Protein 8XDO (pdb70)

Solvent-accessible surface area: 19885 Å² total; per-residue (Å²): 119,150,72,181,46,36,55,23,139,67,34,61,6,48,165,50,59,7,10,105,18,59,75,1,52,120,23,0,28,106,18,2,2,89,82,58,20,72,89,31,10,102,17,0,25,66,56,0,90,167,41,129,56,28,45,54,33,12,36,8,3,2,2,28,0,2,18,4,2,2,58,14,10,125,2,45,66,1,1,4,0,9,5,26,0,0,8,5,0,0,6,6,0,53,14,8,55,155,109,3,115,2,8,0,1,16,96,42,88,68,52,11,87,59,0,30,53,41,0,84,147,20,50,12,72,129,13,25,89,36,49,108,34,115,7,41,74,20,0,56,88,25,58,148,104,44,119,150,139,59,28,2,22,3,0,3,0,21,30,67,29,57,41,1,39,68,6,0,73,46,0,6,117,1,0,77,82,8,0,0,0,0,0,5,22,0,0,13,17,4,0,0,16,62,91,132,54,121,65,28,26,104,72,0,54,90,8,7,62,25,1,44,89,5,4,117,70,0,11,80,9,90,63,0,30,6,0,4,0,1,0,25,23,0,0,3,0,0,51,33,69,143,113,149,65,191,56,64,37,27,118,82,29,51,0,44,161,95,43,6,8,85,35,105,77,2,36,115,20,0,26,93,19,3,3,85,84,60,21,73,90,35,12,97,18,0,23,65,62,0,89,178,39,105,55,28,61,50,33,12,34,7,3,2,1,32,0,2,17,3,3,2,61,14,10,124,2,44,69,1,1,4,1,10,5,27,1,0,8,6,0,0,5,6,0,52,14,9,56,129,99,0,100,3,16,0,1,17,95,47,80,62,52,9,96,59,0,38,56,35,0,85,146,20,48,11,75,92,8,24,89,31,50,102,33,119,7,42,74,20,0,54,91,20,62,150,110,48,115,84,103,29,47,4,21,2,0,3,0,22,28,69,29,57,43,2,29,68,5,0,76,48,0,7,122,2,0,77,78,9,0,0,0,0,0,5,21,0,0,16,26,9,0,0,18,68,104,98,45,113,73,25,49,104,91,2,58,91,10,14,78,24,2,69,86,3,4,144,61,1,11,80,8,94,63,0,30,6,0,4,0,1,0,26,24,0,0,3,0,0,50,36,73,140

Radius of gyration: 22.21 Å; Cα contacts (8 Å, |Δi|>4): 917; chains: 2; bounding box: 52×50×73 Å

Organism: NCBI:txid272140

B-factor: mean 18.72, std 10.21, range [8.15, 66.79]

InterPro domains:
  IPR002935 Class I-like SAM-dependent O-methyltransferase [PF01596] (27-238)
  IPR002935 Class I-like SAM-dependent O-methyltransferase [PS51682] (14-238)
  IPR029063 S-adenosyl-L-methionine-dependent methyltransferase superfamily [G3DSA:3.40.50.150] (6-239)
  IPR029063 S-adenosyl-L-methionine-dependent methyltransferase superfamily [SSF53335] (18-237)
  IPR050362 Cation-dependent O-methyltransferase [PTHR10509] (12-238)

Structure (mmCIF, N/CA/C/O backbone):
data_8XDO
#
_entry.id   8XDO
#
_cell.length_a   49.637
_cell.length_b   81.183
_cell.length_c   118.027
_cell.angle_alpha   90.000
_cell.angle_beta   90.000
_cell.angle_gamma   90.000
#
_symmetry.space_group_name_H-M   'P 2 21 21'
#
loop_
_entity.id
_entity.type
_entity.pdbx_description
1 polymer 'norbelladine O-methyltransferase'
2 non-polymer GLYCEROL
3 non-polymer 'MAGNESIUM ION'
4 non-polymer S-ADENOSYL-L-HOMOCYSTEINE
5 water water
#
loop_
_atom_site.group_PDB
_atom_site.id
_atom_site.type_symbol
_atom_site.label_atom_id
_atom_site.label_alt_id
_atom_site.label_comp_id
_atom_site.label_asym_id
_atom_site.label_entity_id
_atom_site.label_seq_id
_atom_site.pdbx_PDB_ins_code
_atom_site.Cartn_x
_atom_site.Cartn_y
_atom_site.Cartn_z
_atom_site.occupancy
_atom_site.B_iso_or_equiv
_atom_site.auth_seq_id
_atom_site.auth_comp_id
_atom_site.auth_asym_id
_atom_site.auth_atom_id
_atom_site.pdbx_PDB_model_num
ATOM 1 N N . GLY A 1 1 ? -1.72816 -0.83097 -5.36859 1.000 26.91521 -2 GLY A N 1
ATOM 2 C CA . GLY A 1 1 ? -1.41322 -1.98957 -6.19945 1.000 21.99846 -2 GLY A CA 1
ATOM 3 C C . GLY A 1 1 ? -2.27087 -3.21050 -5.81721 1.000 17.72725 -2 GLY A C 1
ATOM 4 O O . GLY A 1 1 ? -2.81694 -3.26209 -4.71412 1.000 21.57037 -2 GLY A O 1
ATOM 5 N N . PRO A 1 2 ? -2.39093 -4.19532 -6.69947 1.000 16.90207 -1 PRO A N 1
ATOM 6 C CA . PRO A 1 2 ? -3.14804 -5.40491 -6.33713 1.000 16.67361 -1 PRO A CA 1
ATOM 7 C C . PRO A 1 2 ? -2.47519 -6.17537 -5.20959 1.000 16.94114 -1 PRO A C 1
ATOM 8 O O . PRO A 1 2 ? -1.24512 -6.20246 -5.08916 1.000 17.29239 -1 PRO A O 1
ATOM 12 N N . GLY A 1 3 ? -3.29901 -6.82361 -4.39013 1.000 15.35645 0 GLY A N 1
ATOM 13 C CA . GLY A 1 3 ? -2.74228 -7.62646 -3.30551 1.000 18.48553 0 GLY A CA 1
ATOM 14 C C . GLY A 1 3 ? -3.78234 -7.82139 -2.21452 1.000 19.32118 0 GLY A C 1
ATOM 15 O O . GLY A 1 3 ? -4.97523 -7.95599 -2.49212 1.000 21.40776 0 GLY A O 1
ATOM 16 N N . MET A 1 4 ? -3.31230 -7.85105 -0.98038 1.000 18.11862 1 MET A N 1
ATOM 17 C CA . MET A 1 4 ? -4.21269 -8.06435 0.14752 1.000 18.36973 1 MET A CA 1
ATOM 18 C C . MET A 1 4 ? -4.55058 -6.74752 0.83246 1.000 17.57028 1 MET A C 1
ATOM 19 O O . MET A 1 4 ? -3.80466 -5.76908 0.74452 1.000 19.73800 1 MET A O 1
ATOM 24 N N . GLY A 1 5 ? -5.70737 -6.72056 1.50034 1.000 20.24315 2 GLY A N 1
ATOM 25 C CA . GLY A 1 5 ? -6.11233 -5.51423 2.20375 1.000 22.20136 2 GLY A CA 1
ATOM 26 C C . GLY A 1 5 ? -5.12183 -5.12758 3.28606 1.000 18.64953 2 GLY A C 1
ATOM 27 O O . GLY A 1 5 ? -4.49560 -5.98789 3.92089 1.000 20.30061 2 GLY A O 1
ATOM 28 N N . ALA A 1 6 ? -4.98205 -3.81377 3.49322 1.000 20.63253 3 ALA A N 1
ATOM 29 C CA . ALA A 1 6 ? -4.10832 -3.27364 4.51250 1.000 18.07424 3 ALA A CA 1
ATOM 30 C C . ALA A 1 6 ? -4.82302 -2.14465 5.23242 1.000 17.64837 3 ALA A C 1
ATOM 31 O O . ALA A 1 6 ? -4.24790 -1.07295 5.47607 1.000 22.95302 3 ALA A O 1
ATOM 33 N N . SER A 1 7 ? -6.09318 -2.37099 5.54211 1.000 17.40744 4 SER A N 1
ATOM 34 C CA . SER A 1 7 ? -6.79751 -1.44264 6.40911 1.000 16.09861 4 SER A CA 1
ATOM 35 C C . SER A 1 7 ? -6.49066 -1.79861 7.86221 1.000 15.89947 4 SER A C 1
ATOM 36 O O . SER A 1 7 ? -5.86222 -2.82195 8.18119 1.000 14.89490 4 SER A O 1
ATOM 39 N N . GLN A 1 8 ? -6.94124 -0.91791 8.75523 1.000 13.86574 5 GLN A N 1
ATOM 40 C CA . GLN A 1 8 ? -6.65043 -1.08468 10.16559 1.000 13.07226 5 GLN A CA 1
ATOM 41 C C . GLN A 1 8 ? -7.18529 -2.41719 10.67236 1.000 14.80030 5 GLN A C 1
ATOM 42 O O . GLN A 1 8 ? -6.53914 -3.08943 11.48176 1.000 14.19568 5 GLN A O 1
ATOM 48 N N . ASP A 1 9 ? -8.36394 -2.80251 10.20101 1.000 14.36611 6 ASP A N 1
ATOM 49 C CA . ASP A 1 9 ? -8.93988 -4.07879 10.60395 1.000 15.51801 6 ASP A CA 1
ATOM 50 C C . ASP A 1 9 ? -8.12736 -5.27826 10.14153 1.000 16.59117 6 ASP A C 1
ATOM 51 O O . ASP A 1 9 ? -8.30463 -6.35898 10.71222 1.000 17.40181 6 ASP A O 1
ATOM 56 N N . ASP A 1 10 ? -7.24632 -5.13494 9.15060 1.000 14.14525 7 ASP A N 1
ATOM 57 C CA . ASP A 1 10 ? -6.36917 -6.21571 8.71348 1.000 15.74279 7 ASP A CA 1
ATOM 58 C C . ASP A 1 10 ? -5.12964 -6.35397 9.57916 1.000 16.32765 7 ASP A C 1
ATOM 59 O O . ASP A 1 10 ? -4.39004 -7.33864 9.43446 1.000 16.98173 7 ASP A O 1
ATOM 64 N N . TYR A 1 11 ? -4.86956 -5.40646 10.46995 1.000 14.93824 8 TYR A N 1
ATOM 65 C CA . TYR A 1 11 ? -3.64897 -5.44297 11.27344 1.000 15.38537 8 TYR A CA 1
ATOM 66 C C . TYR A 1 11 ? -3.88465 -6.24543 12.54904 1.000 15.11861 8 TYR A C 1
ATOM 67 O O . TYR A 1 11 ? -5.01308 -6.33972 13.05623 1.000 18.99800 8 TYR A O 1
ATOM 76 N N . ALA A 1 12 ? -2.81820 -6.85541 13.05582 1.000 13.75006 9 ALA A N 1
ATOM 77 C CA . ALA A 1 12 ? -2.90385 -7.68020 14.25197 1.000 12.97352 9 ALA A CA 1
ATOM 78 C C . ALA A 1 12 ? -2.67003 -6.91275 15.54501 1.000 13.88624 9 ALA A C 1
ATOM 79 O O . ALA A 1 12 ? -3.12429 -7.32417 16.61645 1.000 13.21001 9 ALA A O 1
ATOM 81 N N . LEU A 1 13 ? -1.91838 -5.80875 15.50792 1.000 12.80060 10 LEU A N 1
ATOM 82 C CA . LEU A 1 13 ? -1.34269 -5.24552 16.73630 1.000 13.01757 10 LEU A CA 1
ATOM 83 C C . LEU A 1 13 ? -2.16088 -4.12530 17.37338 1.000 12.55122 10 LEU A C 1
ATOM 84 O O . LEU A 1 13 ? -1.77284 -3.63956 18.43769 1.000 14.11827 10 LEU A O 1
ATOM 89 N N . ILE A 1 14 ? -3.30012 -3.75221 16.79170 1.000 12.48955 11 ILE A N 1
ATOM 90 C CA . ILE A 1 14 ? -4.10279 -2.60249 17.24103 1.000 14.33977 11 ILE A CA 1
ATOM 91 C C . ILE A 1 14 ? -4.19884 -2.47668 18.75603 1.000 13.39206 11 ILE A C 1
ATOM 92 O O . ILE A 1 14 ? -3.98103 -1.38903 19.31098 1.000 16.14720 11 ILE A O 1
ATOM 97 N N . HIS A 1 15 ? -4.52149 -3.56987 19.44211 1.000 13.52377 12 HIS A N 1
ATOM 98 C CA . HIS A 1 15 ? -4.79776 -3.47534 20.86879 1.000 13.68681 12 HIS A CA 1
ATOM 99 C C . HIS A 1 15 ? -3.60884 -3.77109 21.74591 1.000 17.08313 12 HIS A C 1
ATOM 100 O O . HIS A 1 15 ? -3.74973 -3.72423 22.97317 1.000 24.41427 12 HIS A O 1
ATOM 107 N N . LYS A 1 16 ? -2.43225 -4.01280 21.17686 1.000 12.89191 13 LYS A N 1
ATOM 108 C CA . LYS A 1 16 ? -1.29116 -4.33820 22.00323 1.000 13.22051 13 LYS A CA 1
ATOM 109 C C . LYS A 1 16 ? -0.63442 -3.06439 22.53294 1.000 16.17460 13 LYS A C 1
ATOM 110 O O . LYS A 1 16 ? -0.55698 -2.03800 21.83680 1.000 17.46723 13 LYS A O 1
ATOM 116 N N . ASN A 1 17 ? -0.20314 -3.12486 23.78382 1.000 14.72279 14 ASN A N 1
ATOM 117 C CA . ASN A 1 17 ? 0.35148 -1.98381 24.49439 1.000 13.99323 14 ASN A CA 1
ATOM 118 C C . ASN A 1 17 ? 1.80675 -2.23385 24.85424 1.000 13.66119 14 ASN A C 1
ATOM 119 O O . ASN A 1 17 ? 2.24048 -3.38734 24.99850 1.000 17.15628 14 ASN A O 1
ATOM 124 N N . ILE A 1 18 ? 2.56777 -1.15617 25.01930 1.000 12.53503 15 ILE A N 1
ATOM 125 C CA . ILE A 1 18 ? 3.92512 -1.27269 25.55089 1.000 13.52459 15 ILE A CA 1
ATOM 126 C C . ILE A 1 18 ? 3.96350 -1.31622 27.06706 1.000 14.87852 15 ILE A C 1
ATOM 127 O O . ILE A 1 18 ? 5.00864 -1.71881 27.61744 1.000 16.54885 15 ILE A O 1
ATOM 132 N N . LEU A 1 19 ? 2.92770 -0.84072 27.75985 1.000 13.20328 16 LEU A N 1
ATOM 133 C CA . LEU A 1 19 ? 2.83984 -0.98192 29.21447 1.000 13.65283 16 LEU A CA 1
ATOM 134 C C . LEU A 1 19 ? 2.07517 -2.27346 29.47715 1.000 17.47274 16 LEU A C 1
ATOM 135 O O . LEU A 1 19 ? 1.21133 -2.63176 28.69771 1.000 18.82194 16 LEU A O 1
ATOM 140 N N . HIS A 1 20 ? 2.42357 -3.02501 30.52612 1.000 22.36009 17 HIS A N 1
ATOM 141 C CA . HIS A 1 20 ? 1.61143 -4.24505 30.65389 1.000 21.90062 17 HIS A CA 1
ATOM 142 C C . HIS A 1 20 ? 0.24632 -4.00987 31.26951 1.000 18.60404 17 HIS A C 1
ATOM 143 O O . HIS A 1 20 ? -0.62940 -4.86091 31.14398 1.000 19.44772 17 HIS A O 1
ATOM 150 N N . SER A 1 21 ? 0.01719 -2.88285 31.87326 1.000 16.25073 18 SER A N 1
ATOM 151 C CA . SER A 1 21 ? -1.17555 -2.66747 32.66665 1.000 17.04428 18 SER A CA 1
ATOM 152 C C . SER A 1 21 ? -2.11783 -1.68965 31.93964 1.000 19.19269 18 SER A C 1
ATOM 153 O O . SER A 1 21 ? -1.80701 -0.49808 31.81462 1.000 15.68476 18 SER A O 1
ATOM 156 N N . GLU A 1 22 ? -3.25188 -2.19136 31.45008 1.000 19.10574 19 GLU A N 1
ATOM 157 C CA . GLU A 1 22 ? -4.29778 -1.30876 30.92077 1.000 18.73375 19 GLU A CA 1
ATOM 158 C C . GLU A 1 22 ? -4.79318 -0.34209 31.99391 1.000 15.06038 19 GLU A C 1
ATOM 159 O O . GLU A 1 22 ? -5.07673 0.84249 31.69427 1.000 16.23156 19 GLU A O 1
ATOM 161 N N A ASP A 1 23 ? -4.83870 -0.79272 33.25345 0.534 16.56622 20 ASP A N 1
ATOM 162 N N B ASP A 1 23 ? -4.89369 -0.82467 33.24197 0.466 17.47825 20 ASP A N 1
ATOM 163 C CA A ASP A 1 23 ? -5.26169 0.08968 34.33325 0.534 16.05269 20 ASP A CA 1
ATOM 164 C CA B ASP A 1 23 ? -5.21380 0.02375 34.38572 0.466 16.02316 20 ASP A CA 1
ATOM 165 C C A ASP A 1 23 ? -4.25800 1.21580 34.53528 0.534 13.69958 20 ASP A C 1
ATOM 166 C C B ASP A 1 23 ? -4.26642 1.21525 34.43382 0.466 13.69223 20 ASP A C 1
ATOM 167 O O A ASP A 1 23 ? -4.65708 2.32432 34.89243 0.534 13.75667 20 ASP A O 1
ATOM 168 O O B ASP A 1 23 ? -4.70031 2.35908 34.56345 0.466 13.40748 20 ASP A O 1
ATOM 177 N N . LEU A 1 24 ? -2.96434 0.95915 34.29374 1.000 13.29451 21 LEU A N 1
ATOM 178 C CA . LEU A 1 24 ? -1.97175 2.01580 34.44936 1.000 13.29003 21 LEU A CA 1
ATOM 179 C C . LEU A 1 24 ? -2.08535 3.05205 33.34230 1.000 12.07399 21 LEU A C 1
ATOM 180 O O . LEU A 1 24 ? -1.99913 4.24757 33.61670 1.000 11.64046 21 LEU A O 1
ATOM 185 N N . LEU A 1 25 ? -2.28359 2.62679 32.08900 1.000 12.26146 22 LEU A N 1
ATOM 186 C CA . LEU A 1 25 ? -2.46410 3.61840 31.02972 1.000 13.80216 22 LEU A CA 1
ATOM 187 C C . LEU A 1 25 ? -3.68648 4.49628 31.29468 1.000 11.34130 22 LEU A C 1
ATOM 188 O O . LEU A 1 25 ? -3.61917 5.72480 31.16367 1.000 11.68585 22 LEU A O 1
ATOM 193 N N . LYS A 1 26 ? -4.80041 3.89787 31.70597 1.000 11.46113 23 LYS A N 1
ATOM 194 C CA . LYS A 1 26 ? -6.00023 4.67677 32.01520 1.000 11.44485 23 LYS A CA 1
ATOM 195 C C . LYS A 1 26 ? -5.74761 5.61423 33.17380 1.000 11.67163 23 LYS A C 1
ATOM 196 O O . LYS A 1 26 ? -6.23615 6.75752 33.16987 1.000 11.89642 23 LYS A O 1
ATOM 202 N N . TYR A 1 27 ? -5.02705 5.15206 34.19220 1.000 11.10441 24 TYR A N 1
ATOM 203 C CA . TYR A 1 27 ? -4.68581 6.02777 35.31526 1.000 10.85431 24 TYR A CA 1
ATOM 204 C C . TYR A 1 27 ? -3.91770 7.24708 34.83664 1.000 10.68767 24 TYR A C 1
ATOM 205 O O . TYR A 1 27 ? -4.23299 8.37900 35.23051 1.000 11.31248 24 TYR A O 1
ATOM 214 N N . ILE A 1 28 ? -2.92716 7.06270 33.97013 1.000 9.50966 25 ILE A N 1
ATOM 215 C CA . ILE A 1 28 ? -2.14848 8.22023 33.48965 1.000 10.66976 25 ILE A CA 1
ATOM 216 C C . ILE A 1 28 ? -3.06590 9.18576 32.74780 1.000 10.09696 25 ILE A C 1
ATOM 217 O O . ILE A 1 28 ? -3.01822 10.40412 32.95687 1.000 10.21931 25 ILE A O 1
ATOM 222 N N . LEU A 1 29 ? -3.91461 8.65681 31.87051 1.000 10.14644 26 LEU A N 1
ATOM 223 C CA . LEU A 1 29 ? -4.79614 9.52755 31.09160 1.000 9.67653 26 LEU A CA 1
ATOM 224 C C . LEU A 1 29 ? -5.76780 10.26814 31.99284 1.000 10.35447 26 LEU A C 1
ATOM 225 O O . LEU A 1 29 ? -5.93006 11.48805 31.88442 1.000 10.04398 26 LEU A O 1
ATOM 230 N N . GLU A 1 30 ? -6.43943 9.54939 32.89145 1.000 10.32681 27 GLU A N 1
ATOM 231 C CA . GLU A 1 30 ? -7.47709 10.19154 33.70455 1.000 10.96913 27 GLU A CA 1
ATOM 232 C C . GLU A 1 30 ? -6.89403 11.13563 34.73869 1.000 11.34682 27 GLU A C 1
ATOM 233 O O . GLU A 1 30 ? -7.53286 12.14421 35.08363 1.000 11.43907 27 GLU A O 1
ATOM 239 N N . THR A 1 31 ? -5.70363 10.85790 35.25356 1.000 10.15675 28 THR A N 1
ATOM 240 C CA . THR A 1 31 ? -5.12993 11.67081 36.32471 1.000 10.60951 28 THR A CA 1
ATOM 241 C C . THR A 1 31 ? -4.34957 12.83993 35.78621 1.000 9.83494 28 THR A C 1
ATOM 242 O O . THR A 1 31 ? -4.43315 13.94791 36.32444 1.000 11.22016 28 THR A O 1
ATOM 246 N N . SER A 1 32 ? -3.53603 12.60093 34.75511 1.000 9.75347 29 SER A N 1
ATOM 247 C CA . SER A 1 32 ? -2.48900 13.54614 34.36883 1.000 9.48154 29 SER A CA 1
ATOM 248 C C . SER A 1 32 ? -2.63267 14.07523 32.96658 1.000 10.54851 29 SER A C 1
ATOM 249 O O . SER A 1 32 ? -1.85460 14.97113 32.58780 1.000 11.91594 29 SER A O 1
ATOM 252 N N . VAL A 1 33 ? -3.61029 13.59035 32.18052 1.000 10.21603 30 VAL A N 1
ATOM 253 C CA . VAL A 1 33 ? -3.74035 14.00828 30.78250 1.000 9.28835 30 VAL A CA 1
ATOM 254 C C . VAL A 1 33 ? -5.04800 14.73235 30.54025 1.000 10.04686 30 VAL A C 1
ATOM 255 O O . VAL A 1 33 ? -5.03741 15.92049 30.17280 1.000 10.09434 30 VAL A O 1
ATOM 259 N N . TYR A 1 34 ? -6.18028 14.04192 30.71674 1.000 10.07884 31 TYR A N 1
ATOM 260 C CA . TYR A 1 34 ? -7.45137 14.69613 30.41845 1.000 9.19883 31 TYR A CA 1
ATOM 261 C C . TYR A 1 34 ? -7.67222 15.99383 31.18047 1.000 10.62878 31 TYR A C 1
ATOM 262 O O . TYR A 1 34 ? -8.18788 16.92832 30.55652 1.000 10.99451 31 TYR A O 1
ATOM 271 N N . PRO A 1 35 ? -7.26087 16.15985 32.45053 1.000 9.35803 32 PRO A N 1
ATOM 272 C CA . PRO A 1 35 ? -7.41453 17.46853 33.11919 1.000 10.62710 32 PRO A CA 1
ATOM 273 C C . PRO A 1 35 ? -6.58141 18.57352 32.53127 1.000 11.37325 32 PRO A C 1
ATOM 274 O O . PRO A 1 35 ? -6.84960 19.75828 32.81361 1.000 14.29872 32 PRO A O 1
ATOM 278 N N . ARG A 1 36 ? -5.58656 18.22633 31.73064 1.000 10.65338 33 ARG A N 1
ATOM 279 C CA . ARG A 1 36 ? -4.62786 19.14983 31.14911 1.000 10.00667 33 ARG A CA 1
ATOM 280 C C . ARG A 1 36 ? -4.75337 19.24553 29.64878 1.000 11.00757 33 ARG A C 1
ATOM 281 O O . ARG A 1 36 ? -3.90443 19.88016 28.99922 1.000 12.68306 33 ARG A O 1
ATOM 289 N N . GLU A 1 37 ? -5.79320 18.65983 29.05377 1.000 10.46262 34 GLU A N 1
ATOM 290 C CA . GLU A 1 37 ? -5.91587 18.59430 27.59764 1.000 9.85088 34 GLU A CA 1
ATOM 291 C C . GLU A 1 37 ? -6.84735 19.70989 27.12513 1.000 10.78916 34 GLU A C 1
ATOM 292 O O . GLU A 1 37 ? -7.96546 19.81865 27.61771 1.000 11.74580 34 GLU A O 1
ATOM 298 N N . HIS A 1 38 ? -6.38782 20.52904 26.17903 1.000 10.42018 35 HIS A N 1
ATOM 299 C CA . HIS A 1 38 ? -7.20132 21.62579 25.66476 1.000 10.84565 35 HIS A CA 1
ATOM 300 C C . HIS A 1 38 ? -8.52766 21.06184 25.14459 1.000 10.52502 35 HIS A C 1
ATOM 301 O O . HIS A 1 38 ? -8.56595 19.98643 24.54299 1.000 10.86831 35 HIS A O 1
ATOM 308 N N B GLU A 1 39 ? -9.59957 21.83998 25.32983 0.577 10.15794 36 GLU A N 1
ATOM 309 N N C GLU A 1 39 ? -9.60784 21.82784 25.30443 0.423 10.33942 36 GLU A N 1
ATOM 310 C CA B GLU A 1 39 ? -10.92344 21.44162 24.85289 0.577 11.43788 36 GLU A CA 1
ATOM 311 C CA C GLU A 1 39 ? -10.91509 21.33572 24.86821 0.423 11.40383 36 GLU A CA 1
ATOM 312 C C B GLU A 1 39 ? -10.91436 21.02085 23.38958 0.577 11.89056 36 GLU A C 1
ATOM 313 C C C GLU A 1 39 ? -10.96478 21.03285 23.37199 0.423 12.14203 36 GLU A C 1
ATOM 314 O O B GLU A 1 39 ? -11.59280 20.05495 23.01010 0.577 13.05032 36 GLU A O 1
ATOM 315 O O C GLU A 1 39 ? -11.73770 20.15696 22.95294 0.423 12.92199 36 GLU A O 1
ATOM 320 N N . GLN A 1 40 ? -10.18187 21.73871 22.54394 1.000 11.69638 37 GLN A N 1
ATOM 321 C CA . GLN A 1 40 ? -10.19531 21.41151 21.12360 1.000 11.58250 37 GLN A CA 1
ATOM 322 C C . GLN A 1 40 ? -9.38076 20.15914 20.81598 1.000 10.89221 37 GLN A C 1
ATOM 323 O O . GLN A 1 40 ? -9.67716 19.47086 19.83908 1.000 12.00569 37 GLN A O 1
ATOM 329 N N . LEU A 1 41 ? -8.34213 19.87632 21.61157 1.000 10.24649 38 LEU A N 1
ATOM 330 C CA . LEU A 1 41 ? -7.65484 18.57856 21.50163 1.000 9.42525 38 LEU A CA 1
ATOM 331 C C . LEU A 1 41 ? -8.59949 17.46312 21.89465 1.000 10.10380 38 LEU A C 1
ATOM 332 O O . LEU A 1 41 ? -8.60606 16.40140 21.25440 1.000 11.37124 38 LEU A O 1
ATOM 337 N N . LYS A 1 42 ? -9.35819 17.64535 22.97894 1.000 10.64401 39 LYS A N 1
ATOM 338 C CA . LYS A 1 42 ? -10.33255 16.62986 23.35717 1.000 11.00813 39 LYS A CA 1
ATOM 339 C C . LYS A 1 42 ? -11.30779 16.35251 22.21816 1.000 11.92858 39 LYS A C 1
ATOM 340 O O . LYS A 1 42 ? -11.57160 15.19453 21.87565 1.000 12.31782 39 LYS A O 1
ATOM 346 N N . GLY A 1 43 ? -11.85699 17.41011 21.61990 1.000 12.24618 40 GLY A N 1
ATOM 347 C CA . GLY A 1 43 ? -12.80211 17.21314 20.52518 1.000 12.18716 40 GLY A CA 1
ATOM 348 C C . GLY A 1 43 ? -12.17963 16.52304 19.32939 1.000 14.04261 40 GLY A C 1
ATOM 349 O O . GLY A 1 43 ? -12.77733 15.61791 18.73690 1.000 13.58730 40 GLY A O 1
ATOM 350 N N A LEU A 1 44 ? -10.95589 16.91324 18.98429 0.312 12.54736 41 LEU A N 1
ATOM 351 N N B LEU A 1 44 ? -10.95092 16.90480 18.98055 0.688 12.24234 41 LEU A N 1
ATOM 352 C CA A LEU A 1 44 ? -10.26661 16.31466 17.85258 0.312 12.22899 41 LEU A CA 1
ATOM 353 C CA B LEU A 1 44 ? -10.27976 16.29870 17.83961 0.688 12.29410 41 LEU A CA 1
ATOM 354 C C A LEU A 1 44 ? -9.94888 14.84863 18.12355 0.312 12.11908 41 LEU A C 1
ATOM 355 C C B LEU A 1 44 ? -9.98248 14.83321 18.12884 0.688 12.42251 41 LEU A C 1
ATOM 356 O O A LEU A 1 44 ? -10.11070 13.99048 17.24026 0.312 12.27014 41 LEU A O 1
ATOM 357 O O B LEU A 1 44 ? -10.22923 13.95337 17.28236 0.688 11.88895 41 LEU A O 1
ATOM 366 N N . ARG A 1 45 ? -9.51315 14.53833 19.34481 1.000 12.05097 42 ARG A N 1
ATOM 367 C CA . ARG A 1 45 ? -9.27039 13.14204 19.71203 1.000 10.93020 42 ARG A CA 1
ATOM 368 C C . ARG A 1 45 ? -10.54310 12.32139 19.63175 1.000 12.60501 42 ARG A C 1
ATOM 369 O O . ARG A 1 45 ? -10.53984 11.19831 19.10282 1.000 12.08178 42 ARG A O 1
ATOM 377 N N . GLU A 1 46 ? -11.65628 12.85498 20.15705 1.000 11.57768 43 GLU A N 1
ATOM 378 C CA . GLU A 1 46 ? -12.89551 12.06300 20.19388 1.000 13.21392 43 GLU A CA 1
ATOM 379 C C . GLU A 1 46 ? -13.38885 11.71158 18.79043 1.000 14.29221 43 GLU A C 1
ATOM 380 O O . GLU A 1 46 ? -13.85372 10.58861 18.56369 1.000 14.68136 43 GLU A O 1
ATOM 386 N N A VAL A 1 47 ? -13.27980 12.63721 17.83370 0.443 13.33018 44 VAL A N 1
ATOM 387 N N B VAL A 1 47 ? -13.31780 12.64536 17.84425 0.557 13.16021 44 VAL A N 1
ATOM 388 C CA A VAL A 1 47 ? -13.70402 12.30509 16.47127 0.443 14.16349 44 VAL A CA 1
ATOM 389 C CA B VAL A 1 47 ? -13.69719 12.29363 16.47619 0.557 14.00219 44 VAL A CA 1
ATOM 390 C C A VAL A 1 47 ? -12.71289 11.36837 15.79341 0.443 14.07970 44 VAL A C 1
ATOM 391 C C B VAL A 1 47 ? -12.72796 11.26602 15.90872 0.557 14.27437 44 VAL A C 1
ATOM 392 O O A VAL A 1 47 ? -13.09532 10.53510 14.95914 0.443 15.40728 44 VAL A O 1
ATOM 393 O O B VAL A 1 47 ? -13.13159 10.28062 15.27273 0.557 13.83339 44 VAL A O 1
ATOM 400 N N . THR A 1 48 ? -11.43656 11.46666 16.14862 1.000 11.59063 45 THR A N 1
ATOM 401 C CA . THR A 1 48 ? -10.44105 10.58419 15.54524 1.000 12.72698 45 THR A CA 1
ATOM 402 C C . THR A 1 48 ? -10.54530 9.15817 16.07693 1.000 12.01119 45 THR A C 1
ATOM 403 O O . THR A 1 48 ? -10.25125 8.19438 15.34685 1.000 13.05919 45 THR A O 1
ATOM 407 N N . GLU A 1 49 ? -10.92580 9.00329 17.33898 1.000 11.84385 46 GLU A N 1
ATOM 408 C CA . GLU A 1 49 ? -11.09548 7.66701 17.91627 1.000 12.77970 46 GLU A CA 1
ATOM 409 C C . GLU A 1 49 ? -12.12074 6.86589 17.14188 1.000 16.02797 46 GLU A C 1
ATOM 410 O O . GLU A 1 49 ? -12.05090 5.62398 17.16880 1.000 16.01562 46 GLU A O 1
ATOM 416 N N . LYS A 1 50 ? -13.04083 7.54052 16.44481 1.000 14.19459 47 LYS A N 1
ATOM 417 C CA . LYS A 1 50 ? -14.09820 6.88083 15.67068 1.000 14.99596 47 LYS A CA 1
ATOM 418 C C . LYS A 1 50 ? -13.68629 6.62966 14.23196 1.000 16.23013 47 LYS A C 1
ATOM 419 O O . LYS A 1 50 ? -14.40100 5.91814 13.50784 1.000 17.51531 47 LYS A O 1
ATOM 425 N N . HIS A 1 51 ? -12.55347 7.17676 13.79647 1.000 13.23437 48 HIS A N 1
ATOM 426 C CA . HIS A 1 51 ? -12.18183 7.13609 12.40068 1.000 13.57712 48 HIS A CA 1
ATOM 427 C C . HIS A 1 51 ? -11.52797 5.79213 12.07658 1.000 15.36782 48 HIS A C 1
ATOM 428 O O . HIS A 1 51 ? -10.97939 5.11710 12.94892 1.000 14.04840 48 HIS A O 1
ATOM 435 N N . GLU A 1 52 ? -11.55483 5.42271 10.79743 1.000 13.64035 49 GLU A N 1
ATOM 436 C CA . GLU A 1 52 ? -11.07399 4.09452 10.43970 1.000 14.68286 49 GLU A CA 1
ATOM 437 C C . GLU A 1 52 ? -9.57319 3.89718 10.62233 1.000 15.59989 49 GLU A C 1
ATOM 438 O O . GLU A 1 52 ? -9.14115 2.72867 10.59547 1.000 15.89746 49 GLU A O 1
ATOM 444 N N . TRP A 1 53 ? -8.77259 4.96268 10.75794 1.000 12.45337 50 TRP A N 1
ATOM 445 C CA . TRP A 1 53 ? -7.34316 4.83472 11.04307 1.000 13.53406 50 TRP A CA 1
ATOM 446 C C . TRP A 1 53 ? -6.97236 5.29397 12.44990 1.000 11.61645 50 TRP A C 1
ATOM 447 O O . TRP A 1 53 ? -5.84134 5.67324 12.70803 1.000 12.86272 50 TRP A O 1
ATOM 458 N N . SER A 1 54 ? -7.91031 5.14421 13.39043 1.000 13.07038 51 SER A N 1
ATOM 459 C CA . SER A 1 54 ? -7.70186 5.60511 14.77318 1.000 13.46630 51 SER A CA 1
ATOM 460 C C . SER A 1 54 ? -6.41424 5.09081 15.42625 1.000 12.40075 51 SER A C 1
ATOM 461 O O . SER A 1 54 ? -5.87395 5.75658 16.31988 1.000 12.45059 51 SER A O 1
ATOM 464 N N A MET A 1 55 ? -5.93222 3.91171 15.03277 0.547 11.67085 52 MET A N 1
ATOM 465 N N B MET A 1 55 ? -5.92578 3.90879 15.03018 0.453 11.74601 52 MET A N 1
ATOM 466 C CA A MET A 1 55 ? -4.71274 3.38366 15.64008 0.547 11.25736 52 MET A CA 1
ATOM 467 C CA B MET A 1 55 ? -4.69661 3.38825 15.63471 0.453 11.54493 52 MET A CA 1
ATOM 468 C C A MET A 1 55 ? -3.50641 4.27611 15.38682 0.547 13.59422 52 MET A C 1
ATOM 469 C C B MET A 1 55 ? -3.53187 4.34495 15.44439 0.453 12.91969 52 MET A C 1
ATOM 470 O O A MET A 1 55 ? -2.51371 4.15536 16.10433 0.547 13.36977 52 MET A O 1
ATOM 471 O O B MET A 1 55 ? -2.59067 4.33529 16.24535 0.453 13.75532 52 MET A O 1
ATOM 480 N N . ALA A 1 56 ? -3.56565 5.14909 14.38122 1.000 12.22523 53 ALA A N 1
ATOM 481 C CA . ALA A 1 56 ? -2.40960 5.98299 14.06414 1.000 11.26283 53 ALA A CA 1
ATOM 482 C C . ALA A 1 56 ? -2.35063 7.25526 14.91957 1.000 10.92169 53 ALA A C 1
ATOM 483 O O . ALA A 1 56 ? -1.31166 7.92256 14.93282 1.000 12.05900 53 ALA A O 1
ATOM 485 N N . LEU A 1 57 ? -3.43670 7.61819 15.61605 1.000 9.98894 54 LEU A N 1
ATOM 486 C CA . LEU A 1 57 ? -3.52014 8.84775 16.40852 1.000 9.55641 54 LEU A CA 1
ATOM 487 C C . LEU A 1 57 ? -2.47550 8.83319 17.51414 1.000 10.50486 54 LEU A C 1
ATOM 488 O O . LEU A 1 57 ? -2.37723 7.85540 18.26904 1.000 11.34450 54 LEU A O 1
ATOM 493 N N . VAL A 1 58 ? -1.73867 9.92230 17.63868 1.000 9.89446 55 VAL A N 1
ATOM 494 C CA . VAL A 1 58 ? -0.72270 9.97958 18.69451 1.000 9.75944 55 VAL A CA 1
ATOM 495 C C . VAL A 1 58 ? -1.37833 9.83912 20.06746 1.000 10.36442 55 VAL A C 1
ATOM 496 O O . VAL A 1 58 ? -2.48103 10.35349 20.29823 1.000 11.45279 55 VAL A O 1
ATOM 500 N N . ALA A 1 59 ? -0.72462 9.15874 20.98433 1.000 11.03200 56 ALA A N 1
ATOM 501 C CA . ALA A 1 59 ? -1.28112 8.99955 22.33022 1.000 11.36712 56 ALA A CA 1
ATOM 502 C C . ALA A 1 59 ? -1.39019 10.35712 23.05166 1.000 11.48811 56 ALA A C 1
ATOM 503 O O . ALA A 1 59 ? -0.55571 11.25851 22.86814 1.000 10.47149 56 ALA A O 1
ATOM 505 N N . ALA A 1 60 ? -2.43024 10.52285 23.88504 1.000 11.75265 57 ALA A N 1
ATOM 506 C CA . ALA A 1 60 ? -2.62563 11.83937 24.51098 1.000 10.63974 57 ALA A CA 1
ATOM 507 C C . ALA A 1 60 ? -1.57073 12.13874 25.57082 1.000 9.77260 57 ALA A C 1
ATOM 508 O O . ALA A 1 60 ? -1.21956 13.32315 25.77920 1.000 10.54679 57 ALA A O 1
ATOM 510 N N . ASP A 1 61 ? -1.07095 11.11242 26.28465 1.000 9.52657 58 ASP A N 1
ATOM 511 C CA . ASP A 1 61 ? 0.04418 11.38224 27.19839 1.000 11.61661 58 ASP A CA 1
ATOM 512 C C . ASP A 1 61 ? 1.29534 11.79878 26.42800 1.000 9.94436 58 ASP A C 1
ATOM 513 O O . ASP A 1 61 ? 2.02477 12.70903 26.84038 1.000 10.15250 58 ASP A O 1
ATOM 518 N N . GLU A 1 62 ? 1.53593 11.16514 25.28834 1.000 10.44577 59 GLU A N 1
ATOM 519 C CA . GLU A 1 62 ? 2.62358 11.58313 24.43322 1.000 9.89716 59 GLU A CA 1
ATOM 520 C C . GLU A 1 62 ? 2.43076 13.02056 23.94821 1.000 9.39905 59 GLU A C 1
ATOM 521 O O . GLU A 1 62 ? 3.39757 13.79717 23.90517 1.000 10.05616 59 GLU A O 1
ATOM 527 N N . GLY A 1 63 ? 1.19067 13.42087 23.61981 1.000 10.26912 60 GLY A N 1
ATOM 528 C CA . GLY A 1 63 ? 0.98493 14.80255 23.19901 1.000 10.46230 60 GLY A CA 1
ATOM 529 C C . GLY A 1 63 ? 1.47332 15.79002 24.23705 1.000 10.61235 60 GLY A C 1
ATOM 530 O O . GLY A 1 63 ? 2.15905 16.76686 23.88817 1.000 10.22126 60 GLY A O 1
ATOM 531 N N . LEU A 1 64 ? 1.09520 15.58817 25.51232 1.000 9.98121 61 LEU A N 1
ATOM 532 C CA . LEU A 1 64 ? 1.55933 16.52689 26.55422 1.000 10.25267 61 LEU A CA 1
ATOM 533 C C . LEU A 1 64 ? 3.08031 16.53204 26.69289 1.000 9.61708 61 LEU A C 1
ATOM 534 O O . LEU A 1 64 ? 3.67335 17.56707 27.03418 1.000 10.03633 61 LEU A O 1
ATOM 539 N N . PHE A 1 65 ? 3.72366 15.38955 26.45577 1.000 9.47570 62 PHE A N 1
ATOM 540 C CA . PHE A 1 65 ? 5.17099 15.33654 26.51772 1.000 8.66097 62 PHE A CA 1
ATOM 541 C C . PHE A 1 65 ? 5.79372 16.11167 25.36437 1.000 10.32354 62 PHE A C 1
ATOM 542 O O . PHE A 1 65 ? 6.75862 16.86422 25.57642 1.000 9.78822 62 PHE A O 1
ATOM 550 N N . LEU A 1 66 ? 5.23995 15.98389 24.14281 1.000 10.09486 63 LEU A N 1
ATOM 551 C CA . LEU A 1 66 ? 5.77561 16.76770 23.02310 1.000 9.68631 63 LEU A CA 1
ATOM 552 C C . LEU A 1 66 ? 5.61448 18.25497 23.29551 1.000 10.45260 63 LEU A C 1
ATOM 553 O O . LEU A 1 66 ? 6.53371 19.04343 23.03004 1.000 10.36964 63 LEU A O 1
ATOM 558 N N A SER A 1 67 ? 4.45356 18.65453 23.84258 0.887 9.31532 64 SER A N 1
ATOM 559 N N B SER A 1 67 ? 4.47974 18.66429 23.86128 0.113 9.52888 64 SER A N 1
ATOM 560 C CA A SER A 1 67 ? 4.23740 20.05574 24.20769 0.887 9.22903 64 SER A CA 1
ATOM 561 C CA B SER A 1 67 ? 4.29617 20.08181 24.16052 0.113 9.50482 64 SER A CA 1
ATOM 562 C C A SER A 1 67 ? 5.31500 20.52636 25.18786 0.887 8.93373 64 SER A C 1
ATOM 563 C C B SER A 1 67 ? 5.28478 20.56201 25.22232 0.113 9.64913 64 SER A C 1
ATOM 564 O O A SER A 1 67 ? 5.89622 21.61164 25.02670 0.887 9.99729 64 SER A O 1
ATOM 565 O O B SER A 1 67 ? 5.77926 21.69315 25.14890 0.113 10.09548 64 SER A O 1
ATOM 570 N N . MET A 1 68 ? 5.57202 19.72503 26.22583 1.000 10.45755 65 MET A N 1
ATOM 571 C CA . MET A 1 68 ? 6.59051 20.07222 27.22166 1.000 10.06913 65 MET A CA 1
ATOM 572 C C . MET A 1 68 ? 7.96470 20.25870 26.57258 1.000 10.11213 65 MET A C 1
ATOM 573 O O . MET A 1 68 ? 8.68424 21.22920 26.88375 1.000 10.74413 65 MET A O 1
ATOM 578 N N A LEU A 1 69 ? 8.37079 19.33845 25.69054 0.701 10.43626 66 LEU A N 1
ATOM 579 N N B LEU A 1 69 ? 8.33351 19.36019 25.65993 0.299 10.62139 66 LEU A N 1
ATOM 580 C CA A LEU A 1 69 ? 9.66401 19.48308 25.01741 0.701 10.71738 66 LEU A CA 1
ATOM 581 C CA B LEU A 1 69 ? 9.62847 19.45069 24.99544 0.299 10.97035 66 LEU A CA 1
ATOM 582 C C A LEU A 1 69 ? 9.72396 20.78643 24.24600 0.701 11.79294 66 LEU A C 1
ATOM 583 C C B LEU A 1 69 ? 9.74025 20.73155 24.18481 0.299 11.06446 66 LEU A C 1
ATOM 584 O O A LEU A 1 69 ? 10.70822 21.54056 24.36255 0.701 10.03625 66 LEU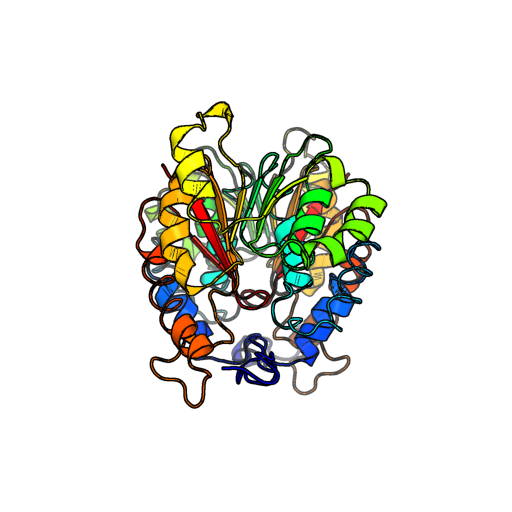 A O 1
ATOM 585 O O B LEU A 1 69 ? 10.78217 21.40231 24.19511 0.299 10.03906 66 LEU A O 1
ATOM 594 N N . LEU A 1 70 ? 8.67882 21.07513 23.45876 1.000 9.95093 67 LEU A N 1
ATOM 595 C CA . LEU A 1 70 ? 8.67786 22.28521 22.64616 1.000 9.27536 67 LEU A CA 1
ATOM 596 C C . LEU A 1 70 ? 8.82916 23.53512 23.49561 1.000 11.30404 67 LEU A C 1
ATOM 597 O O . LEU A 1 70 ? 9.56802 24.46480 23.12656 1.000 12.51396 67 LEU A O 1
ATOM 602 N N . LYS A 1 71 ? 8.13003 23.59057 24.62343 1.000 10.56795 68 LYS A N 1
ATOM 603 C CA . LYS A 1 71 ? 8.21607 24.78212 25.47096 1.000 10.87689 68 LYS A CA 1
ATOM 604 C C . LYS A 1 71 ? 9.56495 24.86863 26.15387 1.000 12.04162 68 LYS A C 1
ATOM 605 O O . LYS A 1 71 ? 10.17146 25.94620 26.18585 1.000 12.53420 68 LYS A O 1
ATOM 611 N N . LEU A 1 72 ? 10.08585 23.76362 26.68144 1.000 11.11120 69 LEU A N 1
ATOM 612 C CA . LEU A 1 72 ? 11.35850 23.82247 27.38627 1.000 11.99808 69 LEU A CA 1
ATOM 613 C C . LEU A 1 72 ? 12.50382 24.18191 26.45600 1.000 11.97173 69 LEU A C 1
ATOM 614 O O . LEU A 1 72 ? 13.47052 24.81763 26.91062 1.000 14.15767 69 LEU A O 1
ATOM 619 N N . MET A 1 73 ? 12.44627 23.77883 25.18479 1.000 12.21067 70 MET A N 1
ATOM 620 C CA . MET A 1 73 ? 13.52988 24.11019 24.27758 1.000 13.76554 70 MET A CA 1
ATOM 621 C C . MET A 1 73 ? 13.28757 25.45046 23.57754 1.000 14.28767 70 MET A C 1
ATOM 622 O O . MET A 1 73 ? 14.09936 25.84605 22.73773 1.000 15.82738 70 MET A O 1
ATOM 627 N N A ASN A 1 74 ? 12.18424 26.13626 23.89063 0.514 13.96049 71 ASN A N 1
ATOM 628 N N B ASN A 1 74 ? 12.17289 26.11491 23.86770 0.486 13.72697 71 ASN A N 1
ATOM 629 C CA A ASN A 1 74 ? 11.83159 27.42852 23.28344 0.514 14.21628 71 ASN A CA 1
ATOM 630 C CA B ASN A 1 74 ? 11.86121 27.41853 23.28256 0.486 14.30079 71 ASN A CA 1
ATOM 631 C C A ASN A 1 74 ? 11.76351 27.34213 21.75763 0.514 15.71125 71 ASN A C 1
ATOM 632 C C B ASN A 1 74 ? 11.75394 27.35076 21.75941 0.486 15.60270 71 ASN A C 1
ATOM 633 O O A ASN A 1 74 ? 12.23919 28.22658 21.03498 0.514 15.25716 71 ASN A O 1
ATOM 634 O O B ASN A 1 74 ? 12.18203 28.26258 21.04246 0.486 15.33886 71 ASN A O 1
ATOM 643 N N . ALA A 1 75 ? 11.18705 26.25957 21.25102 1.000 12.53117 72 ALA A N 1
ATOM 644 C CA . ALA A 1 75 ? 11.03863 26.11437 19.80852 1.000 11.95782 72 ALA A CA 1
ATOM 645 C C . ALA A 1 75 ? 10.15355 27.21689 19.23471 1.000 13.14197 72 ALA A C 1
ATOM 646 O O . ALA A 1 75 ? 9.17065 27.64807 19.85699 1.000 15.10462 72 ALA A O 1
ATOM 648 N N A LYS A 1 76 ? 10.49026 27.62833 18.04561 0.565 13.20113 73 LYS A N 1
ATOM 649 N N B LYS A 1 76 ? 10.48454 27.62406 18.00971 0.435 13.42213 73 LYS A N 1
ATOM 650 C CA A LYS A 1 76 ? 9.71043 28.61971 17.31689 0.565 12.63180 73 L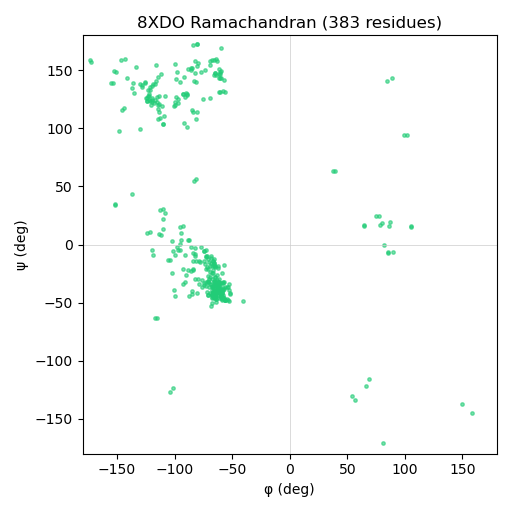YS A CA 1
ATOM 651 C CA B LYS A 1 76 ? 9.79076 28.71246 17.32570 0.435 12.70095 73 LYS A CA 1
ATOM 652 C C A LYS A 1 76 ? 9.30098 28.16934 15.92534 0.565 12.89744 73 LYS A C 1
ATOM 653 C C B LYS A 1 76 ? 9.40047 28.35873 15.89164 0.435 12.37384 73 LYS A C 1
ATOM 654 O O A LYS A 1 76 ? 8.16898 28.46154 15.50089 0.565 14.57996 73 LYS A O 1
ATOM 655 O O B LYS A 1 76 ? 8.46741 28.94873 15.32277 0.435 14.00555 73 LYS A O 1
ATOM 660 N N A ARG A 1 77 ? 10.18650 27.48322 15.19091 0.565 11.88539 74 ARG A N 1
ATOM 661 N N B ARG A 1 77 ? 10.10247 27.40520 15.27788 0.435 11.71487 74 ARG A N 1
ATOM 662 C CA A ARG A 1 77 ? 9.88164 26.98894 13.85399 0.565 12.54064 74 ARG A CA 1
ATOM 663 C CA B ARG A 1 77 ? 9.80455 27.00733 13.90466 0.435 12.77401 74 ARG A CA 1
ATOM 664 C C A ARG A 1 77 ? 9.96787 25.47901 13.87786 0.565 12.68234 74 ARG A C 1
ATOM 665 C C B ARG A 1 77 ? 9.98103 25.50894 13.80281 0.435 12.26773 74 ARG A C 1
ATOM 666 O O A ARG A 1 77 ? 10.96111 24.91549 14.35894 0.565 13.27974 74 ARG A O 1
ATOM 667 O O B ARG A 1 77 ? 11.05156 24.98455 14.12658 0.435 13.14999 74 ARG A O 1
ATOM 682 N N . THR A 1 78 ? 8.92655 24.81959 13.38974 1.000 11.50389 75 THR A N 1
ATOM 683 C CA . THR A 1 78 ? 8.92413 23.36505 13.43665 1.000 10.65066 75 THR A CA 1
ATOM 684 C C . THR A 1 78 ? 8.37784 22.76050 12.16209 1.000 11.24058 75 THR A C 1
ATOM 685 O O . THR A 1 78 ? 7.75015 23.43146 11.33214 1.000 11.84313 75 THR A O 1
ATOM 689 N N . ILE A 1 79 ? 8.68297 21.47239 11.97795 1.000 10.46837 76 ILE A N 1
ATOM 690 C CA . ILE A 1 79 ? 8.18646 20.70282 10.84110 1.000 10.66695 76 ILE A CA 1
ATOM 691 C C . ILE A 1 79 ? 7.54432 19.42366 11.34674 1.000 10.42054 76 ILE A C 1
ATOM 692 O O . ILE A 1 79 ? 8.02742 18.81800 12.31117 1.000 10.90190 76 ILE A O 1
ATOM 697 N N . GLU A 1 80 ? 6.40457 19.08837 10.77426 1.000 10.26470 77 GLU A N 1
ATOM 698 C CA . GLU A 1 80 ? 5.69774 17.85242 11.11423 1.000 10.62237 77 GLU A CA 1
ATOM 699 C C . GLU A 1 80 ? 5.52332 17.03624 9.84881 1.000 10.67780 77 GLU A C 1
ATOM 700 O O . GLU A 1 80 ? 5.01686 17.55532 8.84873 1.000 13.00460 77 GLU A O 1
ATOM 706 N N . ILE A 1 81 ? 5.93768 15.75920 9.88719 1.000 11.41880 78 ILE A N 1
ATOM 707 C CA . ILE A 1 81 ? 5.79274 14.83039 8.77379 1.000 12.10354 78 ILE A CA 1
ATOM 708 C C . ILE A 1 81 ? 4.82199 13.75139 9.22266 1.000 12.01646 78 ILE A C 1
ATOM 709 O O . ILE A 1 81 ? 5.14462 12.92260 10.08144 1.000 11.11730 78 ILE A O 1
ATOM 714 N N . GLY A 1 82 ? 3.61800 13.77818 8.66704 1.000 10.46748 79 GLY A N 1
ATOM 715 C CA . GLY A 1 82 ? 2.54173 12.88926 9.07817 1.000 11.06066 79 GLY A CA 1
ATOM 716 C C . GLY A 1 82 ? 1.59383 13.60016 10.02784 1.000 12.87954 79 GLY A C 1
ATOM 717 O O . GLY A 1 82 ? 1.84295 13.66873 11.24654 1.000 12.46580 79 GLY A O 1
ATOM 718 N N . VAL A 1 83 ? 0.52432 14.16780 9.46897 1.000 11.26136 80 VAL A N 1
ATOM 719 C CA . VAL A 1 83 ? -0.40383 15.02795 10.21381 1.000 11.40903 80 VAL A CA 1
ATOM 720 C C . VAL A 1 83 ? -1.66555 14.28025 10.62145 1.000 10.49262 80 VAL A C 1
ATOM 721 O O . VAL A 1 83 ? -2.16851 14.46867 11.73505 1.000 10.39799 80 VAL A O 1
ATOM 725 N N . TYR A 1 84 ? -2.18796 13.41438 9.74132 1.000 11.24754 81 TYR A N 1
ATOM 726 C CA . TYR A 1 84 ? -3.44766 12.69221 9.99288 1.000 11.29124 81 TYR A CA 1
ATOM 727 C C . TYR A 1 84 ? -4.52528 13.73183 10.32001 1.000 10.49729 81 TYR A C 1
ATOM 728 O O . TYR A 1 84 ? -4.65086 14.73524 9.58764 1.000 11.36300 81 TYR A O 1
ATOM 737 N N . THR A 1 85 ? -5.29005 13.55874 11.40251 1.000 10.66845 82 THR A N 1
ATOM 738 C CA . THR A 1 85 ? -6.35437 14.49456 11.70286 1.000 10.27680 82 THR A CA 1
ATOM 739 C C . THR A 1 85 ? -5.85325 15.69667 12.49228 1.000 11.84423 82 THR A C 1
ATOM 740 O O . THR A 1 85 ? -6.64473 16.60538 12.74764 1.000 12.58632 82 THR A O 1
ATOM 744 N N . GLY A 1 86 ? -4.57010 15.74758 12.85636 1.000 10.63224 83 GLY A N 1
ATOM 745 C CA . GLY A 1 86 ? -4.01367 16.95714 13.41301 1.000 10.24619 83 GLY A CA 1
ATOM 746 C C . GLY A 1 86 ? -3.74741 16.99902 14.91667 1.000 9.57186 83 GLY A C 1
ATOM 747 O O . GLY A 1 86 ? -3.52265 18.09195 15.42912 1.000 10.74667 83 GLY A O 1
ATOM 748 N N . TYR A 1 87 ? -3.73130 15.87566 15.63754 1.000 10.51645 84 TYR A N 1
ATOM 749 C CA . TYR A 1 87 ? -3.59402 15.98676 17.09292 1.000 11.55354 84 TYR A CA 1
ATOM 750 C C . TYR A 1 87 ? -2.20326 16.49563 17.50424 1.000 9.45058 84 TYR A C 1
ATOM 751 O O . TYR A 1 87 ? -2.08548 17.42881 18.32117 1.000 9.82619 84 TYR A O 1
ATOM 760 N N . SER A 1 88 ? -1.12859 15.85637 17.01935 1.000 10.25851 85 SER A N 1
ATOM 761 C CA . SER A 1 88 ? 0.19403 16.40372 17.32465 1.000 9.34888 85 SER A CA 1
ATOM 762 C C . SER A 1 88 ? 0.36274 17.79594 16.76874 1.000 10.39896 85 SER A C 1
ATOM 763 O O . SER A 1 88 ? 1.09506 18.59343 17.34407 1.000 10.85490 85 SER A O 1
ATOM 766 N N . LEU A 1 89 ? -0.22472 18.04856 15.60192 1.000 10.29865 86 LEU A N 1
ATOM 767 C CA . LEU A 1 89 ? -0.08706 19.36328 14.97660 1.000 11.17959 86 LEU A CA 1
ATOM 768 C C . LEU A 1 89 ? -0.73580 20.46157 15.83518 1.000 10.25972 86 LEU A C 1
ATOM 769 O O . LEU A 1 89 ? -0.13885 21.53765 16.07860 1.000 10.31914 86 LEU A O 1
ATOM 774 N N . LEU A 1 90 ? -1.96543 20.21992 16.30141 1.000 10.03712 87 LEU A N 1
ATOM 775 C CA . LEU A 1 90 ? -2.62241 21.17521 17.18747 1.000 9.26268 87 LEU A CA 1
ATOM 776 C C . LEU A 1 90 ? -1.87603 21.30196 18.51497 1.000 10.25069 87 LEU A C 1
ATOM 777 O O . LEU A 1 90 ? -1.70519 22.40834 19.04314 1.000 10.25059 87 LEU A O 1
ATOM 782 N N . THR A 1 91 ? -1.38724 20.18378 19.06205 1.000 9.79889 88 THR A N 1
ATOM 783 C CA . THR A 1 91 ? -0.55322 20.22753 20.25863 1.000 10.36268 88 THR A CA 1
ATOM 784 C C . THR A 1 91 ? 0.61343 21.19266 20.03515 1.000 10.14392 88 THR A C 1
ATOM 785 O O . THR A 1 91 ? 0.91612 22.05374 20.89134 1.000 10.67908 88 THR A O 1
ATOM 789 N N . THR A 1 92 ? 1.29684 21.03417 18.88718 1.000 9.79466 89 THR A N 1
ATOM 790 C CA . THR A 1 92 ? 2.47698 21.85710 18.57951 1.000 9.08798 89 THR A CA 1
ATOM 791 C C . THR A 1 92 ? 2.07861 23.32361 18.42894 1.000 10.10000 89 THR A C 1
ATOM 792 O O . THR A 1 92 ? 2.73325 24.20808 18.99592 1.000 9.84464 89 THR A O 1
ATOM 796 N N . ALA A 1 93 ? 0.98043 23.58841 17.70278 1.000 10.27975 90 ALA A N 1
ATOM 797 C CA . ALA A 1 93 ? 0.57070 24.96378 17.45535 1.000 10.83223 90 ALA A CA 1
ATOM 798 C C . ALA A 1 93 ? 0.15412 25.64440 18.74272 1.000 12.24573 90 ALA A C 1
ATOM 799 O O . ALA A 1 93 ? 0.44405 26.83815 18.93997 1.000 12.95639 90 ALA A O 1
ATOM 801 N N . LEU A 1 94 ? -0.45825 24.91815 19.67176 1.000 10.44113 91 LEU A N 1
ATOM 802 C CA . LEU A 1 94 ? -0.78033 25.50327 20.97828 1.000 11.11037 91 LEU A CA 1
ATOM 803 C C . LEU A 1 94 ? 0.46493 25.80084 21.80428 1.000 12.06963 91 LEU A C 1
ATOM 804 O O . LEU A 1 94 ? 0.47913 26.76232 22.60179 1.000 13.85183 91 LEU A O 1
ATOM 809 N N . ALA A 1 95 ? 1.50863 24.97238 21.67124 1.000 11.58920 92 ALA A N 1
ATOM 810 C CA . ALA A 1 95 ? 2.70903 25.13444 22.49185 1.000 11.33495 92 ALA A CA 1
ATOM 811 C C . ALA A 1 95 ? 3.57731 26.29173 22.02351 1.000 12.61163 92 ALA A C 1
ATOM 812 O O . ALA A 1 95 ? 4.23987 26.93159 22.85212 1.000 15.09517 92 ALA A O 1
ATOM 814 N N . LEU A 1 96 ? 3.65903 26.51244 20.70762 1.000 12.29917 93 LEU A N 1
ATOM 815 C CA . LEU A 1 96 ? 4.56965 27.51228 20.14613 1.000 11.82896 93 LEU A CA 1
ATOM 816 C C . LEU A 1 96 ? 4.14856 28.93390 20.51282 1.000 12.67172 93 LEU A C 1
ATOM 817 O O . LEU A 1 96 ? 2.98268 29.20778 20.82474 1.000 14.01934 93 LEU A O 1
ATOM 822 N N . PRO A 1 97 ? 5.08690 29.86568 20.45253 1.000 12.55739 94 PRO A N 1
ATOM 823 C CA . PRO A 1 97 ? 4.71651 31.26902 20.63806 1.000 14.15507 94 PRO A CA 1
ATOM 824 C C . PRO A 1 97 ? 3.70583 31.73488 19.59203 1.000 14.20395 94 PRO A C 1
ATOM 825 O O . PRO A 1 97 ? 3.47890 31.07629 18.56870 1.000 14.87758 94 PRO A O 1
ATOM 829 N N . GLU A 1 98 ? 3.14262 32.93965 19.82531 1.000 14.96359 95 GLU A N 1
ATOM 830 C CA . GLU A 1 98 ? 2.10193 33.44245 18.92002 1.000 15.29678 95 GLU A CA 1
ATOM 831 C C . GLU A 1 98 ? 2.62046 33.60042 17.50401 1.000 15.40610 95 GLU A C 1
ATOM 832 O O . GLU A 1 98 ? 1.83882 33.47015 16.54802 1.000 17.12020 95 GLU A O 1
ATOM 838 N N . ASP A 1 99 ? 3.90859 33.95614 17.33491 1.000 13.39622 96 ASP A N 1
ATOM 839 C CA . ASP A 1 99 ? 4.52191 34.09078 16.01966 1.000 14.23215 96 ASP A CA 1
ATOM 840 C C . ASP A 1 99 ? 5.25598 32.83524 15.56414 1.000 16.38314 96 ASP A C 1
ATOM 841 O O . ASP A 1 99 ? 6.03961 32.88780 14.61625 1.000 17.20595 96 ASP A O 1
ATOM 846 N N . GLY A 1 100 ? 5.00263 31.70250 16.21802 1.000 13.24678 97 GLY A N 1
ATOM 847 C CA . GLY A 1 100 ? 5.57369 30.43935 15.78281 1.000 14.51673 97 GLY A CA 1
ATOM 848 C C . GLY A 1 100 ? 5.05250 29.99105 14.43647 1.000 14.65520 97 GLY A C 1
ATOM 849 O O . GLY A 1 100 ? 3.97506 30.38515 13.99601 1.000 14.64594 97 GLY A O 1
ATOM 850 N N . LYS A 1 101 ? 5.81797 29.11622 13.78317 1.000 13.58317 98 LYS A N 1
ATOM 851 C CA . LYS A 1 101 ? 5.48874 28.63633 12.44420 1.000 15.51811 98 LYS A CA 1
ATOM 852 C C . LYS A 1 101 ? 5.72595 27.13406 12.35371 1.000 14.75932 98 LYS A C 1
ATOM 853 O O . LYS A 1 101 ? 6.77403 26.63183 12.78814 1.000 15.94308 98 LYS A O 1
ATOM 859 N N . ILE A 1 102 ? 4.77138 26.42842 11.76558 1.000 13.12870 99 ILE A N 1
ATOM 860 C CA . ILE A 1 102 ? 4.88452 24.98541 11.53023 1.000 12.03406 99 ILE A CA 1
ATOM 861 C C . ILE A 1 102 ? 4.72334 24.71267 10.04177 1.000 13.80638 99 ILE A C 1
ATOM 862 O O . ILE A 1 102 ? 3.75976 25.17449 9.42558 1.000 13.88635 99 ILE A O 1
ATOM 867 N N . THR A 1 103 ? 5.59991 23.89680 9.47804 1.000 11.75931 100 THR A N 1
ATOM 868 C CA . THR A 1 103 ? 5.38764 23.32898 8.15545 1.000 12.06320 100 THR A CA 1
ATOM 869 C C . THR A 1 103 ? 4.87055 21.92102 8.38132 1.000 13.54123 100 THR A C 1
ATOM 870 O O . THR A 1 103 ? 5.57926 21.09176 8.97216 1.000 13.32840 100 THR A O 1
ATOM 874 N N . ALA A 1 104 ? 3.66572 21.62058 7.89892 1.000 11.93907 101 ALA A N 1
ATOM 875 C CA . ALA A 1 104 ? 3.00273 20.34939 8.19182 1.000 11.75690 101 ALA A CA 1
ATOM 876 C C . ALA A 1 104 ? 2.75880 19.61797 6.88046 1.000 12.96976 101 ALA A C 1
ATOM 877 O O . ALA A 1 104 ? 2.11545 20.16326 5.98075 1.000 14.18709 101 ALA A O 1
ATOM 879 N N . ILE A 1 105 ? 3.24620 18.38287 6.75552 1.000 11.46989 102 ILE A N 1
ATOM 880 C CA . ILE A 1 105 ? 3.23407 17.69596 5.46640 1.000 11.91705 102 ILE A CA 1
ATOM 881 C C . ILE A 1 105 ? 2.48516 16.38040 5.60974 1.000 12.32678 102 ILE A C 1
ATOM 882 O O . ILE A 1 105 ? 2.77394 15.58118 6.51178 1.000 12.64207 102 ILE A O 1
ATOM 887 N N . ASP A 1 106 ? 1.51495 16.15651 4.73171 1.000 11.43183 103 ASP A N 1
ATOM 888 C CA . ASP A 1 106 ? 0.81366 14.86775 4.70327 1.000 11.72675 103 ASP A CA 1
ATOM 889 C C . ASP A 1 106 ? 0.30511 14.63878 3.29452 1.000 12.86521 103 ASP A C 1
ATOM 890 O O . ASP A 1 106 ? -0.06815 15.59474 2.60652 1.000 13.88075 103 ASP A O 1
ATOM 895 N N . VAL A 1 107 ? 0.23319 13.36179 2.88952 1.000 13.50681 104 VAL A N 1
ATOM 896 C CA . VAL A 1 107 ? -0.31734 13.05082 1.57310 1.000 14.39548 104 VAL A CA 1
ATOM 897 C C . VAL A 1 107 ? -1.82339 13.24154 1.51506 1.000 14.85780 104 VAL A C 1
ATOM 898 O O . VAL A 1 107 ? -2.37716 13.37237 0.42076 1.000 17.39802 104 VAL A O 1
ATOM 902 N N . ASN A 1 108 ? -2.51422 13.23084 2.64399 1.000 13.87682 105 ASN A N 1
ATOM 903 C CA . ASN A 1 108 ? -3.97654 13.15536 2.64354 1.000 14.01561 105 ASN A CA 1
ATOM 904 C C . ASN A 1 108 ? -4.56191 14.39267 3.33980 1.000 15.95717 105 ASN A C 1
ATOM 905 O O . ASN A 1 108 ? -4.66292 14.44284 4.57372 1.000 16.11532 105 ASN A O 1
ATOM 910 N N A LYS A 1 109 ? -4.96595 15.38131 2.54390 0.509 15.49152 106 LYS A N 1
ATOM 911 N N B LYS A 1 109 ? -4.96598 15.37792 2.53826 0.491 15.55025 106 LYS A N 1
ATOM 912 C CA A LYS A 1 109 ? -5.54349 16.59653 3.10808 0.509 17.03566 106 LYS A CA 1
ATOM 913 C CA B LYS A 1 109 ? -5.54957 16.59933 3.08306 0.491 17.08415 106 LYS A CA 1
ATOM 914 C C A LYS A 1 109 ? -6.91905 16.34527 3.71263 0.509 18.00693 106 LYS A C 1
ATOM 915 C C B LYS A 1 109 ? -6.91910 16.34934 3.70159 0.491 18.00557 106 LYS A C 1
ATOM 916 O O A LYS A 1 109 ? -7.31583 17.04926 4.64384 0.509 17.59331 106 LYS A O 1
ATOM 917 O O B LYS A 1 109 ? -7.31083 17.05744 4.63214 0.491 17.53063 106 LYS A O 1
ATOM 928 N N . SER A 1 110 ? -7.65042 15.34847 3.21022 1.000 15.64462 107 SER A N 1
ATOM 929 C CA . SER A 1 110 ? -8.96731 15.05832 3.78210 1.000 16.03218 107 SER A CA 1
ATOM 930 C C . SER A 1 110 ? -8.86716 14.68049 5.25856 1.000 14.76251 107 SER A C 1
ATOM 931 O O . SER A 1 110 ? -9.72140 15.07247 6.06443 1.000 17.51825 107 SER A O 1
ATOM 934 N N . TYR A 1 111 ? -7.79606 13.98646 5.67006 1.000 14.80486 108 TYR A N 1
ATOM 935 C CA . TYR A 1 111 ? -7.65642 13.70075 7.09807 1.000 13.49240 108 TYR A CA 1
ATOM 936 C C . TYR A 1 111 ? -7.44681 14.99254 7.87574 1.000 14.80465 108 TYR A C 1
ATOM 937 O O . TYR A 1 111 ? -8.02489 15.18560 8.95745 1.000 14.27622 108 TYR A O 1
ATOM 946 N N . PHE A 1 112 ? -6.58778 15.87232 7.36063 1.000 13.53987 109 PHE A N 1
ATOM 947 C CA . PHE A 1 112 ? -6.35175 17.15387 8.01405 1.000 14.03657 109 PHE A CA 1
ATOM 948 C C . PHE A 1 112 ? -7.65514 17.94719 8.14448 1.000 16.86097 109 PHE A C 1
ATOM 949 O O . PHE A 1 112 ? -7.89406 18.60645 9.15947 1.000 15.34541 109 PHE A O 1
ATOM 957 N N . GLU A 1 113 ? -8.52325 17.87227 7.13525 1.000 15.00367 110 GLU A N 1
ATOM 958 C CA . GLU A 1 113 ? -9.75180 18.64356 7.18914 1.000 16.34990 110 GLU A CA 1
ATOM 959 C C . GLU A 1 113 ? -10.71530 18.14010 8.24545 1.000 17.49320 110 GLU A C 1
ATOM 960 O O . GLU A 1 113 ? -11.59146 18.91121 8.67061 1.000 17.40810 110 GLU A O 1
ATOM 966 N N . ILE A 1 114 ? -10.55720 16.89716 8.72225 1.000 16.78255 111 ILE A N 1
ATOM 967 C CA . ILE A 1 114 ? -11.35438 16.41978 9.86069 1.000 16.51283 111 ILE A CA 1
ATOM 968 C C . ILE A 1 114 ? -10.99477 17.19437 11.12536 1.000 18.61359 111 ILE A C 1
ATOM 969 O O . ILE A 1 114 ? -11.87474 17.55978 11.92755 1.000 19.49808 111 ILE A O 1
ATOM 974 N N . GLY A 1 115 ? -9.70529 17.45341 11.33386 1.000 15.27743 112 GLY A N 1
ATOM 975 C CA . GLY A 1 115 ? -9.25443 18.15024 12.51320 1.000 16.62736 112 GLY A CA 1
ATOM 976 C C . GLY A 1 115 ? -9.28173 19.66409 12.40244 1.000 15.80294 112 GLY A C 1
ATOM 977 O O . GLY A 1 115 ? -9.29474 20.36819 13.42856 1.000 14.91152 112 GLY A O 1
ATOM 978 N N . LEU A 1 116 ? -9.25245 20.16042 11.17455 1.000 15.89467 113 LEU A N 1
ATOM 979 C CA . LEU A 1 116 ? -9.12994 21.60473 10.96588 1.000 15.75887 113 LEU A CA 1
ATOM 980 C C . LEU A 1 116 ? -10.15079 22.45033 11.72817 1.000 17.77952 113 LEU A C 1
ATOM 981 O O . LEU A 1 116 ? -9.74539 23.50268 12.24734 1.000 16.36984 113 LEU A O 1
ATOM 986 N N . PRO A 1 117 ? -11.45097 22.10331 11.82312 1.000 16.19938 114 PRO A N 1
ATOM 987 C CA . PRO A 1 117 ? -12.34392 22.97117 12.61038 1.000 16.25500 114 PRO A CA 1
ATOM 988 C C . PRO A 1 117 ? -11.90247 23.12987 14.06577 1.000 15.99484 114 PRO A C 1
ATOM 989 O O . PRO A 1 117 ? -12.09930 24.20062 14.65350 1.000 15.43929 114 PRO A O 1
ATOM 993 N N . PHE A 1 118 ? -11.30211 22.09827 14.66376 1.000 13.46668 115 PHE A N 1
ATOM 994 C CA . PHE A 1 118 ? -10.81876 22.20354 16.02676 1.000 12.65391 115 PHE A CA 1
ATOM 995 C C . PHE A 1 118 ? -9.58798 23.09112 16.11050 1.000 13.22075 115 PHE A C 1
ATOM 996 O O . PHE A 1 118 ? -9.47182 23.91719 17.03163 1.000 13.35790 115 PHE A O 1
ATOM 1004 N N . ILE A 1 119 ? -8.68815 22.95369 15.13515 1.000 12.36426 116 ILE A N 1
ATOM 1005 C CA . ILE A 1 119 ? -7.54266 23.84132 15.04410 1.000 12.79136 116 ILE A CA 1
ATOM 1006 C C . ILE A 1 119 ? -7.98742 25.28588 14.88859 1.000 14.88989 116 ILE A C 1
ATOM 1007 O O . ILE A 1 119 ? -7.41852 26.19363 15.51262 1.000 13.82545 116 ILE A O 1
ATOM 1012 N N . GLN A 1 120 ? -9.00695 25.51658 14.05371 1.000 14.16942 117 GLN A N 1
ATOM 1013 C CA . GLN A 1 120 ? -9.48364 26.88411 13.83348 1.000 13.95748 117 GLN A CA 1
ATOM 1014 C C . GLN A 1 120 ? -10.06924 27.45159 15.10460 1.000 14.53108 117 GLN A C 1
ATOM 1015 O O . GLN A 1 120 ? -9.75868 28.59243 15.49342 1.000 15.96177 117 GLN A O 1
ATOM 1021 N N . LYS A 1 121 ? -10.89846 26.65526 15.79569 1.000 14.11220 118 LYS A N 1
ATOM 1022 C CA . LYS A 1 121 ? -11.50673 27.15811 17.03047 1.000 14.52147 118 LYS A CA 1
ATOM 1023 C C . LYS A 1 121 ? -10.47594 27.42220 18.12032 1.000 15.52582 118 LYS A C 1
ATOM 1024 O O . LYS A 1 121 ? -10.69478 28.28097 18.97571 1.000 15.71204 118 LYS A O 1
ATOM 1030 N N . ALA A 1 122 ? -9.33879 26.70157 18.11334 1.000 15.29744 119 ALA A N 1
ATOM 1031 C CA . ALA A 1 122 ? -8.26908 26.97077 19.06348 1.000 14.10808 119 ALA A CA 1
ATOM 1032 C C . ALA A 1 122 ? -7.52529 28.25476 18.75811 1.000 15.44837 119 ALA A C 1
ATOM 1033 O O . ALA A 1 122 ? -6.71357 28.66738 19.57780 1.000 16.98995 119 ALA A O 1
ATOM 1035 N N . GLY A 1 123 ? -7.77114 28.87264 17.60090 1.000 15.04968 120 GLY A N 1
ATOM 1036 C CA . GLY A 1 123 ? -7.14657 30.14103 17.29015 1.000 15.63935 120 GLY A CA 1
ATOM 1037 C C . GLY A 1 123 ? -5.72083 30.04430 16.78318 1.000 15.23169 120 GLY A C 1
ATOM 1038 O O . GLY A 1 123 ? -5.00792 31.04806 16.81106 1.000 17.44866 120 GLY A O 1
ATOM 1039 N N . VAL A 1 124 ? -5.29201 28.88301 16.31208 1.000 15.41375 121 VAL A N 1
ATOM 1040 C CA . VAL A 1 124 ? -3.88674 28.69286 15.96001 1.000 14.63664 121 VAL A CA 1
ATOM 1041 C C . VAL A 1 124 ? -3.66961 28.22279 14.52473 1.000 14.16942 121 VAL A C 1
ATOM 1042 O O . VAL A 1 124 ? -2.53302 27.89226 14.15420 1.000 14.50848 121 VAL A O 1
ATOM 1046 N N . GLU A 1 125 ? -4.70120 28.23061 13.68083 1.000 14.33696 122 GLU A N 1
ATOM 1047 C CA . GLU A 1 125 ? -4.53692 27.83656 12.28306 1.000 15.14046 122 GLU A CA 1
ATOM 1048 C C . GLU A 1 125 ? -3.48571 28.68079 11.58789 1.000 15.26455 122 GLU A C 1
ATOM 1049 O O . GLU A 1 125 ? -2.75318 28.18089 10.71698 1.000 15.14791 122 GLU A O 1
ATOM 1055 N N . HIS A 1 126 ? -3.35849 29.95039 11.98767 1.000 14.11545 123 HIS A N 1
ATOM 1056 C CA . HIS A 1 126 ? -2.46247 30.84519 11.29378 1.000 14.56049 123 HIS A CA 1
ATOM 1057 C C . HIS A 1 126 ? -0.98920 30.44852 11.42797 1.000 13.36352 123 HIS A C 1
ATOM 1058 O O . HIS A 1 126 ? -0.17748 30.88831 10.60681 1.000 14.34297 123 HIS A O 1
ATOM 1065 N N . LYS A 1 127 ? -0.64122 29.56689 12.39530 1.000 12.69381 124 LYS A N 1
ATOM 1066 C CA . LYS A 1 127 ? 0.75370 29.14423 12.49677 1.000 13.00396 124 LYS A CA 1
ATOM 1067 C C . LYS A 1 127 ? 1.10082 28.03863 11.52565 1.000 13.01104 124 LYS A C 1
ATOM 1068 O O . LYS A 1 127 ? 2.28797 27.69204 11.42921 1.000 15.77328 124 LYS A O 1
ATOM 1074 N N . ILE A 1 128 ? 0.13737 27.46226 10.82334 1.000 12.52821 125 ILE A N 1
ATOM 1075 C CA . ILE A 1 128 ? 0.32683 26.19441 10.12388 1.000 12.48141 125 ILE A CA 1
ATOM 1076 C C . ILE A 1 128 ? 0.36666 26.43528 8.62688 1.000 14.39968 125 ILE A C 1
ATOM 1077 O O . ILE A 1 128 ? -0.57765 27.00623 8.04875 1.000 16.38159 125 ILE A O 1
ATOM 1082 N N . ASN A 1 129 ? 1.42139 25.92825 7.98194 1.000 13.40281 126 ASN A N 1
ATOM 1083 C CA . ASN A 1 129 ? 1.46578 25.86730 6.52377 1.000 13.97575 126 ASN A CA 1
ATOM 1084 C C . ASN A 1 129 ? 1.34863 24.39118 6.16305 1.000 13.35534 126 ASN A C 1
ATOM 1085 O O . ASN A 1 129 ? 2.32315 23.63466 6.30563 1.000 12.61594 126 ASN A O 1
ATOM 1090 N N . PHE A 1 130 ? 0.16821 23.97644 5.70293 1.000 14.03277 127 PHE A N 1
ATOM 1091 C CA . PHE A 1 130 ? -0.07453 22.56786 5.38862 1.000 13.19901 127 PHE A CA 1
ATOM 1092 C C . PHE A 1 130 ? 0.28146 22.33192 3.92334 1.000 14.77119 127 PHE A C 1
ATOM 1093 O O . PHE A 1 130 ? -0.21821 23.03176 3.02575 1.000 16.23183 127 PHE A O 1
ATOM 1101 N N . ILE A 1 131 ? 1.13248 21.33985 3.67581 1.000 14.91600 128 ILE A N 1
ATOM 1102 C CA . ILE A 1 131 ? 1.56180 20.95934 2.33551 1.000 15.60416 128 ILE A CA 1
ATOM 1103 C C . ILE A 1 131 ? 1.03114 19.55702 2.06333 1.000 15.04693 128 ILE A C 1
ATOM 1104 O O . ILE A 1 131 ? 1.39912 18.59542 2.76159 1.000 15.66005 128 ILE A O 1
ATOM 1109 N N . GLU A 1 132 ? 0.21184 19.42954 1.02954 1.000 16.09239 129 GLU A N 1
ATOM 1110 C CA . GLU A 1 132 ? -0.38992 18.15604 0.62611 1.000 13.46267 129 GLU A CA 1
ATOM 1111 C C . GLU A 1 132 ? 0.56691 17.48015 -0.35714 1.000 14.41191 129 GLU A C 1
ATOM 1112 O O . GLU A 1 132 ? 0.62139 17.83456 -1.54702 1.000 19.21964 129 GLU A O 1
ATOM 1118 N N . SER A 1 133 ? 1.33686 16.50592 0.12201 1.000 13.67878 130 SER A N 1
ATOM 1119 C CA . SER A 1 133 ? 2.37841 15.88829 -0.69079 1.000 14.96130 130 SER A CA 1
ATOM 1120 C C . SER A 1 133 ? 2.96335 14.72513 0.08152 1.000 13.94603 130 SER A C 1
ATOM 1121 O O . SER A 1 133 ? 2.93151 14.69521 1.31273 1.000 14.28301 130 SER A O 1
ATOM 1124 N N . GLU A 1 134 ? 3.57779 13.80940 -0.66454 1.000 14.94456 131 GLU A N 1
ATOM 1125 C CA . GLU A 1 134 ? 4.54644 12.91484 -0.03970 1.000 14.60978 131 GLU A CA 1
ATOM 1126 C C . GLU A 1 134 ? 5.66276 13.76962 0.55524 1.000 15.43580 131 GLU A C 1
ATOM 1127 O O . GLU A 1 134 ? 6.10577 14.76373 -0.04093 1.000 17.19510 131 GLU A O 1
ATOM 1133 N N . ALA A 1 135 ? 6.17819 13.35378 1.70945 1.000 15.14704 132 ALA A N 1
ATOM 1134 C CA . ALA A 1 135 ? 7.15163 14.20238 2.38685 1.000 14.72672 132 ALA A CA 1
ATOM 1135 C C . ALA A 1 135 ? 8.54002 14.18908 1.73074 1.000 14.57285 132 ALA A C 1
ATOM 1136 O O . ALA A 1 135 ? 9.23552 15.20823 1.75241 1.000 15.46253 132 ALA A O 1
ATOM 1138 N N . LEU A 1 136 ? 8.99077 13.07182 1.18244 1.000 15.06433 133 LEU A N 1
ATOM 1139 C CA . LEU A 1 136 ? 10.37456 13.03321 0.70326 1.000 16.46191 133 LEU A CA 1
ATOM 1140 C C . LEU A 1 136 ? 10.66344 14.08082 -0.36933 1.000 15.58544 133 LEU A C 1
ATOM 1141 O O . LEU A 1 136 ? 11.71148 14.76442 -0.26941 1.000 15.57753 133 LEU A O 1
ATOM 1146 N N . PRO A 1 137 ? 9.81089 14.28445 -1.38542 1.000 16.40963 134 PRO A N 1
ATOM 1147 C CA . PRO A 1 137 ? 10.10731 15.33164 -2.37240 1.000 16.49675 134 PRO A CA 1
ATOM 1148 C C . PRO A 1 137 ? 10.07434 16.70533 -1.76814 1.000 16.59013 134 PRO A C 1
ATOM 1149 O O . PRO A 1 137 ? 10.84398 17.56410 -2.21394 1.000 19.41595 134 PRO A O 1
ATOM 1153 N N . VAL A 1 138 ? 9.23079 16.94515 -0.75134 1.000 15.84943 135 VAL A N 1
ATOM 1154 C CA . VAL A 1 138 ? 9.20696 18.25723 -0.10289 1.000 15.38711 135 VAL A CA 1
ATOM 1155 C C . VAL A 1 138 ? 10.52567 18.49386 0.61171 1.000 16.54675 135 VAL A C 1
ATOM 1156 O O . VAL A 1 138 ? 11.13364 19.56760 0.48863 1.000 16.92461 135 VAL A O 1
ATOM 1160 N N . LEU A 1 139 ? 11.00579 17.48273 1.35154 1.000 15.39278 136 LEU A N 1
ATOM 1161 C CA . LEU A 1 139 ? 12.26845 17.65198 2.07229 1.000 15.55642 136 LEU A CA 1
ATOM 1162 C C . LEU A 1 139 ? 13.42270 17.86838 1.10627 1.000 16.60391 136 LEU A C 1
ATOM 1163 O O . LEU A 1 139 ? 14.31337 18.69266 1.36718 1.000 16.13003 136 LEU A O 1
ATOM 1168 N N . ASP A 1 140 ? 13.42579 17.14056 -0.01923 1.000 16.62552 137 ASP A N 1
ATOM 1169 C CA . ASP A 1 140 ? 14.49730 17.32482 -1.00683 1.000 18.64263 137 ASP A CA 1
ATOM 1170 C C . ASP A 1 140 ? 14.48046 18.72926 -1.60233 1.000 19.04597 137 ASP A C 1
ATOM 1171 O O . ASP A 1 140 ? 15.54871 19.30641 -1.88128 1.000 21.46771 137 ASP A O 1
ATOM 1176 N N . GLN A 1 141 ? 13.28399 19.30235 -1.79315 1.000 18.78330 138 GLN A N 1
ATOM 1177 C CA . GLN A 1 141 ? 13.20951 20.68013 -2.28332 1.000 19.59815 138 GLN A CA 1
ATOM 1178 C C . GLN A 1 141 ? 13.68328 21.64407 -1.21605 1.000 19.01416 138 GLN A C 1
ATOM 1179 O O . GLN A 1 141 ? 14.36947 22.63196 -1.52901 1.000 19.93371 138 GLN A O 1
ATOM 1185 N N . MET A 1 142 ? 13.36804 21.35328 0.05212 1.000 19.30989 139 MET A N 1
ATOM 1186 C CA . MET A 1 142 ? 13.82774 22.20522 1.13945 1.000 19.99906 139 MET A CA 1
ATOM 1187 C C . MET A 1 142 ? 15.34500 22.22107 1.21546 1.000 21.86381 139 MET A C 1
ATOM 1188 O O . MET A 1 142 ? 15.94536 23.26308 1.52360 1.000 21.16661 139 MET A O 1
ATOM 1193 N N . LEU A 1 143 ? 15.99116 21.07906 0.95741 1.000 20.44819 140 LEU A N 1
ATOM 1194 C CA . LEU A 1 143 ? 17.45406 21.07778 0.98165 1.000 21.53451 140 LEU A CA 1
ATOM 1195 C C . LEU A 1 143 ? 18.01044 22.09127 -0.00855 1.000 23.34926 140 LEU A C 1
ATOM 1196 O O . LEU A 1 143 ? 19.07086 22.67847 0.23288 1.000 25.61877 140 LEU A O 1
ATOM 1201 N N . GLN A 1 144 ? 17.31692 22.30531 -1.12705 1.000 20.13041 141 GLN A N 1
ATOM 1202 C CA . GLN A 1 144 ? 17.80500 23.22091 -2.15147 1.000 20.58248 141 GLN A CA 1
ATOM 1203 C C . GLN A 1 144 ? 17.50195 24.67635 -1.85410 1.000 21.00990 141 GLN A C 1
ATOM 1204 O O . GLN A 1 144 ? 18.12902 25.55374 -2.46773 1.000 25.05723 141 GLN A O 1
ATOM 1210 N N . GLU A 1 145 ? 16.61742 24.95965 -0.92004 1.000 21.89353 142 GLU A N 1
ATOM 1211 C CA . GLU A 1 145 ? 16.12279 26.30273 -0.66592 1.000 25.00835 142 GLU A CA 1
ATOM 1212 C C . GLU A 1 145 ? 16.48826 26.85085 0.70138 1.000 26.18687 142 GLU A C 1
ATOM 1213 O O . GLU A 1 145 ? 16.63530 28.06317 0.84209 1.000 27.70374 142 GLU A O 1
ATOM 1219 N N A MET A 1 146 ? 16.66093 25.98304 1.69795 0.578 23.85011 143 MET A N 1
ATOM 1220 N N B MET A 1 146 ? 16.63003 26.01624 1.71982 0.422 24.30667 143 MET A N 1
ATOM 1221 C CA A MET A 1 146 ? 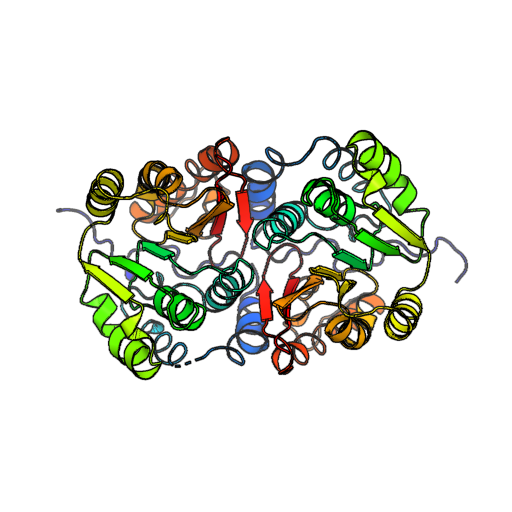16.81277 26.39381 3.08526 0.578 24.97174 143 MET A CA 1
ATOM 1222 C CA B MET A 1 146 ? 16.67313 26.55597 3.06631 0.422 25.07016 143 MET A CA 1
ATOM 1223 C C A MET A 1 146 ? 18.11923 27.14585 3.31113 0.578 26.71390 143 MET A C 1
ATOM 1224 C C B MET A 1 146 ? 18.05002 27.06331 3.45513 0.422 26.99739 143 MET A C 1
ATOM 1225 O O A MET A 1 146 ? 19.16672 26.76933 2.78899 0.578 28.52755 143 MET A O 1
ATOM 1226 O O B MET A 1 146 ? 19.07093 26.42733 3.19335 0.422 27.61769 143 MET A O 1
ATOM 1235 N N . LYS A 1 147 ? 18.05403 28.21950 4.09685 1.000 26.84668 144 LYS A N 1
ATOM 1236 C CA . LYS A 1 147 ? 19.25204 28.88709 4.57488 1.000 33.77208 144 LYS A CA 1
ATOM 1237 C C . LYS A 1 147 ? 19.50289 28.50967 6.03081 1.000 32.41224 144 LYS A C 1
ATOM 1238 O O . LYS A 1 147 ? 18.58922 28.09944 6.75628 1.000 27.39561 144 LYS A O 1
ATOM 1244 N N . GLU A 1 148 ? 20.76803 28.63184 6.45244 1.000 28.53119 145 GLU A N 1
ATOM 1245 C CA . GLU A 1 148 ? 21.12606 28.24357 7.81602 1.000 32.27298 145 GLU A CA 1
ATOM 1246 C C . GLU A 1 148 ? 20.26087 28.96319 8.84071 1.000 28.43837 145 GLU A C 1
ATOM 1247 O O . GLU A 1 148 ? 19.85377 28.37496 9.85320 1.000 25.94250 145 GLU A O 1
ATOM 1253 N N . GLU A 1 149 ? 19.92808 30.22387 8.57025 1.000 26.08625 146 GLU A N 1
ATOM 1254 C CA . GLU A 1 149 ? 19.15564 31.03923 9.49283 1.000 27.76302 146 GLU A CA 1
ATOM 1255 C C . GLU A 1 149 ? 17.70161 30.59047 9.61750 1.000 29.37046 146 GLU A C 1
ATOM 1256 O O . GLU A 1 149 ? 17.02077 31.00073 10.56632 1.000 31.87131 146 GLU A O 1
ATOM 1262 N N . ASP A 1 150 ? 17.20690 29.75875 8.70132 1.000 26.78759 147 ASP A N 1
ATOM 1263 C CA . ASP A 1 150 ? 15.82016 29.31021 8.77050 1.000 24.99908 147 ASP A CA 1
ATOM 1264 C C . ASP A 1 150 ? 15.66682 27.84533 9.13338 1.000 21.48191 147 ASP A C 1
ATOM 1265 O O . ASP A 1 150 ? 14.57180 27.30484 8.98960 1.000 22.91521 147 ASP A O 1
ATOM 1270 N N . LEU A 1 151 ? 16.72315 27.20969 9.60301 1.000 18.37977 148 LEU A N 1
ATOM 1271 C CA . LEU A 1 151 ? 16.61243 25.81080 9.99498 1.000 16.37857 148 LEU A CA 1
ATOM 1272 C C . LEU A 1 151 ? 15.56966 25.63341 11.09232 1.000 17.36374 148 LEU A C 1
ATOM 1273 O O . LEU A 1 151 ? 15.31469 26.52383 11.90435 1.000 19.52137 148 LEU A O 1
ATOM 1278 N N . TYR A 1 152 ? 14.93288 24.47020 11.08431 1.000 13.70776 149 TYR A N 1
ATOM 1279 C CA . TYR A 1 152 ? 13.87778 24.19074 12.05067 1.000 12.09562 149 TYR A CA 1
ATOM 1280 C C . TYR A 1 152 ? 14.47849 23.94291 13.43041 1.000 13.82788 149 TYR A C 1
ATOM 1281 O O . TYR A 1 152 ? 15.56646 23.36183 13.57826 1.000 13.85336 149 TYR A O 1
ATOM 1290 N N . ASP A 1 153 ? 13.70463 24.27825 14.45696 1.000 12.04431 150 ASP A N 1
ATOM 1291 C CA . ASP A 1 153 ? 14.08892 23.94298 15.81310 1.000 12.19930 150 ASP A CA 1
ATOM 1292 C C . ASP A 1 153 ? 13.72962 22.51367 16.16273 1.000 12.72864 150 ASP A C 1
ATOM 1293 O O . ASP A 1 153 ? 14.41365 21.89244 16.98735 1.000 12.32294 150 ASP A O 1
ATOM 1298 N N . PHE A 1 154 ? 12.67104 21.97168 15.55990 1.000 11.12934 151 PHE A N 1
ATOM 1299 C CA . PHE A 1 154 ? 12.09882 20.71520 16.02181 1.000 10.31109 151 PHE A CA 1
ATOM 1300 C C . PHE A 1 154 ? 11.38330 20.08887 14.83546 1.000 12.48487 151 PHE A C 1
ATOM 1301 O O . PHE A 1 154 ? 10.73725 20.80440 14.05001 1.000 11.64309 151 PHE A O 1
ATOM 1309 N N . ALA A 1 155 ? 11.52770 18.76852 14.69874 1.000 10.05373 152 ALA A N 1
ATOM 1310 C CA . ALA A 1 155 ? 10.81466 18.00124 13.69826 1.000 10.28887 152 ALA A CA 1
ATOM 1311 C C . ALA A 1 155 ? 10.13836 16.82944 14.38810 1.000 11.27049 152 ALA A C 1
ATOM 1312 O O . ALA A 1 155 ? 10.75858 16.16248 15.21502 1.000 11.90428 152 ALA A O 1
ATOM 1314 N N . PHE A 1 156 ? 8.88902 16.56757 14.04792 1.000 9.94685 153 PHE A N 1
ATOM 1315 C CA . PHE A 1 156 ? 8.16910 15.38592 14.53123 1.000 9.39200 153 PHE A CA 1
ATOM 1316 C C . PHE A 1 156 ? 7.88208 14.52191 13.32164 1.000 11.10800 153 PHE A C 1
ATOM 1317 O O . PHE A 1 156 ? 7.27095 14.97199 12.34930 1.000 11.47414 153 PHE A O 1
ATOM 1325 N N . VAL A 1 157 ? 8.36119 13.28185 13.37122 1.000 9.90386 154 VAL A N 1
ATOM 1326 C CA . VAL A 1 157 ? 8.29159 12.34379 12.25030 1.000 10.45207 154 VAL A CA 1
ATOM 1327 C C . VAL A 1 157 ? 7.35769 11.20862 12.64133 1.000 10.32396 154 VAL A C 1
ATOM 1328 O O . VAL A 1 157 ? 7.64183 10.45919 13.58298 1.000 10.54432 154 VAL A O 1
ATOM 1332 N N . ASP A 1 158 ? 6.21860 11.10540 11.95111 1.000 10.32666 155 ASP A N 1
ATOM 1333 C CA . ASP A 1 158 ? 5.14529 10.20055 12.35309 1.000 11.26655 155 ASP A CA 1
ATOM 1334 C C . ASP A 1 158 ? 4.35931 9.75974 11.13610 1.000 13.31028 155 ASP A C 1
ATOM 1335 O O . ASP A 1 158 ? 3.13553 9.60555 11.22067 1.000 14.62733 155 ASP A O 1
ATOM 1340 N N . ALA A 1 159 ? 5.01613 9.59505 9.99005 1.000 12.86433 156 ALA A N 1
ATOM 1341 C CA . ALA A 1 159 ? 4.31294 9.33145 8.73886 1.000 14.48067 156 ALA A CA 1
ATOM 1342 C C . ALA A 1 159 ? 4.38127 7.85564 8.39074 1.000 19.79249 156 ALA A C 1
ATOM 1343 O O . ALA A 1 159 ? 3.92999 7.03304 9.18742 1.000 21.59348 156 ALA A O 1
ATOM 1345 N N . ASP A 1 160 ? 4.89535 7.52445 7.20478 1.000 13.97416 157 ASP A N 1
ATOM 1346 C CA . ASP A 1 160 ? 5.08574 6.16796 6.74435 1.000 15.91085 157 ASP A CA 1
ATOM 1347 C C . ASP A 1 160 ? 6.38055 5.61152 7.34444 1.000 14.22649 157 ASP A C 1
ATOM 1348 O O . ASP A 1 160 ? 7.49601 5.97342 6.95717 1.000 16.25160 157 ASP A O 1
ATOM 1353 N N . LYS A 1 161 ? 6.19791 4.69414 8.28825 1.000 15.49026 158 LYS A N 1
ATOM 1354 C CA . LYS A 1 161 ? 7.29870 4.27884 9.15439 1.000 13.72273 158 LYS A CA 1
ATOM 1355 C C . LYS A 1 161 ? 8.48208 3.67292 8.42299 1.000 13.56582 158 LYS A C 1
ATOM 1356 O O . LYS A 1 161 ? 9.61965 3.93106 8.84974 1.000 14.22283 158 LYS A O 1
ATOM 1362 N N . PRO A 1 162 ? 8.32281 2.86872 7.36408 1.000 14.82003 159 PRO A N 1
ATOM 1363 C CA . PRO A 1 162 ? 9.52441 2.32931 6.70238 1.000 15.40542 159 PRO A CA 1
ATOM 1364 C C . PRO A 1 162 ? 10.42644 3.38216 6.09280 1.000 15.90911 159 PRO A C 1
ATOM 1365 O O . PRO A 1 162 ? 11.59511 3.07480 5.81144 1.000 19.62636 159 PRO A O 1
ATOM 1369 N N . ASN A 1 163 ? 9.93838 4.59447 5.86049 1.000 14.77455 160 ASN A N 1
ATOM 1370 C CA . ASN A 1 163 ? 10.74689 5.65677 5.26262 1.000 17.86325 160 ASN A CA 1
ATOM 1371 C C . ASN A 1 163 ? 11.51060 6.48544 6.29658 1.000 13.97649 160 ASN A C 1
ATOM 1372 O O . ASN A 1 163 ? 12.16904 7.45185 5.90953 1.000 15.28430 160 ASN A O 1
ATOM 1377 N N . TYR A 1 164 ? 11.45806 6.15780 7.59682 1.000 12.26273 161 TYR A N 1
ATOM 1378 C CA . TYR A 1 164 ? 12.07818 7.05082 8.57618 1.000 11.41910 161 TYR A CA 1
ATOM 1379 C C . TYR A 1 164 ? 13.57064 7.23835 8.31174 1.000 12.25247 161 TYR A C 1
ATOM 1380 O O . TYR A 1 164 ? 14.08345 8.34598 8.49556 1.000 13.47233 161 TYR A O 1
ATOM 1389 N N . ALA A 1 165 ? 14.31995 6.18275 7.95878 1.000 13.37120 162 ALA A N 1
ATOM 1390 C CA . ALA A 1 165 ? 15.74538 6.37113 7.73957 1.000 13.73204 162 ALA A CA 1
ATOM 1391 C C . ALA A 1 165 ? 16.00162 7.31388 6.58058 1.000 13.35900 162 ALA A C 1
ATOM 1392 O O . ALA A 1 165 ? 16.96026 8.09834 6.62780 1.000 15.30049 162 ALA A O 1
ATOM 1394 N N . ASN A 1 166 ? 15.16939 7.26494 5.54057 1.000 12.42267 163 ASN A N 1
ATOM 1395 C CA . ASN A 1 166 ? 15.30734 8.20756 4.44158 1.000 14.05209 163 ASN A CA 1
ATOM 1396 C C . ASN A 1 166 ? 14.99499 9.62904 4.90837 1.000 12.61554 163 ASN A C 1
ATOM 1397 O O . ASN A 1 166 ? 15.70585 10.58234 4.52938 1.000 14.82334 163 ASN A O 1
ATOM 1402 N N . TYR A 1 167 ? 13.96686 9.80150 5.74724 1.000 12.69874 164 TYR A N 1
ATOM 1403 C CA . TYR A 1 167 ? 13.67926 11.13578 6.28438 1.000 12.85687 164 TYR A CA 1
ATOM 1404 C C . TYR A 1 167 ? 14.84652 11.65237 7.11024 1.000 16.44134 164 TYR A C 1
ATOM 1405 O O . TYR A 1 167 ? 15.18806 12.83373 7.03545 1.000 12.98037 164 TYR A O 1
ATOM 1414 N N . HIS A 1 168 ? 15.47293 10.77957 7.89287 1.000 12.94028 165 HIS A N 1
ATOM 1415 C CA . HIS A 1 168 ? 16.55914 11.20645 8.78226 1.000 12.18341 165 HIS A CA 1
ATOM 1416 C C . HIS A 1 168 ? 17.69809 11.83975 7.99310 1.000 12.42763 165 HIS A C 1
ATOM 1417 O O . HIS A 1 168 ? 18.26911 12.85177 8.41913 1.000 13.27345 165 HIS A O 1
ATOM 1424 N N . GLU A 1 169 ? 18.04458 11.25587 6.84333 1.000 13.40637 166 GLU A N 1
ATOM 1425 C CA . GLU A 1 169 ? 19.16510 11.79132 6.08622 1.000 15.72248 166 GLU A CA 1
ATOM 1426 C C . GLU A 1 169 ? 18.90918 13.23001 5.64920 1.000 15.63957 166 GLU A C 1
ATOM 1427 O O . GLU A 1 169 ? 19.85360 14.01495 5.50861 1.000 17.14959 166 GLU A O 1
ATOM 1433 N N . ARG A 1 170 ? 17.65916 13.58939 5.38776 1.000 14.00549 167 ARG A N 1
ATOM 1434 C CA . ARG A 1 170 ? 17.35260 14.99469 5.10036 1.000 13.84864 167 ARG A CA 1
ATOM 1435 C C . ARG A 1 170 ? 17.23003 15.83451 6.37538 1.000 14.09997 167 ARG A C 1
ATOM 1436 O O . ARG A 1 170 ? 17.68090 16.99524 6.39245 1.000 14.23207 167 ARG A O 1
ATOM 1444 N N . LEU A 1 171 ? 16.57744 15.31290 7.42008 1.000 13.27630 168 LEU A N 1
ATOM 1445 C CA . LEU A 1 171 ? 16.26309 16.14792 8.57251 1.000 14.10307 168 LEU A CA 1
ATOM 1446 C C . LEU A 1 171 ? 17.50535 16.53272 9.36852 1.000 14.55727 168 LEU A C 1
ATOM 1447 O O . LEU A 1 171 ? 17.52356 17.60494 9.99664 1.000 14.46523 168 LEU A O 1
ATOM 1452 N N . VAL A 1 172 ? 18.56545 15.70944 9.35038 1.000 13.40899 169 VAL A N 1
ATOM 1453 C CA . VAL A 1 172 ? 19.78695 16.11290 10.03916 1.000 13.99826 169 VAL A CA 1
ATOM 1454 C C . VAL A 1 172 ? 20.43950 17.32441 9.40000 1.000 15.72569 169 VAL A C 1
ATOM 1455 O O . VAL A 1 172 ? 21.38015 17.87935 9.98032 1.000 16.90774 169 VAL A O 1
ATOM 1459 N N . LYS A 1 173 ? 19.99858 17.70620 8.19722 1.000 13.07727 170 LYS A N 1
ATOM 1460 C CA . LYS A 1 173 ? 20.44508 18.91073 7.52336 1.000 15.28536 170 LYS A CA 1
ATOM 1461 C C . LYS A 1 173 ? 19.41703 20.03105 7.57782 1.000 15.46136 170 LYS A C 1
ATOM 1462 O O . LYS A 1 173 ? 19.76403 21.16755 7.26588 1.000 18.34668 170 LYS A O 1
ATOM 1468 N N . LEU A 1 174 ? 18.17604 19.76050 7.95408 1.000 15.03424 171 LEU A N 1
ATOM 1469 C CA . LEU A 1 174 ? 17.12501 20.76813 7.93718 1.000 14.09802 171 LEU A CA 1
ATOM 1470 C C . LEU A 1 174 ? 16.76376 21.26368 9.32621 1.000 15.31428 171 LEU A C 1
ATOM 1471 O O . LEU A 1 174 ? 16.08404 22.29073 9.44368 1.000 15.26192 171 LEU A O 1
ATOM 1476 N N . VAL A 1 175 ? 17.19648 20.57759 10.36902 1.000 13.32912 172 VAL A N 1
ATOM 1477 C CA . VAL A 1 175 ? 17.05317 21.03093 11.74495 1.000 12.68445 172 VAL A CA 1
ATOM 1478 C C . VAL A 1 175 ? 18.36415 21.66369 12.19197 1.000 12.63065 172 VAL A C 1
ATOM 1479 O O . VAL A 1 175 ? 19.46139 21.19552 11.80699 1.000 14.93101 172 VAL A O 1
ATOM 1483 N N . ARG A 1 176 ? 18.27885 22.74134 12.97853 1.000 12.37729 173 ARG A N 1
ATOM 1484 C CA . ARG A 1 176 ? 19.48041 23.42959 13.42978 1.000 13.51927 173 ARG A CA 1
ATOM 1485 C C . ARG A 1 176 ? 20.33720 22.53138 14.31284 1.000 13.13257 173 ARG A C 1
ATOM 1486 O O . ARG A 1 176 ? 19.86168 21.56940 14.93178 1.000 12.18719 173 ARG A O 1
ATOM 1494 N N . VAL A 1 177 ? 21.62700 22.87541 14.39545 1.000 14.19692 174 VAL A N 1
ATOM 1495 C CA . VAL A 1 177 ? 22.46199 22.28333 15.43450 1.000 13.66310 174 VAL A CA 1
ATOM 1496 C C . VAL A 1 177 ? 21.83558 22.59612 16.77910 1.000 14.26042 174 VAL A C 1
ATOM 1497 O O . VAL A 1 177 ? 21.39999 23.73563 17.03323 1.000 14.29652 174 VAL A O 1
ATOM 1501 N N . GLY A 1 178 ? 21.70801 21.56846 17.61725 1.000 13.63964 175 GLY A N 1
ATOM 1502 C CA . GLY A 1 178 ? 21.02115 21.64816 18.87849 1.000 13.40307 175 GLY A CA 1
ATOM 1503 C C . GLY A 1 178 ? 19.53804 21.44273 18.79098 1.000 12.85729 175 GLY A C 1
ATOM 1504 O O . GLY A 1 178 ? 18.87087 21.42399 19.83213 1.000 14.84616 175 GLY A O 1
ATOM 1505 N N . GLY A 1 179 ? 19.00317 21.35665 17.59151 1.000 12.17325 176 GLY A N 1
ATOM 1506 C CA . GLY A 1 179 ? 17.59126 21.12359 17.45268 1.000 12.37166 176 GLY A CA 1
ATOM 1507 C C . GLY A 1 179 ? 17.26606 19.65547 17.61903 1.000 11.75259 176 GLY A C 1
ATOM 1508 O O . GLY A 1 179 ? 18.14726 18.78858 17.66977 1.000 12.40809 176 GLY A O 1
ATOM 1509 N N . ALA A 1 180 ? 15.97127 19.36560 17.65629 1.000 10.75626 177 ALA A N 1
ATOM 1510 C CA . ALA A 1 180 ? 15.46858 18.02899 17.96310 1.000 10.81212 177 ALA A CA 1
ATOM 1511 C C . ALA A 1 180 ? 14.71257 17.42256 16.79322 1.000 10.79043 177 ALA A C 1
ATOM 1512 O O . ALA A 1 180 ? 13.93060 18.10082 16.12573 1.000 11.99514 177 ALA A O 1
ATOM 1514 N N . ILE A 1 181 ? 14.90868 16.13068 16.58366 1.000 10.79754 178 ILE A N 1
ATOM 1515 C CA . ILE A 1 181 ? 14.08152 15.33588 15.67850 1.000 10.88872 178 ILE A CA 1
ATOM 1516 C C . ILE A 1 181 ? 13.49067 14.22163 16.52052 1.000 11.63100 178 ILE A C 1
ATOM 1517 O O . ILE A 1 181 ? 14.23939 13.47773 17.16062 1.000 11.75421 178 ILE A O 1
ATOM 1522 N N . VAL A 1 182 ? 12.17001 14.10914 16.54925 1.000 10.15294 179 VAL A N 1
ATOM 1523 C CA . VAL A 1 182 ? 11.47645 13.06499 17.30453 1.000 9.06250 179 VAL A CA 1
ATOM 1524 C C . VAL A 1 182 ? 10.83330 12.10507 16.32653 1.000 10.04392 179 VAL A C 1
ATOM 1525 O O . VAL A 1 182 ? 9.98567 12.49465 15.50780 1.000 10.74733 179 VAL A O 1
ATOM 1529 N N . TYR A 1 183 ? 11.25490 10.83428 16.40193 1.000 9.46613 180 TYR A N 1
ATOM 1530 C CA . TYR A 1 183 ? 10.68767 9.76590 15.58004 1.000 9.55952 180 TYR A CA 1
ATOM 1531 C C . TYR A 1 183 ? 9.64436 9.04807 16.40828 1.000 10.36641 180 TYR A C 1
ATOM 1532 O O . TYR A 1 183 ? 9.95809 8.49222 17.48433 1.000 10.21626 180 TYR A O 1
ATOM 1541 N N . ASP A 1 184 ? 8.39237 9.02049 15.91844 1.000 9.84558 181 ASP A N 1
ATOM 1542 C CA . ASP A 1 184 ? 7.33318 8.32404 16.65876 1.000 8.69130 181 ASP A CA 1
ATOM 1543 C C . ASP A 1 184 ? 7.28670 6.83356 16.33712 1.000 9.92157 181 ASP A C 1
ATOM 1544 O O . ASP A 1 184 ? 7.60323 6.41370 15.22146 1.000 10.72070 181 ASP A O 1
ATOM 1549 N N . ASN A 1 185 ? 6.84681 6.04398 17.31479 1.000 9.12597 182 ASN A N 1
ATOM 1550 C CA . ASN A 1 185 ? 6.50503 4.61177 17.15045 1.000 8.82821 182 ASN A CA 1
ATOM 1551 C C . ASN A 1 185 ? 7.71693 3.70836 17.09275 1.000 9.46658 182 ASN A C 1
ATOM 1552 O O . ASN A 1 185 ? 7.63774 2.58911 16.57712 1.000 9.95901 182 ASN A O 1
ATOM 1557 N N . THR A 1 186 ? 8.84385 4.13296 17.66752 1.000 9.78366 183 THR A N 1
ATOM 1558 C CA . THR A 1 186 ? 10.09511 3.38417 17.52782 1.000 9.97158 183 THR A CA 1
ATOM 1559 C C . THR A 1 186 ? 10.12813 2.10159 18.36775 1.000 10.69986 183 THR A C 1
ATOM 1560 O O . THR A 1 186 ? 11.06178 1.31558 18.19504 1.000 11.14789 183 THR A O 1
ATOM 1564 N N . LEU A 1 187 ? 9.12028 1.82961 19.21349 1.000 10.09708 184 LEU A N 1
ATOM 1565 C CA . LEU A 1 187 ? 9.02823 0.51541 19.84344 1.000 10.04512 184 LEU A CA 1
ATOM 1566 C C . LEU A 1 187 ? 8.03581 -0.39910 19.15895 1.000 10.90321 184 LEU A C 1
ATOM 1567 O O . LEU A 1 187 ? 8.02688 -1.60126 19.48974 1.000 11.50073 184 LEU A O 1
ATOM 1572 N N . TRP A 1 188 ? 7.23770 0.10517 18.20598 1.000 11.55098 185 TRP A N 1
ATOM 1573 C CA . TRP A 1 188 ? 6.33090 -0.68542 17.35181 1.000 11.35856 185 TRP A CA 1
ATOM 1574 C C . TRP A 1 188 ? 5.63851 -1.81655 18.13311 1.000 12.76393 185 TRP A C 1
ATOM 1575 O O . TRP A 1 188 ? 5.81931 -3.00785 17.87224 1.000 11.94496 185 TRP A O 1
ATOM 1586 N N . PHE A 1 189 ? 4.83950 -1.41462 19.10950 1.000 12.20008 186 PHE A N 1
ATOM 1587 C CA . PHE A 1 189 ? 4.00841 -2.31157 19.89902 1.000 12.44902 186 PHE A CA 1
ATOM 1588 C C . PHE A 1 189 ? 4.80861 -3.27737 20.71803 1.000 13.56669 186 PHE A C 1
ATOM 1589 O O . PHE A 1 189 ? 4.26724 -4.30355 21.17170 1.000 14.44298 186 PHE A O 1
ATOM 1597 N N . GLY A 1 190 ? 6.10441 -3.02334 20.91343 1.000 12.01021 187 GLY A N 1
ATOM 1598 C CA . GLY A 1 190 ? 7.01140 -3.92085 21.58022 1.000 12.67952 187 GLY A CA 1
ATOM 1599 C C . GLY A 1 190 ? 7.55717 -5.02247 20.70338 1.000 12.59070 187 GLY A C 1
ATOM 1600 O O . GLY A 1 190 ? 8.40195 -5.81488 21.17443 1.000 14.92715 187 GLY A O 1
ATOM 1601 N N . THR A 1 191 ? 7.16624 -5.07164 19.43525 1.000 11.56631 188 THR A N 1
ATOM 1602 C CA . THR A 1 191 ? 7.61957 -6.15998 18.57684 1.000 12.17826 188 THR A CA 1
ATOM 1603 C C . THR A 1 191 ? 9.08830 -6.05546 18.21297 1.000 12.12404 188 THR A C 1
ATOM 1604 O O . THR A 1 191 ? 9.68613 -7.05016 17.79182 1.000 13.29645 188 THR A O 1
ATOM 1608 N N . VAL A 1 192 ? 9.66954 -4.86490 18.34910 1.000 12.36218 189 VAL A N 1
ATOM 1609 C CA . VAL A 1 192 ? 11.07600 -4.67050 18.01693 1.000 12.16487 189 VAL A CA 1
ATOM 1610 C C . VAL A 1 192 ? 11.98076 -5.44760 18.93129 1.000 11.62188 189 VAL A C 1
ATOM 1611 O O . VAL A 1 192 ? 13.15096 -5.68177 18.59015 1.000 12.65743 189 VAL A O 1
ATOM 1615 N N . ALA A 1 193 ? 11.47849 -5.89056 20.09234 1.000 12.31728 190 ALA A N 1
ATOM 1616 C CA . ALA A 1 193 ? 12.33711 -6.63237 21.02340 1.000 13.55061 190 ALA A CA 1
ATOM 1617 C C . ALA A 1 193 ? 12.61785 -8.05680 20.58764 1.000 14.66256 190 ALA A C 1
ATOM 1618 O O . ALA A 1 193 ? 13.46267 -8.71093 21.21279 1.000 18.94588 190 ALA A O 1
ATOM 1620 N N . PHE A 1 194 ? 11.99671 -8.53136 19.51632 1.000 13.74527 191 PHE A N 1
ATOM 1621 C CA . PHE A 1 194 ? 12.05576 -9.91608 19.09431 1.000 16.88650 191 PHE A CA 1
ATOM 1622 C C . PHE A 1 194 ? 12.61071 -10.02702 17.68188 1.000 17.23343 191 PHE A C 1
ATOM 1623 O O . PHE A 1 194 ? 12.17869 -9.29296 16.76963 1.000 19.18662 191 PHE A O 1
ATOM 1631 N N . PRO A 1 195 ? 13.52416 -10.97270 17.43617 1.000 17.49258 192 PRO A N 1
ATOM 1632 C CA . PRO A 1 195 ? 14.02743 -11.16994 16.06773 1.000 17.06856 192 PRO A CA 1
ATOM 1633 C C . PRO A 1 195 ? 12.97702 -11.75383 15.15146 1.000 18.26935 192 PRO A C 1
ATOM 1634 O O . PRO A 1 195 ? 13.05875 -11.55681 13.93540 1.000 24.90456 192 PRO A O 1
ATOM 1638 N N . GLU A 1 196 ? 11.98627 -12.43943 15.70426 1.000 16.83712 193 GLU A N 1
ATOM 1639 C CA . GLU A 1 196 ? 10.86511 -12.98088 14.94519 1.000 22.55528 193 GLU A CA 1
ATOM 1640 C C . GLU A 1 196 ? 9.61643 -12.81106 15.79098 1.000 20.40683 193 GLU A C 1
ATOM 1641 O O . GLU A 1 196 ? 9.65484 -13.03372 17.00613 1.000 21.50514 193 GLU A O 1
ATOM 1647 N N . TYR A 1 197 ? 8.49823 -12.51488 15.13178 1.000 16.51525 194 TYR A N 1
ATOM 1648 C CA . TYR A 1 197 ? 7.25700 -12.18901 15.83202 1.000 15.77494 194 TYR A CA 1
ATOM 1649 C C . TYR A 1 197 ? 6.12906 -12.67152 14.94475 1.000 17.17380 194 TYR A C 1
ATOM 1650 O O . TYR A 1 197 ? 5.73801 -11.97662 13.99837 1.000 18.50133 194 TYR A O 1
ATOM 1659 N N . PRO A 1 198 ? 5.58408 -13.86427 15.20493 1.000 15.27734 195 PRO A N 1
ATOM 1660 C CA . PRO A 1 198 ? 4.53460 -14.41343 14.34610 1.000 16.06735 195 PRO A CA 1
ATOM 1661 C C . PRO A 1 198 ? 3.22405 -13.64440 14.45213 1.000 14.67285 195 PRO A C 1
ATOM 1662 O O . PRO A 1 198 ? 2.92956 -12.97290 15.44689 1.000 17.05283 195 PRO A O 1
ATOM 1666 N N . GLY A 1 199 ? 2.41688 -13.79537 13.40508 1.000 14.91611 196 GLY A N 1
ATOM 1667 C CA . GLY A 1 199 ? 1.04022 -13.34583 13.41802 1.000 14.71550 196 GLY A CA 1
ATOM 1668 C C . GLY A 1 199 ? 0.83257 -11.89771 13.01283 1.000 16.84974 196 GLY A C 1
ATOM 1669 O O . GLY A 1 199 ? -0.21680 -11.34062 13.32647 1.000 22.60249 196 GLY A O 1
ATOM 1670 N N . LEU A 1 200 ? 1.77717 -11.27640 12.32247 1.000 15.13129 197 LEU A N 1
ATOM 1671 C CA . LEU A 1 200 ? 1.64455 -9.88504 11.88041 1.000 13.61172 197 LEU A CA 1
ATOM 1672 C C . LEU A 1 200 ? 1.18671 -9.78498 10.42946 1.000 14.30675 197 LEU A C 1
ATOM 1673 O O . LEU A 1 200 ? 1.51282 -10.63187 9.58434 1.000 18.39072 197 LEU A O 1
ATOM 1678 N N . HIS A 1 201 ? 0.44025 -8.71982 10.14030 1.000 14.29911 198 HIS A N 1
ATOM 1679 C CA . HIS A 1 201 ? 0.21234 -8.33169 8.76681 1.000 14.40672 198 HIS A CA 1
ATOM 1680 C C . HIS A 1 201 ? 1.56162 -7.99540 8.13515 1.000 15.15880 198 HIS A C 1
ATOM 1681 O O . HIS A 1 201 ? 2.45978 -7.46001 8.80999 1.000 14.34097 198 HIS A O 1
ATOM 1688 N N . PRO A 1 202 ? 1.75174 -8.26284 6.84845 1.000 15.36579 199 PRO A N 1
ATOM 1689 C CA . PRO A 1 202 ? 3.06155 -7.92342 6.24225 1.000 16.00709 199 PRO A CA 1
ATOM 1690 C C . PRO A 1 202 ? 3.49249 -6.48315 6.45377 1.000 15.83190 199 PRO A C 1
ATOM 1691 O O . PRO A 1 202 ? 4.69061 -6.23194 6.59906 1.000 16.20403 199 PRO A O 1
ATOM 1695 N N . GLU A 1 203 ? 2.57969 -5.50738 6.48169 1.000 15.08002 200 GLU A N 1
ATOM 1696 C CA . GLU A 1 203 ? 3.04497 -4.13388 6.72636 1.000 16.63825 200 GLU A CA 1
ATOM 1697 C C . GLU A 1 203 ? 3.50745 -3.93859 8.16419 1.000 15.23261 200 GLU A C 1
ATOM 1698 O O . GLU A 1 203 ? 4.43695 -3.16165 8.43245 1.000 16.10168 200 GLU A O 1
ATOM 1704 N N . GLU A 1 204 ? 2.89239 -4.64756 9.10946 1.000 14.34462 201 GLU A N 1
ATOM 1705 C CA . GLU A 1 204 ? 3.36144 -4.59415 10.49663 1.000 15.01514 201 GLU A CA 1
ATOM 1706 C C . GLU A 1 204 ? 4.73620 -5.22938 10.63999 1.000 14.61908 201 GLU A C 1
ATOM 1707 O O . GLU A 1 204 ? 5.59090 -4.73415 11.38215 1.000 13.17738 201 GLU A O 1
ATOM 1713 N N . GLU A 1 205 ? 4.94215 -6.37672 9.98962 1.000 13.21088 202 GLU A N 1
ATOM 1714 C CA . GLU A 1 205 ? 6.25071 -7.02983 9.96682 1.000 13.32201 202 GLU A CA 1
ATOM 1715 C C . GLU A 1 205 ? 7.29622 -6.13457 9.31645 1.000 13.65989 202 GLU A C 1
ATOM 1716 O O . GLU A 1 205 ? 8.41702 -6.01310 9.83605 1.000 14.37264 202 GLU A O 1
ATOM 1722 N N . GLU A 1 206 ? 6.93794 -5.44261 8.21749 1.000 14.49268 203 GLU A N 1
ATOM 1723 C CA . GLU A 1 206 ? 7.88858 -4.52521 7.58738 1.000 15.64092 203 GLU A CA 1
ATOM 1724 C C . GLU A 1 206 ? 8.33545 -3.43956 8.55925 1.000 14.91627 203 GLU A C 1
ATOM 1725 O O . GLU A 1 206 ? 9.50781 -3.04768 8.57344 1.000 15.18369 203 GLU A O 1
ATOM 1731 N N . CYS A 1 207 ? 7.41479 -2.93122 9.37429 1.000 13.69091 204 CYS A N 1
ATOM 1732 C CA . CYS A 1 207 ? 7.76661 -1.89642 10.34131 1.000 14.79600 204 CYS A CA 1
ATOM 1733 C C . CYS A 1 207 ? 8.57905 -2.46358 11.49638 1.000 15.08444 204 CYS A C 1
ATOM 1734 O O . CYS A 1 207 ? 9.46597 -1.78232 12.01498 1.000 14.75297 204 CYS A O 1
ATOM 1737 N N . ARG A 1 208 ? 8.29966 -3.69871 11.93755 1.000 12.86988 205 ARG A N 1
ATOM 1738 C CA . ARG A 1 208 ? 9.13850 -4.26642 12.97117 1.000 13.53987 205 ARG A CA 1
ATOM 1739 C C . ARG A 1 208 ? 10.58766 -4.29529 12.48595 1.000 14.56947 205 ARG A C 1
ATOM 1740 O O . ARG A 1 208 ? 11.51964 -3.91589 13.21469 1.000 15.08150 205 ARG A O 1
ATOM 1748 N N . VAL A 1 209 ? 10.80110 -4.75301 11.24378 1.000 13.69902 206 VAL A N 1
ATOM 1749 C CA . VAL A 1 209 ? 12.14952 -4.85384 10.71101 1.000 13.95713 206 VAL A CA 1
ATOM 1750 C C . VAL A 1 209 ? 12.73629 -3.47546 10.50749 1.000 13.07643 206 VAL A C 1
ATOM 1751 O O . VAL A 1 209 ? 13.89795 -3.23011 10.85211 1.000 13.69148 206 VAL A O 1
ATOM 1755 N N A SER A 1 210 ? 11.95178 -2.52864 9.97887 0.622 12.71688 207 SER A N 1
ATOM 1756 N N B SER A 1 210 ? 11.94493 -2.54792 9.96190 0.378 12.99178 207 SER A N 1
ATOM 1757 C CA A SER A 1 210 ? 12.53925 -1.21764 9.71051 0.622 12.87092 207 SER A CA 1
ATOM 1758 C CA B SER A 1 210 ? 12.46368 -1.21069 9.70921 0.378 13.27192 207 SER A CA 1
ATOM 1759 C C A SER A 1 210 ? 12.84820 -0.46124 11.00214 0.622 13.67988 207 SER A C 1
ATOM 1760 C C B SER A 1 210 ? 12.87603 -0.53164 11.01146 0.378 13.11622 207 SER A C 1
ATOM 1761 O O A SER A 1 210 ? 13.83101 0.29337 11.04596 0.622 13.10186 207 SER A O 1
ATOM 1762 O O B SER A 1 210 ? 13.95905 0.06640 11.08599 0.378 11.97255 207 SER A O 1
ATOM 1767 N N . PHE A 1 211 ? 12.05645 -0.65116 12.06046 1.000 11.03799 208 PHE A N 1
ATOM 1768 C CA . PHE A 1 211 ? 12.39901 -0.02323 13.32571 1.000 11.19310 208 PHE A CA 1
ATOM 1769 C C . PHE A 1 211 ? 13.57853 -0.70412 14.00242 1.000 12.63897 208 PHE A C 1
ATOM 1770 O O . PHE A 1 211 ? 14.39930 -0.03976 14.62447 1.000 12.53089 208 PHE A O 1
ATOM 1778 N N . ARG A 1 212 ? 13.69885 -2.02287 13.90963 1.000 12.73985 209 ARG A N 1
ATOM 1779 C CA . ARG A 1 212 ? 14.90800 -2.64329 14.44880 1.000 12.69806 209 ARG A CA 1
ATOM 1780 C C . ARG A 1 212 ? 16.14323 -2.08758 13.74838 1.000 13.49236 209 ARG A C 1
ATOM 1781 O O . ARG A 1 212 ? 17.15201 -1.76214 14.40106 1.000 13.66991 209 ARG A O 1
ATOM 1789 N N A ASN A 1 213 ? 16.06014 -1.87450 12.43383 0.579 12.52922 210 ASN A N 1
ATOM 1790 N N B ASN A 1 213 ? 16.06765 -1.90213 12.42780 0.421 12.66344 210 ASN A N 1
ATOM 1791 C CA A ASN A 1 213 ? 17.19585 -1.29908 11.71247 0.579 13.37579 210 ASN A CA 1
ATOM 1792 C CA B ASN A 1 213 ? 17.19129 -1.29810 11.71417 0.421 13.39762 210 ASN A CA 1
ATOM 1793 C C A ASN A 1 213 ? 17.41589 0.17090 12.07407 0.579 13.59593 210 ASN A C 1
ATOM 1794 C C B ASN A 1 213 ? 17.40870 0.15068 12.14531 0.421 13.40555 210 ASN A C 1
ATOM 1795 O O A ASN A 1 213 ? 18.56272 0.60326 12.27960 0.579 14.32868 210 ASN A O 1
ATOM 1796 O O B ASN A 1 213 ? 18.53865 0.54932 12.46762 0.421 12.29931 210 ASN A O 1
ATOM 1805 N N . LEU A 1 214 ? 16.33507 0.95277 12.15854 1.000 12.14427 211 LEU A N 1
ATOM 1806 C CA . LEU A 1 214 ? 16.46797 2.37621 12.46913 1.000 12.06529 211 LEU A CA 1
ATOM 1807 C C . LEU A 1 214 ? 17.02968 2.55301 13.86601 1.000 10.91044 211 LEU A C 1
ATOM 1808 O O . LEU A 1 214 ? 17.86884 3.45139 14.09907 1.000 11.76648 211 LEU A O 1
ATOM 1813 N N . ASN A 1 215 ? 16.53851 1.74769 14.82586 1.000 11.74221 212 ASN A N 1
ATOM 1814 C CA . ASN A 1 215 ? 16.99584 1.94152 16.19908 1.000 11.52029 212 ASN A CA 1
ATOM 1815 C C . ASN A 1 215 ? 18.49922 1.68739 16.32640 1.000 12.10533 212 ASN A C 1
ATOM 1816 O O . ASN A 1 215 ? 19.20030 2.42145 17.03144 1.000 12.60539 212 ASN A O 1
ATOM 1821 N N . LYS A 1 216 ? 19.03237 0.69421 15.61725 1.000 12.11125 213 LYS A N 1
ATOM 1822 C CA . LYS A 1 216 ? 20.47800 0.49320 15.57213 1.000 13.69532 213 LYS A CA 1
ATOM 1823 C C . LYS A 1 216 ? 21.17674 1.66569 14.87555 1.000 13.05948 213 LYS A C 1
ATOM 1824 O O . LYS A 1 216 ? 22.22438 2.14430 15.34552 1.000 13.62566 213 LYS A O 1
ATOM 1830 N N . LEU A 1 217 ? 20.65480 2.10434 13.72280 1.000 12.50486 214 LEU A N 1
ATOM 1831 C CA . LEU A 1 217 ? 21.26646 3.22698 12.99894 1.000 14.56962 214 LEU A CA 1
ATOM 1832 C C . LEU A 1 217 ? 21.36805 4.46958 13.88485 1.000 12.22591 214 LEU A C 1
ATOM 1833 O O . LEU A 1 217 ? 22.42459 5.13084 13.95232 1.000 12.92473 214 LEU A O 1
ATOM 1838 N N . LEU A 1 218 ? 20.27275 4.81939 14.56438 1.000 11.75407 215 LEU A N 1
ATOM 1839 C CA . LEU A 1 218 ? 20.29429 6.06069 15.34899 1.000 12.02776 215 LEU A CA 1
ATOM 1840 C C . LEU A 1 218 ? 21.24451 5.94361 16.53616 1.000 11.87449 215 LEU A C 1
ATOM 1841 O O . LEU A 1 218 ? 21.97324 6.90313 16.84565 1.000 12.47059 215 LEU A O 1
ATOM 1846 N N . ALA A 1 219 ? 21.27272 4.78024 17.19099 1.000 11.54398 216 ALA A N 1
ATOM 1847 C CA . ALA A 1 219 ? 22.19556 4.59432 18.30345 1.000 11.52078 216 ALA A CA 1
ATOM 1848 C C . ALA A 1 219 ? 23.65004 4.69443 17.85195 1.000 12.20251 216 ALA A C 1
ATOM 1849 O O . ALA A 1 219 ? 24.50300 5.03930 18.65961 1.000 13.99175 216 ALA A O 1
ATOM 1851 N N . ALA A 1 220 ? 23.96082 4.40736 16.57989 1.000 11.99283 217 ALA A N 1
ATOM 1852 C CA . ALA A 1 220 ? 25.32041 4.46356 16.05735 1.000 13.17508 217 ALA A CA 1
ATOM 1853 C C . ALA A 1 220 ? 25.64554 5.77202 15.34118 1.000 12.49468 217 ALA A C 1
ATOM 1854 O O . ALA A 1 220 ? 26.78160 5.94276 14.91747 1.000 14.48175 217 ALA A O 1
ATOM 1856 N N . ASP A 1 221 ? 24.69874 6.69017 15.16705 1.000 11.85880 218 ASP A N 1
ATOM 1857 C CA . ASP A 1 221 ? 24.90465 7.85161 14.30188 1.000 11.74057 218 ASP A CA 1
ATOM 1858 C C . ASP A 1 221 ? 25.60386 8.96652 15.07085 1.000 13.97168 218 ASP A C 1
ATOM 1859 O O . ASP A 1 221 ? 25.01053 9.54603 15.98879 1.000 13.19950 218 ASP A O 1
ATOM 1864 N N . PRO A 1 222 ? 26.81848 9.34919 14.69498 1.000 12.81225 219 PRO A N 1
ATOM 1865 C CA . PRO A 1 222 ? 27.52513 10.38581 15.45270 1.000 13.33747 219 PRO A CA 1
ATOM 1866 C C . PRO A 1 222 ? 26.98248 11.76865 15.25731 1.000 13.45466 219 PRO A C 1
ATOM 1867 O O . PRO A 1 222 ? 27.35071 12.66179 16.03145 1.000 14.43692 219 PRO A O 1
ATOM 1871 N N . ARG A 1 223 ? 26.08796 11.98615 14.28548 1.000 11.87839 220 ARG A N 1
ATOM 1872 C CA . ARG A 1 223 ? 25.56361 13.32511 14.05369 1.000 12.07143 220 ARG A CA 1
ATOM 1873 C C . ARG A 1 223 ? 24.55665 13.73703 15.11567 1.000 12.54128 220 ARG A C 1
ATOM 1874 O O . ARG A 1 223 ? 24.18522 14.92547 15.17402 1.000 13.79693 220 ARG A O 1
ATOM 1882 N N . VAL A 1 224 ? 24.06575 12.79055 15.91649 1.000 11.79195 221 VAL A N 1
ATOM 1883 C CA . VAL A 1 224 ? 23.00997 13.07554 16.89298 1.000 11.50530 221 VAL A CA 1
ATOM 1884 C C . VAL A 1 224 ? 23.36260 12.45033 18.22496 1.000 11.07993 221 VAL A C 1
ATOM 1885 O O . VAL A 1 224 ? 24.09245 11.46133 18.28251 1.000 13.17946 221 VAL A O 1
ATOM 1889 N N A GLU A 1 225 ? 22.82219 13.01089 19.30103 0.405 11.62088 222 GLU A N 1
ATOM 1890 N N B GLU A 1 225 ? 22.84131 13.04405 19.30097 0.595 11.27242 222 GLU A N 1
ATOM 1891 C CA A GLU A 1 225 ? 22.64451 12.23882 20.52587 0.405 12.27225 222 GLU A CA 1
ATOM 1892 C CA B GLU A 1 225 ? 22.61408 12.33838 20.56230 0.595 11.91101 222 GLU A CA 1
ATOM 1893 C C A GLU A 1 225 ? 21.16828 11.89920 20.67725 0.405 11.33915 222 GLU A C 1
ATOM 1894 C C B GLU A 1 225 ? 21.16930 11.85204 20.57198 0.595 11.61195 222 GLU A C 1
ATOM 1895 O O A GLU A 1 225 ? 20.28665 12.62531 20.20649 0.405 11.41106 222 GLU A O 1
ATOM 1896 O O B GLU A 1 225 ? 20.31208 12.41178 19.87183 0.595 10.15659 222 GLU A O 1
ATOM 1907 N N . ILE A 1 226 ? 20.90362 10.76971 21.32096 1.000 10.48453 223 ILE A N 1
ATOM 1908 C CA . ILE A 1 226 ? 19.56203 10.16133 21.32793 1.000 9.99175 223 ILE A CA 1
ATOM 1909 C C . ILE A 1 226 ? 19.04151 9.86115 22.72245 1.000 10.96710 223 ILE A C 1
ATOM 1910 O O . ILE A 1 226 ? 19.78331 9.67529 23.69509 1.000 11.18603 223 ILE A O 1
ATOM 1915 N N . SER A 1 227 ? 17.71876 9.77848 22.79593 1.000 9.13672 224 SER A N 1
ATOM 1916 C CA . SER A 1 227 ? 17.03085 9.18810 23.94885 1.000 10.23638 224 SER A CA 1
ATOM 1917 C C . SER A 1 227 ? 15.78703 8.48659 23.44303 1.000 9.53247 224 SER A C 1
ATOM 1918 O O . SER A 1 227 ? 14.85908 9.14549 22.92745 1.000 10.70196 224 SER A O 1
ATOM 1921 N N . GLN A 1 228 ? 15.73529 7.17280 23.59609 1.000 9.64888 225 GLN A N 1
ATOM 1922 C CA . GLN A 1 228 ? 14.50957 6.42879 23.30783 1.000 9.73521 225 GLN A CA 1
ATOM 1923 C C . GLN A 1 228 ? 13.65135 6.37447 24.56429 1.000 10.80953 225 GLN A C 1
ATOM 1924 O O . GLN A 1 228 ? 14.14410 6.04864 25.64712 1.000 12.29161 225 GLN A O 1
ATOM 1930 N N . VAL A 1 229 ? 12.37893 6.73331 24.41273 1.000 9.25475 226 VAL A N 1
ATOM 1931 C CA . VAL A 1 229 ? 11.46113 6.97093 25.54093 1.000 9.44460 226 VAL A CA 1
ATOM 1932 C C . VAL A 1 229 ? 10.24384 6.08097 25.38005 1.000 9.95477 226 VAL A C 1
ATOM 1933 O O . VAL A 1 229 ? 9.52481 6.16888 24.35988 1.000 10.56365 226 VAL A O 1
ATOM 1937 N N . SER A 1 230 ? 9.97435 5.27121 26.39371 1.000 9.25100 227 SER A N 1
ATOM 1938 C CA . SER A 1 230 ? 8.84493 4.34482 26.38029 1.000 8.78055 227 SER A CA 1
ATOM 1939 C C . SER A 1 230 ? 7.50587 4.99164 26.75500 1.000 10.69782 227 SER A C 1
ATOM 1940 O O . SER A 1 230 ? 6.80510 4.54728 27.65728 1.000 11.02960 227 SER A O 1
ATOM 1943 N N . ILE A 1 231 ? 7.14220 6.03287 26.01176 1.000 10.16356 228 ILE A N 1
ATOM 1944 C CA . ILE A 1 231 ? 5.83324 6.69363 26.12297 1.000 9.88914 228 ILE A CA 1
ATOM 1945 C C . ILE A 1 231 ? 5.08055 6.47734 24.82005 1.000 10.74178 228 ILE A C 1
ATOM 1946 O O . ILE A 1 231 ? 5.67228 6.42368 23.73487 1.000 11.48134 228 ILE A O 1
ATOM 1951 N N . GLY A 1 232 ? 3.76512 6.31126 24.92953 1.000 10.78223 229 GLY A N 1
ATOM 1952 C CA . GLY A 1 232 ? 2.94408 6.08679 23.73535 1.000 11.91262 229 GLY A CA 1
ATOM 1953 C C . GLY A 1 232 ? 3.22536 4.72832 23.11085 1.000 10.89894 229 GLY A C 1
ATOM 1954 O O . GLY A 1 232 ? 3.02915 3.71607 23.78522 1.000 12.27734 229 GLY A O 1
ATOM 1955 N N . ASP A 1 233 ? 3.75246 4.69088 21.88503 1.000 11.63197 230 ASP A N 1
ATOM 1956 C CA . ASP A 1 233 ? 4.23232 3.46905 21.24264 1.000 13.20445 230 ASP A CA 1
ATOM 1957 C C . ASP A 1 233 ? 5.75129 3.49914 21.13957 1.000 12.05863 230 ASP A C 1
ATOM 1958 O O . ASP A 1 233 ? 6.34803 2.88156 20.24704 1.000 12.23330 230 ASP A O 1
ATOM 1963 N N . GLY A 1 234 ? 6.37322 4.31319 22.00116 1.000 11.48018 231 GLY A N 1
ATOM 1964 C CA . GLY A 1 234 ? 7.78996 4.55380 21.95433 1.000 10.19692 231 GLY A CA 1
ATOM 1965 C C . GLY A 1 234 ? 8.12109 5.71424 21.03825 1.000 11.15095 231 GLY A C 1
ATOM 1966 O O . GLY A 1 234 ? 7.47888 5.89154 19.99431 1.000 11.88905 231 GLY A O 1
ATOM 1967 N N . LEU A 1 235 ? 9.11683 6.51067 21.39906 1.000 9.31323 232 LEU A N 1
ATOM 1968 C CA . LEU A 1 235 ? 9.60202 7.52215 20.47265 1.000 9.38780 232 LEU A CA 1
ATOM 1969 C C . LEU A 1 235 ? 11.07933 7.65968 20.71522 1.000 10.70575 232 LEU A C 1
ATOM 1970 O O . LEU A 1 235 ? 11.57940 7.28112 21.77875 1.000 11.02627 232 LEU A O 1
ATOM 1975 N N . THR A 1 236 ? 11.79040 8.18802 19.72407 1.000 10.02005 233 THR A N 1
ATOM 1976 C CA . THR A 1 236 ? 13.21934 8.47282 19.91220 1.000 9.29293 233 THR A CA 1
ATOM 1977 C C . THR A 1 236 ? 13.46320 9.95208 19.65394 1.000 10.56853 233 THR A C 1
ATOM 1978 O O . THR A 1 236 ? 13.16866 10.44182 18.55519 1.000 11.50577 233 THR A O 1
ATOM 1982 N N . ILE A 1 237 ? 14.03593 10.62429 20.63198 1.000 8.81555 234 ILE A N 1
ATOM 1983 C CA . ILE A 1 237 ? 14.42830 12.03275 20.49276 1.000 9.39542 234 ILE A CA 1
ATOM 1984 C C . ILE A 1 237 ? 15.88345 12.05690 20.04152 1.000 9.96907 234 ILE A C 1
ATOM 1985 O O . ILE A 1 237 ? 16.74839 11.40459 20.65070 1.000 10.83980 234 ILE A O 1
ATOM 1990 N N . CYS A 1 238 ? 16.16951 12.81104 18.99052 1.000 10.93795 235 CYS A N 1
ATOM 1991 C CA . CYS A 1 238 ? 17.51966 13.01146 18.49397 1.000 10.34145 235 CYS A CA 1
ATOM 1992 C C . CYS A 1 238 ? 17.83490 14.48058 18.58518 1.000 12.04783 235 CYS A C 1
ATOM 1993 O O . CYS A 1 238 ? 16.97345 15.31546 18.29170 1.000 14.59358 235 CYS A O 1
ATOM 1996 N N . ARG A 1 239 ? 19.03954 14.79077 19.02421 1.000 10.62376 236 ARG A N 1
ATOM 1997 C CA . ARG A 1 239 ? 19.50905 16.17804 19.08709 1.000 11.62370 236 ARG A CA 1
ATOM 1998 C C . ARG A 1 239 ? 20.70910 16.32099 18.16444 1.000 12.09037 236 ARG A C 1
ATOM 1999 O O . ARG A 1 239 ? 21.68615 15.59229 18.31251 1.000 12.19894 236 ARG A O 1
ATOM 2007 N N . ARG A 1 240 ? 20.62201 17.22270 17.18483 1.000 10.96144 237 ARG A N 1
ATOM 2008 C CA . ARG A 1 240 ? 21.70002 17.37220 16.20713 1.000 10.92287 237 ARG A CA 1
ATOM 2009 C C . ARG A 1 240 ? 22.97095 17.96892 16.82790 1.000 12.51429 237 ARG A C 1
ATOM 2010 O O . ARG A 1 240 ? 22.92730 19.02881 17.46001 1.000 12.73887 237 ARG A O 1
ATOM 2018 N N . LEU A 1 241 ? 24.11178 17.29153 16.66928 1.000 12.61379 238 LEU A N 1
ATOM 2019 C CA . LEU A 1 241 ? 25.38509 17.71426 17.27269 1.000 12.94392 238 LEU A CA 1
ATOM 2020 C C . LEU A 1 241 ? 26.21775 18.57582 16.34767 1.000 16.20357 238 LEU A C 1
ATOM 2021 O O . LEU A 1 241 ? 26.92801 19.47764 16.81276 1.000 18.42343 238 LEU A O 1
ATOM 2026 N N . TYR A 1 242 ? 26.16307 18.31932 15.06131 1.000 15.96357 239 TYR A N 1
ATOM 2027 C CA . TYR A 1 242 ? 26.91163 19.13419 14.08858 1.000 17.58591 239 TYR A CA 1
ATOM 2028 C C . TYR A 1 242 ? 26.27470 18.94763 12.73345 1.000 19.39042 239 TYR A C 1
ATOM 2029 O O . TYR A 1 242 ? 26.61910 19.70043 11.78284 1.000 22.55602 239 TYR A O 1
ATOM 2039 N N . GLY B 1 1 ? 13.94252 -2.55208 64.81487 1.000 42.69791 -2 GLY B N 1
ATOM 2040 C CA . GLY B 1 1 ? 14.72899 -2.74277 66.01974 1.000 38.94773 -2 GLY B CA 1
ATOM 2041 C C . GLY B 1 1 ? 16.12290 -3.25643 65.70657 1.000 31.93082 -2 GLY B C 1
ATOM 2042 O O . GLY B 1 1 ? 16.52675 -3.33219 64.54509 1.000 29.59682 -2 GLY B O 1
ATOM 2043 N N . PRO B 1 2 ? 16.88594 -3.58497 66.74281 1.000 26.44652 -1 PRO B N 1
ATOM 2044 C CA . PRO B 1 2 ? 18.20441 -4.17342 66.50827 1.000 23.84517 -1 PRO B CA 1
ATOM 2045 C C . PRO B 1 2 ? 18.07802 -5.48897 65.75114 1.000 23.49096 -1 PRO B C 1
ATOM 2046 O O . PRO B 1 2 ? 17.08343 -6.21350 65.86848 1.000 22.62330 -1 PRO B O 1
ATOM 2050 N N . GLY B 1 3 ? 19.07962 -5.78039 64.94708 1.000 20.79434 0 GLY B N 1
ATOM 2051 C CA . GLY B 1 3 ? 19.11371 -7.01128 64.16570 1.000 20.89085 0 GLY B CA 1
ATOM 2052 C C . GLY B 1 3 ? 19.88562 -6.76230 62.87636 1.000 22.36566 0 GLY B C 1
ATOM 2053 O O . GLY B 1 3 ? 20.93583 -6.11342 62.89177 1.000 22.81335 0 GLY B O 1
ATOM 2054 N N . MET B 1 4 ? 19.35789 -7.28021 61.77767 1.000 27.44343 1 MET B N 1
ATOM 2055 C CA . MET B 1 4 ? 20.02286 -7.07937 60.49615 1.000 36.67166 1 MET B CA 1
ATOM 2056 C C . MET B 1 4 ? 19.66543 -5.76415 59.83071 1.000 35.02123 1 MET B C 1
ATOM 2057 O O . MET B 1 4 ? 20.36237 -5.34890 58.89907 1.000 37.17837 1 MET B O 1
ATOM 2062 N N . GLY B 1 5 ? 18.62439 -5.09732 60.28259 1.000 31.83855 2 GLY B N 1
ATOM 2063 C CA . GLY B 1 5 ? 18.27278 -3.84336 59.65976 1.000 40.86677 2 GLY B CA 1
ATOM 2064 C C . GLY B 1 5 ? 17.49039 -4.04383 58.37393 1.000 49.96032 2 GLY B C 1
ATOM 2065 O O . GLY B 1 5 ? 17.06677 -5.15348 58.01671 1.000 45.25108 2 GLY B O 1
ATOM 2066 N N . ALA B 1 6 ? 17.30230 -2.93077 57.66601 1.000 54.54001 3 ALA B N 1
ATOM 2067 C CA . ALA B 1 6 ? 16.42812 -2.90427 56.50253 1.000 57.31544 3 ALA B CA 1
ATOM 2068 C C . ALA B 1 6 ? 17.14926 -3.43322 55.27221 1.000 56.53836 3 ALA B C 1
ATOM 2069 O O . ALA B 1 6 ? 18.32584 -3.13541 55.04077 1.000 55.48969 3 ALA B O 1
ATOM 2071 N N . SER B 1 7 ? 16.42304 -4.20619 54.47283 1.000 52.15744 4 SER B N 1
ATOM 2072 C CA . SER B 1 7 ? 16.94901 -4.77362 53.24493 1.000 50.28011 4 SER B CA 1
ATOM 2073 C C . SER B 1 7 ? 15.90343 -4.60251 52.15755 1.000 41.79890 4 SER B C 1
ATOM 2074 O O . SER B 1 7 ? 14.71285 -4.80123 52.40573 1.000 33.67396 4 SER B O 1
ATOM 2077 N N . GLN B 1 8 ? 16.34690 -4.24345 50.95068 1.000 38.29366 5 GLN B N 1
ATOM 2078 C CA . GLN B 1 8 ? 15.39517 -4.17072 49.85032 1.000 32.94326 5 GLN B CA 1
ATOM 2079 C C . GLN B 1 8 ? 14.66958 -5.49665 49.63651 1.000 26.44383 5 GLN B C 1
ATOM 2080 O O . GLN B 1 8 ? 13.58857 -5.51081 49.03589 1.000 23.86404 5 GLN B O 1
ATOM 2086 N N . ASP B 1 9 ? 15.18915 -6.60334 50.16767 1.000 28.98465 6 ASP B N 1
ATOM 2087 C CA . ASP B 1 9 ? 14.47722 -7.87756 50.12244 1.000 32.16506 6 ASP B CA 1
ATOM 2088 C C . ASP B 1 9 ? 13.20884 -7.92088 50.98217 1.000 30.34227 6 ASP B C 1
ATOM 2089 O O . ASP B 1 9 ? 12.41656 -8.86062 50.83771 1.000 32.99251 6 ASP B O 1
ATOM 2094 N N . ASP B 1 10 ? 12.98924 -6.94202 51.85374 1.000 26.68534 7 ASP B N 1
ATOM 2095 C CA . ASP B 1 10 ? 11.73263 -6.84212 52.59356 1.000 25.95713 7 ASP B CA 1
ATOM 2096 C C . ASP B 1 10 ? 10.61355 -6.22489 51.76049 1.000 22.47103 7 ASP B C 1
ATOM 2097 O O . ASP B 1 10 ? 9.46695 -6.18653 52.22344 1.000 25.75427 7 ASP B O 1
ATOM 2102 N N A TYR B 1 11 ? 10.91114 -5.77097 50.54113 0.499 20.31542 8 TYR B N 1
ATOM 2103 N N B TYR B 1 11 ? 10.92700 -5.69761 50.58244 0.501 20.20170 8 TYR B N 1
ATOM 2104 C CA A TYR B 1 11 ? 9.99410 -4.97112 49.74294 0.499 18.09546 8 TYR B CA 1
ATOM 2105 C CA B TYR B 1 11 ? 9.96651 -4.96311 49.78112 0.501 18.07565 8 TYR B CA 1
ATOM 2106 C C A TYR B 1 11 ? 9.33624 -5.79913 48.64598 0.499 18.99346 8 TYR B C 1
ATOM 2107 C C B TYR B 1 11 ? 9.29248 -5.90589 48.79617 0.501 17.94063 8 TYR B C 1
ATOM 2108 O O A TYR B 1 11 ? 10.00773 -6.51885 47.89803 0.499 18.96045 8 TYR B O 1
ATOM 2109 O O B TYR B 1 11 ? 9.91183 -6.85126 48.29887 0.501 20.15154 8 TYR B O 1
ATOM 2126 N N . ALA B 1 12 ? 8.01785 -5.63207 48.51561 1.000 15.86538 9 ALA B N 1
ATOM 2127 C CA . ALA B 1 12 ? 7.20011 -6.44202 47.61593 1.000 15.79071 9 ALA B CA 1
ATOM 2128 C C . ALA B 1 12 ? 7.34739 -6.06404 46.16164 1.000 17.07952 9 ALA B C 1
ATOM 2129 O O . ALA B 1 12 ? 6.97813 -6.84773 45.29227 1.000 16.38092 9 ALA B O 1
ATOM 2131 N N . LEU B 1 13 ? 7.77299 -4.83564 45.86673 1.000 15.14497 10 LEU B N 1
ATOM 2132 C CA . LEU B 1 13 ? 7.67409 -4.30853 44.51299 1.000 17.76698 10 LEU B CA 1
ATOM 2133 C C . LEU B 1 13 ? 8.94925 -4.42157 43.69662 1.000 17.44358 10 LEU B C 1
ATOM 2134 O O . LEU B 1 13 ? 8.92315 -4.08908 42.51104 1.000 18.76060 10 LEU B O 1
ATOM 2139 N N . ILE B 1 14 ? 10.03622 -4.93564 44.26683 1.000 15.07724 11 ILE B N 1
ATOM 2140 C CA . ILE B 1 14 ? 11.34201 -4.74585 43.64660 1.000 16.83300 11 ILE B CA 1
ATOM 2141 C C . ILE B 1 14 ? 11.45769 -5.39279 42.27445 1.000 18.37142 11 ILE B C 1
ATOM 2142 O O . ILE B 1 14 ? 12.20290 -4.89717 41.42618 1.000 18.74341 11 ILE B O 1
ATOM 2147 N N . HIS B 1 15 ? 10.74794 -6.50365 42.01643 1.000 15.85863 12 HIS B N 1
ATOM 2148 C CA . HIS B 1 15 ? 10.84733 -7.14279 40.70657 1.000 16.09670 12 HIS B CA 1
ATOM 2149 C C . HIS B 1 15 ? 9.76868 -6.70554 39.71785 1.000 18.78878 12 HIS B C 1
ATOM 2150 O O . HIS B 1 15 ? 9.69472 -7.29143 38.63531 1.000 24.66975 12 HIS B O 1
ATOM 2157 N N . LYS B 1 16 ? 8.97727 -5.68139 40.02739 1.000 15.20470 13 LYS B N 1
ATOM 2158 C CA . LYS B 1 16 ? 7.92246 -5.21826 39.12912 1.000 17.15989 13 LYS B CA 1
ATOM 2159 C C . LYS B 1 16 ? 8.48557 -4.25050 38.09803 1.000 18.62965 13 LYS B C 1
ATOM 2160 O O . LYS B 1 16 ? 9.47516 -3.55891 38.33832 1.000 19.08717 13 LYS B O 1
ATOM 2166 N N . ASN B 1 17 ? 7.84092 -4.21060 36.94420 1.000 17.51066 14 ASN B N 1
ATOM 2167 C CA . ASN B 1 17 ? 8.18233 -3.32497 35.84352 1.000 17.22015 14 ASN B CA 1
ATOM 2168 C C . ASN B 1 17 ? 6.90427 -2.69469 35.34494 1.000 15.51651 14 ASN B C 1
ATOM 2169 O O . ASN B 1 17 ? 5.83176 -3.29792 35.42740 1.000 19.49924 14 ASN B O 1
ATOM 2174 N N . ILE B 1 18 ? 6.99297 -1.51405 34.77256 1.000 15.10469 15 ILE B N 1
ATOM 2175 C CA . ILE B 1 18 ? 5.81107 -0.98624 34.08520 1.000 16.21476 15 ILE B CA 1
ATOM 2176 C C . ILE B 1 18 ? 5.73524 -1.40790 32.62598 1.000 15.46076 15 ILE B C 1
ATOM 2177 O O . ILE B 1 18 ? 4.63612 -1.40156 32.04839 1.000 17.76037 15 ILE B O 1
ATOM 2182 N N . LEU B 1 19 ? 6.84361 -1.77885 31.99867 1.000 14.69752 16 LEU B N 1
ATOM 2183 C CA . LEU B 1 19 ? 6.76473 -2.16777 30.59635 1.000 14.36107 16 LEU B CA 1
ATOM 2184 C C . LEU B 1 19 ? 6.19007 -3.56152 30.46970 1.000 16.01022 16 LEU B C 1
ATOM 2185 O O . LEU B 1 19 ? 6.13285 -4.31456 31.43812 1.000 15.84667 16 LEU B O 1
ATOM 2190 N N A HIS B 1 20 ? 5.80416 -3.88010 29.22462 0.616 15.37661 17 HIS B N 1
ATOM 2191 N N B HIS B 1 20 ? 5.75937 -3.91169 29.26417 0.384 16.27380 17 HIS B N 1
ATOM 2192 C CA A HIS B 1 20 ? 5.07256 -5.11227 28.90397 0.616 17.71744 17 HIS B CA 1
ATOM 2193 C CA B HIS B 1 20 ? 4.99786 -5.15236 29.14944 0.384 17.81688 17 HIS B CA 1
ATOM 2194 C C A HIS B 1 20 ? 5.86322 -6.34892 29.30764 0.616 16.65337 17 HIS B C 1
ATOM 2195 C C B HIS B 1 20 ? 5.85271 -6.40807 29.29750 0.384 17.34799 17 HIS B C 1
ATOM 2196 O O A HIS B 1 20 ? 5.29045 -7.34264 29.77209 0.616 20.06035 17 HIS B O 1
ATOM 2197 O O B HIS B 1 20 ? 5.29660 -7.48199 29.54494 0.384 17.92793 17 HIS B O 1
ATOM 2210 N N . SER B 1 21 ? 7.16467 -6.32852 29.10294 1.000 17.27638 18 SER B N 1
ATOM 2211 C CA . SER B 1 21 ? 8.01698 -7.46332 29.41359 1.000 19.80475 18 SER B CA 1
ATOM 2212 C C . SER B 1 21 ? 9.39846 -6.96220 29.74586 1.000 17.25348 18 SER B C 1
ATOM 2213 O O . SER B 1 21 ? 9.80938 -5.86171 29.34027 1.000 16.80037 18 SER B O 1
ATOM 2216 N N . GLU B 1 22 ? 10.12099 -7.79017 30.49470 1.000 20.76805 19 GLU B N 1
ATOM 2217 C CA . GLU B 1 22 ? 11.53888 -7.56407 30.70628 1.000 19.09878 19 GLU B CA 1
ATOM 2218 C C . GLU B 1 22 ? 12.30254 -7.60222 29.38615 1.000 16.18190 19 GLU B C 1
ATOM 2219 O O . GLU B 1 22 ? 13.26852 -6.84869 29.22924 1.000 17.90481 19 GLU B O 1
ATOM 2225 N N . ASP B 1 23 ? 11.82741 -8.37336 28.40217 1.000 16.94864 20 ASP B N 1
ATOM 2226 C CA . ASP B 1 23 ? 12.48955 -8.39866 27.09503 1.000 17.42438 20 ASP B CA 1
ATOM 2227 C C . ASP B 1 23 ? 12.46083 -7.02866 26.42670 1.000 15.63826 20 ASP B C 1
ATOM 2228 O O . ASP B 1 23 ? 13.44316 -6.61558 25.78981 1.000 14.16338 20 ASP B O 1
ATOM 2233 N N . LEU B 1 24 ? 11.34911 -6.30698 26.55358 1.000 13.28191 21 LEU B N 1
ATOM 2234 C CA . LEU B 1 24 ? 11.26986 -4.97656 25.94517 1.000 11.95097 21 LEU B CA 1
ATOM 2235 C C . LEU B 1 24 ? 12.21241 -3.99436 26.61712 1.000 12.07257 21 LEU B C 1
ATOM 2236 O O . LEU B 1 24 ? 12.88436 -3.21942 25.93737 1.000 11.56830 21 LEU B O 1
ATOM 2241 N N . LEU B 1 25 ? 12.25895 -4.01090 27.94173 1.000 12.59016 22 LEU B N 1
ATOM 2242 C CA . LEU B 1 25 ? 13.17869 -3.12376 28.63963 1.000 13.92750 22 LEU B CA 1
ATOM 2243 C C . LEU B 1 25 ? 14.62329 -3.44009 28.28252 1.000 12.85181 22 LEU B C 1
ATOM 2244 O O . LEU B 1 25 ? 15.40764 -2.52200 28.01919 1.000 13.44569 22 LEU B O 1
ATOM 2249 N N . LYS B 1 26 ? 14.97930 -4.72737 28.24165 1.000 12.39402 23 LYS B N 1
ATOM 2250 C CA . LYS B 1 26 ? 16.34799 -5.11425 27.89326 1.000 11.89537 23 LYS B CA 1
ATOM 2251 C C . LYS B 1 26 ? 16.68733 -4.66693 26.47436 1.000 11.07335 23 LYS B C 1
ATOM 2252 O O . LYS B 1 26 ? 17.81418 -4.23387 26.20004 1.000 11.63402 23 LYS B O 1
ATOM 2258 N N . TYR B 1 27 ? 15.71613 -4.77711 25.55157 1.000 11.29718 24 TYR B N 1
ATOM 2259 C CA . TYR B 1 27 ? 15.92897 -4.30148 24.18692 1.000 12.01022 24 TYR B CA 1
ATOM 2260 C C . TYR B 1 27 ? 16.26679 -2.80904 24.17616 1.000 11.55810 24 TYR B C 1
ATOM 2261 O O . TYR B 1 27 ? 17.22562 -2.36897 23.51926 1.000 11.73580 24 TYR B O 1
ATOM 2270 N N . ILE B 1 28 ? 15.49597 -1.99586 24.90042 1.000 11.99499 25 ILE B N 1
ATOM 2271 C CA . ILE B 1 28 ? 15.77995 -0.55894 24.93222 1.000 10.84749 25 ILE B CA 1
ATOM 2272 C C . ILE B 1 28 ? 17.18021 -0.31343 25.47052 1.000 11.59248 25 ILE B C 1
ATOM 2273 O O . ILE B 1 28 ? 17.94781 0.46100 24.90335 1.000 10.93520 25 ILE B O 1
ATOM 2278 N N . LEU B 1 29 ? 17.52854 -0.98914 26.57062 1.000 11.27478 26 LEU B N 1
ATOM 2279 C CA . LEU B 1 29 ? 18.83642 -0.74578 27.17917 1.000 10.70749 26 LEU B CA 1
ATOM 2280 C C . LEU B 1 29 ? 19.96298 -1.18068 26.27203 1.000 10.73972 26 LEU B C 1
ATOM 2281 O O . LEU B 1 29 ? 20.92577 -0.43494 26.07123 1.000 11.85339 26 LEU B O 1
ATOM 2286 N N . GLU B 1 30 ? 19.84160 -2.37021 25.68089 1.000 11.00086 27 GLU B N 1
ATOM 2287 C CA . GLU B 1 30 ? 20.95211 -2.85831 24.87511 1.000 11.25155 27 GLU B CA 1
ATOM 2288 C C . GLU B 1 30 ? 21.06524 -2.10812 23.56198 1.000 12.83948 27 GLU B C 1
ATOM 2289 O O . GLU B 1 30 ? 22.18764 -1.90260 23.07684 1.000 13.47437 27 GLU B O 1
ATOM 2295 N N . THR B 1 31 ? 19.94998 -1.65861 22.98746 1.000 11.19737 28 THR B N 1
ATOM 2296 C CA . THR B 1 31 ? 19.97553 -1.02759 21.67432 1.000 10.77377 28 THR B CA 1
ATOM 2297 C C . THR B 1 31 ? 20.29896 0.45725 21.76602 1.000 11.01284 28 THR B C 1
ATOM 2298 O O . THR B 1 31 ? 21.04714 0.97391 20.94728 1.000 12.01763 28 THR B O 1
ATOM 2302 N N . SER B 1 32 ? 19.69248 1.14287 22.73503 1.000 11.13157 29 SER B N 1
ATOM 2303 C CA . SER B 1 32 ? 19.60909 2.58927 22.70617 1.000 10.39056 29 SER B CA 1
ATOM 2304 C C . SER B 1 32 ? 20.28718 3.25935 23.87584 1.000 11.88246 29 SER B C 1
ATOM 2305 O O . SER B 1 32 ? 20.37191 4.49604 23.86543 1.000 12.48946 29 SER B O 1
ATOM 2308 N N . VAL B 1 33 ? 20.72884 2.50606 24.88633 1.000 10.99183 30 VAL B N 1
ATOM 2309 C CA . VAL B 1 33 ? 21.27956 3.07201 26.10330 1.000 11.96204 30 VAL B CA 1
ATOM 2310 C C . VAL B 1 33 ? 22.74307 2.72470 26.29482 1.000 10.37588 30 VAL B C 1
ATOM 2311 O O . VAL B 1 33 ? 23.59403 3.61928 26.29086 1.000 11.22203 30 VAL B O 1
ATOM 2315 N N . TYR B 1 34 ? 23.06297 1.43517 26.44143 1.000 11.08308 31 TYR B N 1
ATOM 2316 C CA . TYR B 1 34 ? 24.45150 1.07301 26.71842 1.000 10.74280 31 TYR B CA 1
ATOM 2317 C C . TYR B 1 34 ? 25.43082 1.58140 25.66853 1.000 12.21454 31 TYR B C 1
ATOM 2318 O O . TYR B 1 34 ? 26.51611 2.02241 26.06856 1.000 12.71395 31 TYR B O 1
ATOM 2327 N N . PRO B 1 35 ? 25.13359 1.60239 24.35653 1.000 11.78098 32 PRO B N 1
ATOM 2328 C CA . PRO B 1 35 ? 26.10219 2.16816 23.39401 1.000 13.47255 32 PRO B CA 1
ATOM 2329 C C . PRO B 1 35 ? 26.31123 3.66484 23.54296 1.000 14.72459 32 PRO B C 1
ATOM 2330 O O . PRO B 1 35 ? 27.27685 4.19860 22.98555 1.000 15.59572 32 PRO B O 1
ATOM 2334 N N . ARG B 1 36 ? 25.43619 4.36521 24.27198 1.000 11.43036 33 ARG B N 1
ATOM 2335 C CA . ARG B 1 36 ? 25.45065 5.81155 24.46378 1.000 11.28028 33 ARG B CA 1
ATOM 2336 C C . ARG B 1 36 ? 25.78975 6.18897 25.89194 1.000 13.43318 33 ARG B C 1
ATOM 2337 O O . ARG B 1 36 ? 25.73784 7.38187 26.24726 1.000 14.46817 33 ARG B O 1
ATOM 2345 N N . GLU B 1 37 ? 26.17837 5.22777 26.72059 1.000 11.68853 34 GLU B N 1
ATOM 2346 C CA . GLU B 1 37 ? 26.41985 5.46340 28.14106 1.000 11.40740 34 GLU B CA 1
ATOM 2347 C C . GLU B 1 37 ? 27.90347 5.69277 28.39590 1.000 12.16940 34 GLU B C 1
ATOM 2348 O O . GLU B 1 37 ? 28.73290 4.84479 28.03855 1.000 13.00352 34 GLU B O 1
ATOM 2354 N N . HIS B 1 38 ? 28.24655 6.81478 29.02744 1.000 11.36123 35 HIS B N 1
ATOM 2355 C CA . HIS B 1 38 ? 29.64530 7.11050 29.35676 1.000 12.49249 35 HIS B CA 1
ATOM 2356 C C . HIS B 1 38 ? 30.26948 5.96589 30.14201 1.000 12.77572 35 HIS B C 1
ATOM 2357 O O . HIS B 1 38 ? 29.61780 5.34261 30.97520 1.000 11.72658 35 HIS B O 1
ATOM 2364 N N A GLU B 1 39 ? 31.55417 5.70766 29.86550 0.584 11.87138 36 GLU B N 1
ATOM 2365 N N B GLU B 1 39 ? 31.55185 5.69998 29.88451 0.416 12.04737 36 GLU B N 1
ATOM 2366 C CA A GLU B 1 39 ? 32.27661 4.66878 30.59260 0.584 12.52834 36 GLU B CA 1
ATOM 2367 C CA B GLU B 1 39 ? 32.20944 4.61081 30.59909 0.416 12.62946 36 GLU B CA 1
ATOM 2368 C C A GLU B 1 39 ? 32.12806 4.79488 32.10294 0.584 11.38765 36 GLU B C 1
ATOM 2369 C C B GLU B 1 39 ? 32.14937 4.77932 32.11731 0.416 11.78580 36 GLU B C 1
ATOM 2370 O O A GLU B 1 39 ? 31.99947 3.78218 32.80395 0.584 13.45892 36 GLU B O 1
ATOM 2371 O O B GLU B 1 39 ? 32.07237 3.77573 32.83841 0.416 13.33751 36 GLU B O 1
ATOM 2376 N N . GLN B 1 40 ? 32.18495 6.01310 32.62909 1.000 11.85776 37 GLN B N 1
ATOM 2377 C CA . GLN B 1 40 ? 32.12819 6.18499 34.07528 1.000 11.34331 37 GLN B CA 1
ATOM 2378 C C . GLN B 1 40 ? 30.71453 5.94218 34.60851 1.000 10.53577 37 GLN B C 1
ATOM 2379 O O . GLN B 1 40 ? 30.56554 5.52977 35.75961 1.000 11.95402 37 GLN B O 1
ATOM 2385 N N . LEU B 1 41 ? 29.67643 6.25005 33.80966 1.000 11.00169 38 LEU B N 1
ATOM 2386 C CA . LEU B 1 41 ? 28.30553 5.86837 34.17219 1.000 11.47067 38 LEU B CA 1
ATOM 2387 C C . LEU B 1 41 ? 28.14973 4.35062 34.19909 1.000 11.90187 38 LEU B C 1
ATOM 2388 O O . LEU B 1 41 ? 27.52779 3.81036 35.11553 1.000 11.45871 38 LEU B O 1
ATOM 2393 N N . LYS B 1 42 ? 28.72172 3.65565 33.21231 1.000 11.29243 39 LYS B N 1
ATOM 2394 C CA . LYS B 1 42 ? 28.67035 2.20199 33.23424 1.000 11.27412 39 LYS B CA 1
ATOM 2395 C C . LYS B 1 42 ? 29.32358 1.65289 34.49342 1.000 12.27029 39 LYS B C 1
ATOM 2396 O O . LYS B 1 42 ? 28.76118 0.77236 35.16190 1.000 13.03587 39 LYS B O 1
ATOM 2402 N N . GLY B 1 43 ? 30.52104 2.16537 34.83477 1.000 12.36673 40 GLY B N 1
ATOM 2403 C CA . GLY B 1 43 ? 31.20485 1.67298 36.02179 1.000 12.85534 40 GLY B CA 1
ATOM 2404 C C . GLY B 1 43 ? 30.40174 1.93286 37.28600 1.000 12.24605 40 GLY B C 1
ATOM 2405 O O . GLY B 1 43 ? 30.27054 1.05826 38.15228 1.000 13.67556 40 GLY B O 1
ATOM 2406 N N A LEU B 1 44 ? 29.82001 3.12702 37.38887 0.401 11.99568 41 LEU B N 1
ATOM 2407 N N B LEU B 1 44 ? 29.82520 3.13411 37.39739 0.599 11.97183 41 LEU B N 1
ATOM 2408 C CA A LEU B 1 44 ? 29.04156 3.47075 38.57372 0.401 12.33981 41 LEU B CA 1
ATOM 2409 C CA B LEU B 1 44 ? 29.03335 3.47589 38.58111 0.599 12.36585 41 LEU B CA 1
ATOM 2410 C C A LEU B 1 44 ? 27.76808 2.63198 38.65822 0.401 12.42997 41 LEU B C 1
ATOM 2411 C C B LEU B 1 44 ? 27.77163 2.61574 38.65847 0.599 12.40871 41 LEU B C 1
ATOM 2412 O O A LEU B 1 44 ? 27.40248 2.14215 39.74023 0.401 13.21036 41 LEU B O 1
ATOM 2413 O O B LEU B 1 44 ? 27.42522 2.08215 39.73007 0.599 13.13700 41 LEU B O 1
ATOM 2422 N N . ARG B 1 45 ? 27.10220 2.42148 37.52225 1.000 12.04549 42 ARG B N 1
ATOM 2423 C CA . ARG B 1 45 ?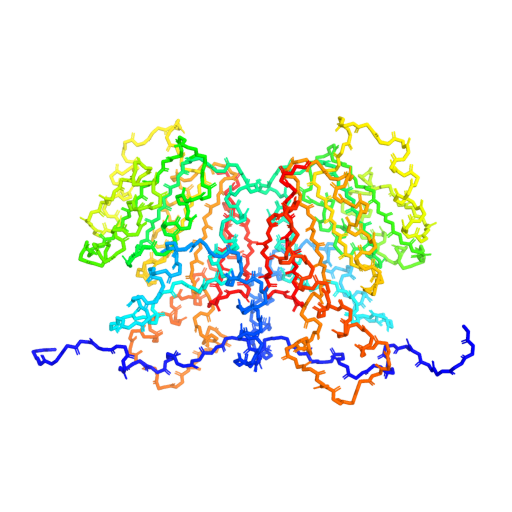 25.93646 1.53523 37.50502 1.000 11.69756 42 ARG B CA 1
ATOM 2424 C C . ARG B 1 45 ? 26.29906 0.12562 37.93988 1.000 13.18654 42 ARG B C 1
ATOM 2425 O O . ARG B 1 45 ? 25.60165 -0.46662 38.76533 1.000 13.58322 42 ARG B O 1
ATOM 2433 N N . GLU B 1 46 ? 27.40798 -0.41678 37.42353 1.000 12.53333 43 GLU B N 1
ATOM 2434 C CA . GLU B 1 46 ? 27.71690 -1.81558 37.72221 1.000 12.88394 43 GLU B CA 1
ATOM 2435 C C . GLU B 1 46 ? 28.02969 -2.00995 39.19977 1.000 14.85897 43 GLU B C 1
ATOM 2436 O O . GLU B 1 46 ? 27.66213 -3.04733 39.77784 1.000 15.99412 43 GLU B O 1
ATOM 2442 N N A VAL B 1 47 ? 28.70351 -1.05177 39.84216 0.498 13.64180 44 VAL B N 1
ATOM 2443 N N B VAL B 1 47 ? 28.72847 -1.06601 39.83185 0.502 13.78052 44 VAL B N 1
ATOM 2444 C CA A VAL B 1 47 ? 28.95734 -1.23620 41.27062 0.498 14.97739 44 VAL B CA 1
ATOM 2445 C CA B VAL B 1 47 ? 28.94885 -1.22243 41.26558 0.502 14.90766 44 VAL B CA 1
ATOM 2446 C C A VAL B 1 47 ? 27.68550 -1.02027 42.07135 0.498 15.15596 44 VAL B C 1
ATOM 2447 C C B VAL B 1 47 ? 27.63225 -1.09426 42.00430 0.502 15.38956 44 VAL B C 1
ATOM 2448 O O A VAL B 1 47 ? 27.47983 -1.65809 43.11532 0.498 14.57528 44 VAL B O 1
ATOM 2449 O O B VAL B 1 47 ? 27.33966 -1.86288 42.92701 0.502 14.72357 44 VAL B O 1
ATOM 2456 N N . THR B 1 48 ? 26.80931 -0.11251 41.60315 1.000 12.77494 45 THR B N 1
ATOM 2457 C CA . THR B 1 48 ? 25.57072 0.14170 42.32639 1.000 13.27453 45 THR B CA 1
ATOM 2458 C C . THR B 1 48 ? 24.60830 -1.03441 42.22828 1.000 14.38726 45 THR B C 1
ATOM 2459 O O . THR B 1 48 ? 23.85320 -1.29007 43.17584 1.000 14.27573 45 THR B O 1
ATOM 2463 N N A GLU B 1 49 ? 24.63803 -1.76427 41.10353 0.617 14.06279 46 GLU B N 1
ATOM 2464 N N B GLU B 1 49 ? 24.62438 -1.76098 41.10550 0.383 14.42141 46 GLU B N 1
ATOM 2465 C CA A GLU B 1 49 ? 23.78814 -2.94299 40.94075 0.617 15.48115 46 GLU B CA 1
ATOM 2466 C CA B GLU B 1 49 ? 23.74732 -2.91978 40.97280 0.383 15.63516 46 GLU B CA 1
ATOM 2467 C C A GLU B 1 49 ? 24.04801 -3.98575 42.00629 0.617 18.11674 46 GLU B C 1
ATOM 2468 C C B GLU B 1 49 ? 24.03017 -3.97475 42.03083 0.383 18.01476 46 GLU B C 1
ATOM 2469 O O A GLU B 1 49 ? 23.15869 -4.80742 42.27641 0.617 19.26056 46 GLU B O 1
ATOM 2470 O O B GLU B 1 49 ? 23.14104 -4.78072 42.33477 0.383 19.21853 46 GLU B O 1
ATOM 2481 N N . LYS B 1 50 ? 25.22670 -3.98323 42.60554 1.000 17.22490 47 LYS B N 1
ATOM 2482 C CA . LYS B 1 50 ? 25.58728 -4.91217 43.67573 1.000 18.25964 47 LYS B CA 1
ATOM 2483 C C . LYS B 1 50 ? 25.27879 -4.37351 45.06522 1.000 19.53490 47 LYS B C 1
ATOM 2484 O O . LYS B 1 50 ? 25.44929 -5.09844 46.05055 1.000 21.89088 47 LYS B O 1
ATOM 2490 N N . HIS B 1 51 ? 24.87719 -3.11476 45.18614 1.000 16.08258 48 HIS B N 1
ATOM 2491 C CA . HIS B 1 51 ? 24.65469 -2.49346 46.47954 1.000 17.21558 48 HIS B CA 1
ATOM 2492 C C . HIS B 1 51 ? 23.29467 -2.90403 47.06805 1.000 18.28837 48 HIS B C 1
ATOM 2493 O O . HIS B 1 51 ? 22.32921 -3.24941 46.35612 1.000 17.83301 48 HIS B O 1
ATOM 2500 N N . GLU B 1 52 ? 23.19513 -2.82048 48.39798 1.000 20.67133 49 GLU B N 1
ATOM 2501 C CA . GLU B 1 52 ? 21.99431 -3.31321 49.05459 1.000 23.08983 49 GLU B CA 1
ATOM 2502 C C . GLU B 1 52 ? 20.74437 -2.50461 48.73875 1.000 20.03725 49 GLU B C 1
ATOM 2503 O O . GLU B 1 52 ? 19.64573 -2.97426 48.99919 1.000 21.69285 49 GLU B O 1
ATOM 2509 N N . TRP B 1 53 ? 20.87472 -1.27570 48.23891 1.000 18.61911 50 TRP B N 1
ATOM 2510 C CA . TRP B 1 53 ? 19.70681 -0.47050 47.88345 1.000 19.35446 50 TRP B CA 1
ATOM 2511 C C . TRP B 1 53 ? 19.60033 -0.24531 46.37947 1.000 16.41538 50 TRP B C 1
ATOM 2512 O O . TRP B 1 53 ? 19.05246 0.77116 45.93719 1.000 14.71639 50 TRP B O 1
ATOM 2523 N N . SER B 1 54 ? 20.10424 -1.19423 45.58584 1.000 14.53686 51 SER B N 1
ATOM 2524 C CA . SER B 1 54 ? 20.12850 -1.04291 44.13529 1.000 14.89745 51 SER B CA 1
ATOM 2525 C C . SER B 1 54 ? 18.77310 -0.73849 43.52553 1.000 13.80985 51 SER B C 1
ATOM 2526 O O . SER B 1 54 ? 18.71299 -0.14909 42.43645 1.000 13.45668 51 SER B O 1
ATOM 2529 N N A MET B 1 55 ? 17.67752 -1.14591 44.17700 0.401 13.67042 52 MET B N 1
ATOM 2530 N N B MET B 1 55 ? 17.67946 -1.15686 44.18609 0.599 13.71010 52 MET B N 1
ATOM 2531 C CA A MET B 1 55 ? 16.35975 -0.83420 43.63702 0.401 13.61763 52 MET B CA 1
ATOM 2532 C CA B MET B 1 55 ? 16.33542 -0.84303 43.71129 0.599 13.63031 52 MET B CA 1
ATOM 2533 C C A MET B 1 55 ? 16.14378 0.66406 43.46348 0.401 13.53902 52 MET B C 1
ATOM 2534 C C B MET B 1 55 ? 16.11819 0.65172 43.51231 0.599 13.40402 52 MET B C 1
ATOM 2535 O O A MET B 1 55 ? 15.31061 1.05062 42.64816 0.401 14.57836 52 MET B O 1
ATOM 2536 O O B MET B 1 55 ? 15.27868 1.02200 42.70244 0.599 14.42664 52 MET B O 1
ATOM 2545 N N . ALA B 1 56 ? 16.86732 1.51392 44.20779 1.000 12.28520 53 ALA B N 1
ATOM 2546 C CA . ALA B 1 56 ? 16.66884 2.95168 44.11629 1.000 12.27981 53 ALA B CA 1
ATOM 2547 C C . ALA B 1 56 ? 17.37353 3.59042 42.92874 1.000 12.21285 53 ALA B C 1
ATOM 2548 O O . ALA B 1 56 ? 17.07274 4.74798 42.61333 1.000 12.05204 53 ALA B O 1
ATOM 2550 N N . LEU B 1 57 ? 18.32545 2.89289 42.31503 1.000 11.31983 54 LEU B N 1
ATOM 2551 C CA . LEU B 1 57 ? 19.13920 3.45104 41.23775 1.000 10.36372 54 LEU B CA 1
ATOM 2552 C C . LEU B 1 57 ? 18.25990 3.86928 40.06082 1.000 10.29943 54 LEU B C 1
ATOM 2553 O O . LEU B 1 57 ? 17.40597 3.09772 39.58773 1.000 11.43016 54 LEU B O 1
ATOM 2558 N N . VAL B 1 58 ? 18.45698 5.08611 39.56285 1.000 10.36220 55 VAL B N 1
ATOM 2559 C CA . VAL B 1 58 ? 17.65019 5.54724 38.42647 1.000 11.05890 55 VAL B CA 1
ATOM 2560 C C . VAL B 1 58 ? 17.89507 4.63826 37.22261 1.000 10.46380 55 VAL B C 1
ATOM 2561 O O . VAL B 1 58 ? 19.01144 4.16125 36.99390 1.000 11.13468 55 VAL B O 1
ATOM 2565 N N . ALA B 1 59 ? 16.84052 4.37994 36.44588 1.000 11.23443 56 ALA B N 1
ATOM 2566 C CA . ALA B 1 59 ? 17.00315 3.53645 35.26931 1.000 11.83352 56 ALA B CA 1
ATOM 2567 C C . ALA B 1 59 ? 17.91513 4.21518 34.23431 1.000 11.75999 56 ALA B C 1
ATOM 2568 O O . ALA B 1 59 ? 17.88946 5.43740 34.06197 1.000 11.60897 56 ALA B O 1
ATOM 2570 N N . ALA B 1 60 ? 18.69910 3.42580 33.51608 1.000 12.38016 57 ALA B N 1
ATOM 2571 C CA . ALA B 1 60 ? 19.65551 3.98974 32.57310 1.000 11.35634 57 ALA B CA 1
ATOM 2572 C C . ALA B 1 60 ? 18.98973 4.64143 31.35943 1.000 11.58628 57 ALA B C 1
ATOM 2573 O O . ALA B 1 60 ? 19.52607 5.62202 30.83477 1.000 11.20437 57 ALA B O 1
ATOM 2575 N N . ASP B 1 61 ? 17.85790 4.11163 30.87220 1.000 10.60871 58 ASP B N 1
ATOM 2576 C CA . ASP B 1 61 ? 17.15824 4.81337 29.79718 1.000 11.48486 58 ASP B CA 1
ATOM 2577 C C . ASP B 1 61 ? 16.59011 6.14412 30.29139 1.000 10.92872 58 ASP B C 1
ATOM 2578 O O . ASP B 1 61 ? 16.65128 7.16534 29.58324 1.000 11.03574 58 ASP B O 1
ATOM 2583 N N . GLU B 1 62 ? 16.12015 6.17936 31.52883 1.000 10.93879 59 GLU B N 1
ATOM 2584 C CA . GLU B 1 62 ? 15.70827 7.44977 32.10913 1.000 10.29260 59 GLU B CA 1
ATOM 2585 C C . GLU B 1 62 ? 16.88471 8.41156 32.22034 1.000 10.74327 59 GLU B C 1
ATOM 2586 O O . GLU B 1 62 ? 16.72924 9.60918 31.92294 1.000 11.28557 59 GLU B O 1
ATOM 2592 N N . GLY B 1 63 ? 18.06820 7.92242 32.58994 1.000 10.85358 60 GLY B N 1
ATOM 2593 C CA . GLY B 1 63 ? 19.23205 8.79351 32.62307 1.000 10.86727 60 GLY B CA 1
ATOM 2594 C C . GLY B 1 63 ? 19.47462 9.50263 31.30862 1.000 9.78390 60 GLY B C 1
ATOM 2595 O O . GLY B 1 63 ? 19.69251 10.71963 31.27956 1.000 9.72615 60 GLY B O 1
ATOM 2596 N N . LEU B 1 64 ? 19.43197 8.76958 30.18297 1.000 9.31997 61 LEU B N 1
ATOM 2597 C CA . LEU B 1 64 ? 19.69367 9.42939 28.91089 1.000 11.37955 61 LEU B CA 1
ATOM 2598 C C . LEU B 1 64 ? 18.59196 10.41144 28.57262 1.000 10.23950 61 LEU B C 1
ATOM 2599 O O . LEU B 1 64 ? 18.84478 11.40632 27.89395 1.000 10.77840 61 LEU B O 1
ATOM 2604 N N . PHE B 1 65 ? 17.37169 10.15997 29.02486 1.000 9.49121 62 PHE B N 1
ATOM 2605 C CA . PHE B 1 65 ? 16.29594 11.10817 28.81534 1.000 9.26874 62 PHE B CA 1
ATOM 2606 C C . PHE B 1 65 ? 16.53056 12.38456 29.61539 1.000 10.87802 62 PHE B C 1
ATOM 2607 O O . PHE B 1 65 ? 16.35366 13.51077 29.08783 1.000 11.38429 62 PHE B O 1
ATOM 2615 N N . LEU B 1 66 ? 16.92677 12.25560 30.88632 1.000 10.13384 63 LEU B N 1
ATOM 2616 C CA . LEU B 1 66 ? 17.25135 13.46156 31.66229 1.000 9.93159 63 LEU B CA 1
ATOM 2617 C C . LEU B 1 66 ? 18.35777 14.28498 31.00016 1.000 10.48515 63 LEU B C 1
ATOM 2618 O O . LEU B 1 66 ? 18.27819 15.53674 30.92896 1.000 10.77229 63 LEU B O 1
ATOM 2623 N N . SER B 1 67 ? 19.39223 13.60526 30.51461 1.000 9.56153 64 SER B N 1
ATOM 2624 C CA . SER B 1 67 ? 20.46523 14.28568 29.80135 1.000 9.65658 64 SER B CA 1
ATOM 2625 C C . SER B 1 67 ? 19.94260 15.06031 28.60651 1.000 11.03403 64 SER B C 1
ATOM 2626 O O . SER B 1 67 ? 20.27567 16.24152 28.41401 1.000 11.47708 64 SER B O 1
ATOM 2629 N N . MET B 1 68 ? 19.07026 14.42942 27.81729 1.000 10.02671 65 MET B N 1
ATOM 2630 C CA . MET B 1 68 ? 18.50733 15.08135 26.66133 1.000 10.06747 65 MET B CA 1
ATOM 2631 C C . MET B 1 68 ? 17.71244 16.31099 27.06244 1.000 11.03448 65 MET B C 1
ATOM 2632 O O . MET B 1 68 ? 17.81920 17.36386 26.41215 1.000 11.42023 65 MET B O 1
ATOM 2637 N N A LEU B 1 69 ? 16.87216 16.20427 28.10223 0.458 10.37850 66 LEU B N 1
ATOM 2638 N N B LEU B 1 69 ? 16.90429 16.21235 28.11933 0.542 10.30488 66 LEU B N 1
ATOM 2639 C CA A LEU B 1 69 ? 16.10636 17.37083 28.54598 0.458 11.16119 66 LEU B CA 1
ATOM 2640 C CA B LEU B 1 69 ? 16.10988 17.36367 28.53722 0.542 11.15349 66 LEU B CA 1
ATOM 2641 C C A LEU B 1 69 ? 17.03593 18.50852 28.93919 0.458 9.98818 66 LEU B C 1
ATOM 2642 C C B LEU B 1 69 ? 17.00162 18.51135 28.99970 0.542 9.85804 66 LEU B C 1
ATOM 2643 O O A LEU B 1 69 ? 16.82878 19.66611 28.53570 0.458 10.67211 66 LEU B O 1
ATOM 2644 O O B LEU B 1 69 ? 16.73971 19.68261 28.68709 0.542 11.04737 66 LEU B O 1
ATOM 2653 N N . LEU B 1 70 ? 18.06188 18.20257 29.74657 1.000 10.11606 67 LEU B N 1
ATOM 2654 C CA . LEU B 1 70 ? 18.96695 19.26029 30.18544 1.000 8.98083 67 LEU B CA 1
ATOM 2655 C C . LEU B 1 70 ? 19.62415 19.96253 29.00551 1.000 9.97898 67 LEU B C 1
ATOM 2656 O O . LEU B 1 70 ? 19.78216 21.19478 29.03311 1.000 12.03400 67 LEU B O 1
ATOM 2661 N N . LYS B 1 71 ? 20.01792 19.21639 27.97368 1.000 10.82941 68 LYS B N 1
ATOM 2662 C CA . LYS B 1 71 ? 20.64768 19.84672 26.82033 1.000 11.45012 68 LYS B CA 1
ATOM 2663 C C . LYS B 1 71 ? 19.65679 20.65150 25.99725 1.000 12.43449 68 LYS B C 1
ATOM 2664 O O . LYS B 1 71 ? 19.94187 21.80029 25.60838 1.000 13.62384 68 LYS B O 1
ATOM 2670 N N . LEU B 1 72 ? 18.47151 20.11642 25.74746 1.000 11.41259 69 LEU B N 1
ATOM 2671 C CA . LEU B 1 72 ? 17.51220 20.81651 24.90802 1.000 12.43098 69 LEU B CA 1
ATOM 2672 C C . LEU B 1 72 ? 17.06242 22.10678 25.56906 1.000 12.70207 69 LEU B C 1
ATOM 2673 O O . LEU B 1 72 ? 16.77790 23.08974 24.86758 1.000 14.27403 69 LEU B O 1
ATOM 2678 N N . MET B 1 73 ? 17.00624 22.15480 26.91296 1.000 11.85177 70 MET B N 1
ATOM 2679 C CA . MET B 1 73 ? 16.59517 23.37482 27.58969 1.000 13.70568 70 MET B CA 1
ATOM 2680 C C . MET B 1 73 ? 17.76771 24.28502 27.91330 1.000 14.59370 70 MET B C 1
ATOM 2681 O O . MET B 1 73 ? 17.57105 25.34962 28.50556 1.000 14.33117 70 MET B O 1
ATOM 2686 N N A ASN B 1 74 ? 18.99067 23.92052 27.53008 0.518 13.56613 71 ASN B N 1
ATOM 2687 N N B ASN B 1 74 ? 18.98947 23.89464 27.55735 0.482 13.29497 71 ASN B N 1
ATOM 2688 C CA A ASN B 1 74 ? 20.17178 24.75276 27.80421 0.518 14.19892 71 ASN B CA 1
ATOM 2689 C CA B ASN B 1 74 ? 20.17001 24.72898 27.80053 0.482 14.34421 71 ASN B CA 1
ATOM 2690 C C A ASN B 1 74 ? 20.34564 25.02069 29.29702 0.518 13.21341 71 ASN B C 1
ATOM 2691 C C B ASN B 1 74 ? 20.36950 25.00864 29.28755 0.482 13.29599 71 ASN B C 1
ATOM 2692 O O A ASN B 1 74 ? 20.72293 26.11902 29.70416 0.518 15.04478 71 ASN B O 1
ATOM 2693 O O B ASN B 1 74 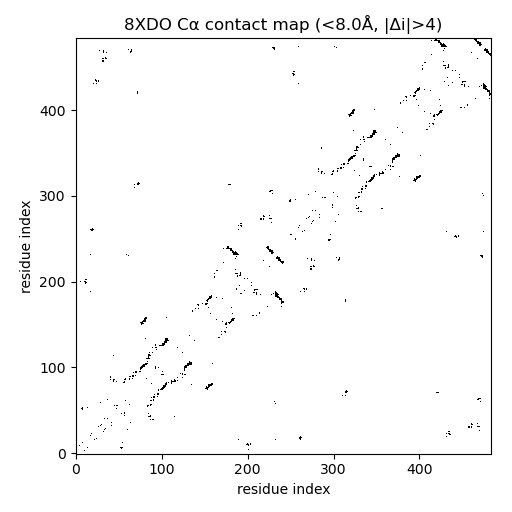? 20.78979 26.09712 29.67730 0.482 15.03611 71 ASN B O 1
ATOM 2702 N N . ALA B 1 75 ? 20.08409 24.01418 30.13402 1.000 12.44176 72 ALA B N 1
ATOM 2703 C CA . ALA B 1 75 ? 20.24997 24.19215 31.57024 1.000 11.91415 72 ALA B CA 1
ATOM 2704 C C . ALA B 1 75 ? 21.70037 24.46535 31.92780 1.000 12.98584 72 ALA B C 1
ATOM 2705 O O . ALA B 1 75 ? 22.62153 23.91501 31.30741 1.000 15.16462 72 ALA B O 1
ATOM 2707 N N A LYS B 1 76 ? 21.90389 25.32767 32.92678 0.622 12.26219 73 LYS B N 1
ATOM 2708 N N B LYS B 1 76 ? 21.89205 25.31826 32.94313 0.378 12.71212 73 LYS B N 1
ATOM 2709 C CA A LYS B 1 76 ? 23.24113 25.61773 33.42815 0.622 12.08714 73 LYS B CA 1
ATOM 2710 C CA B LYS B 1 76 ? 23.21224 25.71173 33.41873 0.378 13.40350 73 LYS B CA 1
ATOM 2711 C C A LYS B 1 76 ? 23.31165 25.44954 34.93655 0.622 14.09798 73 LYS B C 1
ATOM 2712 C C B LYS B 1 76 ? 23.35334 25.59031 34.92814 0.378 13.13528 73 LYS B C 1
ATOM 2713 O O A LYS B 1 76 ? 24.34072 24.98524 35.43864 0.622 18.27348 73 LYS B O 1
ATOM 2714 O O B LYS B 1 76 ? 24.47129 25.38476 35.40440 0.378 13.89815 73 LYS B O 1
ATOM 2719 N N A ARG B 1 77 ? 22.25353 25.76994 35.67940 0.622 12.30711 74 ARG B N 1
ATOM 2720 N N B ARG B 1 77 ? 22.27306 25.72837 35.70117 0.378 12.34259 74 ARG B N 1
ATOM 2721 C CA A ARG B 1 77 ? 22.25154 25.64988 37.13328 0.622 12.87452 74 ARG B CA 1
ATOM 2722 C CA B ARG B 1 77 ? 22.33720 25.63636 37.16023 0.378 12.95163 74 ARG B CA 1
ATOM 2723 C C A ARG B 1 77 ? 21.16864 24.65985 37.51406 0.622 12.12190 74 ARG B C 1
ATOM 2724 C C B ARG B 1 77 ? 21.19628 24.74549 37.61794 0.378 11.90670 74 ARG B C 1
ATOM 2725 O O A ARG B 1 77 ? 20.02358 24.78840 37.07125 0.622 12.88498 74 ARG B O 1
ATOM 2726 O O B ARG B 1 77 ? 20.03114 25.04997 37.35576 0.378 11.79162 74 ARG B O 1
ATOM 2741 N N . THR B 1 78 ? 21.52162 23.65850 38.30427 1.000 10.56599 75 THR B N 1
ATOM 2742 C CA . THR B 1 78 ? 20.53901 22.65213 38.66877 1.000 12.48486 75 THR B CA 1
ATOM 2743 C C . THR B 1 78 ? 20.65758 22.23983 40.12289 1.000 10.22494 75 THR B C 1
ATOM 2744 O O . THR B 1 78 ? 21.68214 22.46963 40.76582 1.000 10.73598 75 THR B O 1
ATOM 2748 N N . ILE B 1 79 ? 19.58111 21.64315 40.62584 1.000 10.72680 76 ILE B N 1
ATOM 2749 C CA . ILE B 1 79 ? 19.52982 21.07095 41.96049 1.000 11.45966 76 ILE B CA 1
ATOM 2750 C C . ILE B 1 79 ? 19.07574 19.61669 41.85322 1.000 10.44142 76 ILE B C 1
ATOM 2751 O O . ILE B 1 79 ? 18.17937 19.29357 41.06002 1.000 11.44453 76 ILE B O 1
ATOM 2756 N N . GLU B 1 80 ? 19.68956 18.75278 42.64108 1.000 10.41618 77 GLU B N 1
ATOM 2757 C CA . GLU B 1 80 ? 19.30691 17.34471 42.74289 1.000 11.90056 77 GLU B CA 1
ATOM 2758 C C . GLU B 1 80 ? 19.02209 17.01378 44.19639 1.000 11.38939 77 GLU B C 1
ATOM 2759 O O . GLU B 1 80 ? 19.86309 17.29806 45.05880 1.000 12.47142 77 GLU B O 1
ATOM 2765 N N . ILE B 1 81 ? 17.83806 16.46867 44.48134 1.000 10.88622 78 ILE B N 1
ATOM 2766 C CA . ILE B 1 81 ? 17.47415 16.05480 45.82764 1.000 10.22948 78 ILE B CA 1
ATOM 2767 C C . ILE B 1 81 ? 17.36111 14.53837 45.80294 1.000 11.74250 78 ILE B C 1
ATOM 2768 O O . ILE B 1 81 ? 16.44267 13.99203 45.17197 1.000 11.08784 78 ILE B O 1
ATOM 2773 N N . GLY B 1 82 ? 18.31604 13.86611 46.43419 1.000 11.32897 79 GLY B N 1
ATOM 2774 C CA . GLY B 1 82 ? 18.39352 12.41184 46.40517 1.000 11.06949 79 GLY B CA 1
ATOM 2775 C C . GLY B 1 82 ? 19.46426 11.97990 45.41890 1.000 11.59610 79 GLY B C 1
ATOM 2776 O O . GLY B 1 82 ? 19.19507 11.84318 44.21677 1.000 12.48680 79 GLY B O 1
ATOM 2777 N N . VAL B 1 83 ? 20.67682 11.75395 45.92054 1.000 10.81240 80 VAL B N 1
ATOM 2778 C CA . VAL B 1 83 ? 21.86460 11.48302 45.10721 1.000 10.00527 80 VAL B CA 1
ATOM 2779 C C . VAL B 1 83 ? 22.17396 9.98909 45.05754 1.000 10.90592 80 VAL B C 1
ATOM 2780 O O . VAL B 1 83 ? 22.56648 9.46129 44.00694 1.000 10.44926 80 VAL B O 1
ATOM 2784 N N . TYR B 1 84 ? 22.10725 9.32253 46.20825 1.000 10.37617 81 TYR B N 1
ATOM 2785 C CA . TYR B 1 84 ? 22.47933 7.89440 46.29503 1.000 10.53998 81 TYR B CA 1
ATOM 2786 C C . TYR B 1 84 ? 23.91772 7.77163 45.79177 1.000 11.61238 81 TYR B C 1
ATOM 2787 O O . TYR B 1 84 ? 24.77111 8.56146 46.23782 1.000 11.80127 81 TYR B O 1
ATOM 2796 N N . THR B 1 85 ? 24.23345 6.79732 44.92114 1.000 10.67804 82 THR B N 1
ATOM 2797 C CA . THR B 1 85 ? 25.62017 6.63744 44.49616 1.000 11.09773 82 THR B CA 1
ATOM 2798 C C . THR B 1 85 ? 25.99829 7.58831 43.37132 1.000 11.93840 82 THR B C 1
ATOM 2799 O O . THR B 1 85 ? 27.16520 7.58228 42.96661 1.000 12.61599 82 THR B O 1
ATOM 2803 N N . GLY B 1 86 ? 25.06875 8.39256 42.84967 1.000 10.50586 83 GLY B N 1
ATOM 2804 C CA . GLY B 1 86 ? 25.42875 9.45480 41.93965 1.000 10.92405 83 GLY B CA 1
ATOM 2805 C C . GLY B 1 86 ? 25.12264 9.25575 40.46131 1.000 10.66323 83 GLY B C 1
ATOM 2806 O O . GLY B 1 86 ? 25.65506 10.01816 39.66158 1.000 11.14209 83 GLY B O 1
ATOM 2807 N N . TYR B 1 87 ? 24.26477 8.30264 40.06745 1.000 10.13296 84 TYR B N 1
ATOM 2808 C CA . TYR B 1 87 ? 24.06136 8.07693 38.62704 1.000 10.47478 84 TYR B CA 1
ATOM 2809 C C . TYR B 1 87 ? 23.35645 9.24417 37.94613 1.000 10.15281 84 TYR B C 1
ATOM 2810 O O . TYR B 1 87 ? 23.83368 9.74714 36.91118 1.000 9.44680 84 TYR B O 1
ATOM 2819 N N . SER B 1 88 ? 22.22386 9.70698 38.50538 1.000 9.41667 85 SER B N 1
ATOM 2820 C CA . SER B 1 88 ? 21.59503 10.89033 37.89785 1.000 9.32781 85 SER B CA 1
ATOM 2821 C C . SER B 1 88 ? 22.48518 12.11798 38.03649 1.000 8.74819 85 SER B C 1
ATOM 2822 O O . SER B 1 88 ? 22.49002 12.98041 37.15479 1.000 10.30085 85 SER B O 1
ATOM 2825 N N . LEU B 1 89 ? 23.26178 12.20128 39.12852 1.000 9.56677 86 LEU B N 1
ATOM 2826 C CA . LEU B 1 89 ? 24.11177 13.36565 39.33945 1.000 9.66444 86 LEU B CA 1
ATOM 2827 C C . LEU B 1 89 ? 25.21530 13.40505 38.28687 1.000 9.90789 86 LEU B C 1
ATOM 2828 O O . LEU B 1 89 ? 25.48317 14.46543 37.68091 1.000 10.91800 86 LEU B O 1
ATOM 2833 N N . LEU B 1 90 ? 25.88016 12.25660 38.04459 1.000 9.74990 87 LEU B N 1
ATOM 2834 C CA . LEU B 1 90 ? 26.92021 12.21844 37.03250 1.000 10.38573 87 LEU B CA 1
ATOM 2835 C C . LEU B 1 90 ? 26.33484 12.43618 35.64409 1.000 10.68756 87 LEU B C 1
ATOM 2836 O O . LEU B 1 90 ? 26.92508 13.13970 34.81588 1.000 10.91946 87 LEU B O 1
ATOM 2841 N N . THR B 1 91 ? 25.15934 11.84105 35.37067 1.000 10.61809 88 THR B N 1
ATOM 2842 C CA . THR B 1 91 ? 24.46695 12.12490 34.11185 1.000 9.90943 88 THR B CA 1
ATOM 2843 C C . THR B 1 91 ? 24.28816 13.62969 33.92951 1.000 10.80271 88 THR B C 1
ATOM 2844 O O . THR B 1 91 ? 24.56790 14.18086 32.86271 1.000 10.75568 88 THR B O 1
ATOM 2848 N N . THR B 1 92 ? 23.81091 14.29317 34.97506 1.000 10.20967 89 THR B N 1
ATOM 2849 C CA . THR B 1 92 ? 23.54582 15.73383 34.89101 1.000 10.03962 89 THR B CA 1
ATOM 2850 C C . THR B 1 92 ? 24.84726 16.50565 34.68540 1.000 10.09140 89 THR B C 1
ATOM 2851 O O . THR B 1 92 ? 24.92657 17.39067 33.80876 1.000 10.54680 89 THR B O 1
ATOM 2855 N N . ALA B 1 93 ? 25.88877 16.15811 35.43834 1.000 9.60396 90 ALA B N 1
ATOM 2856 C CA . ALA B 1 93 ? 27.14718 16.88477 35.31849 1.000 10.35129 90 ALA B CA 1
ATOM 2857 C C . ALA B 1 93 ? 27.77321 16.70019 33.94605 1.000 12.06951 90 ALA B C 1
ATOM 2858 O O . ALA B 1 93 ? 28.38647 17.64298 33.41453 1.000 13.11497 90 ALA B O 1
ATOM 2860 N N . LEU B 1 94 ? 27.63305 15.52142 33.33889 1.000 10.28581 91 LEU B N 1
ATOM 2861 C CA . LEU B 1 94 ? 28.13364 15.31352 31.98122 1.000 11.60882 91 LEU B CA 1
ATOM 2862 C C . LEU B 1 94 ? 27.31878 16.08793 30.95542 1.000 13.42386 91 LEU B C 1
ATOM 2863 O O . LEU B 1 94 ? 27.86818 16.48456 29.91982 1.000 14.41843 91 LEU B O 1
ATOM 2868 N N . ALA B 1 95 ? 26.03220 16.31477 31.22485 1.000 10.89407 92 ALA B N 1
ATOM 2869 C CA . ALA B 1 95 ? 25.18326 16.99577 30.24755 1.000 12.19964 92 ALA B CA 1
ATOM 2870 C C . ALA B 1 95 ? 25.38758 18.49420 30.25046 1.000 13.06991 92 ALA B C 1
ATOM 2871 O O . ALA B 1 95 ? 25.26825 19.12014 29.19004 1.000 16.48850 92 ALA B O 1
ATOM 2873 N N . LEU B 1 96 ? 25.66847 19.07657 31.40785 1.000 12.34004 93 LEU B N 1
ATOM 2874 C CA . LEU B 1 96 ? 25.76831 20.52827 31.51740 1.000 12.29364 93 LEU B CA 1
ATOM 2875 C C . LEU B 1 96 ? 27.03125 21.05299 30.83494 1.000 14.76244 93 LEU B C 1
ATOM 2876 O O . LEU B 1 96 ? 28.01647 20.31516 30.63325 1.000 14.24464 93 LEU B O 1
ATOM 2881 N N A PRO B 1 97 ? 27.04091 22.33866 30.49215 0.590 14.22111 94 PRO B N 1
ATOM 2882 N N B PRO B 1 97 ? 27.02909 22.32526 30.44336 0.410 14.45923 94 PRO B N 1
ATOM 2883 C CA A PRO B 1 97 ? 28.25023 22.95249 29.94792 0.590 15.32521 94 PRO B CA 1
ATOM 2884 C CA B PRO B 1 97 ? 28.25105 22.94347 29.92111 0.410 15.37869 94 PRO B CA 1
ATOM 2885 C C A PRO B 1 97 ? 29.36326 22.93229 30.98608 0.590 13.85016 94 PRO B C 1
ATOM 2886 C C B PRO B 1 97 ? 29.35550 22.92714 30.97103 0.410 14.29066 94 PRO B C 1
ATOM 2887 O O A PRO B 1 97 ? 29.17022 22.62508 32.17183 0.590 14.42276 94 PRO B O 1
ATOM 2888 O O B PRO B 1 97 ? 29.14678 22.62043 32.15141 0.410 14.79172 94 PRO B O 1
ATOM 2895 N N . GLU B 1 98 ? 30.56452 23.27748 30.52378 1.000 15.85625 95 GLU B N 1
ATOM 2896 C CA . GLU B 1 98 ? 31.71648 23.22217 31.40999 1.000 16.17725 95 GLU B CA 1
ATOM 2897 C C . GLU B 1 98 ? 31.52521 24.07056 32.66614 1.000 17.57634 95 GLU B C 1
ATOM 2898 O O . GLU B 1 98 ? 32.00188 23.69387 33.74899 1.000 18.84125 95 GLU B O 1
ATOM 2904 N N . ASP B 1 99 ? 30.82131 25.19801 32.54824 1.000 17.93819 96 ASP B N 1
ATOM 2905 C CA . ASP B 1 99 ? 30.57049 26.08275 33.67608 1.000 16.62316 96 ASP B CA 1
ATOM 2906 C C . ASP B 1 99 ? 29.25842 25.79806 34.39440 1.000 18.48973 96 ASP B C 1
ATOM 2907 O O . ASP B 1 99 ? 28.82297 26.60648 35.22014 1.000 19.66975 96 ASP B O 1
ATOM 2912 N N . GLY B 1 100 ? 28.65416 24.64101 34.16177 1.000 14.36161 97 GLY B N 1
ATOM 2913 C CA . GLY B 1 100 ? 27.43152 24.31074 34.86562 1.000 14.02531 97 GLY B CA 1
ATOM 2914 C C . GLY B 1 100 ? 27.66730 24.05490 36.34161 1.000 14.00802 97 GLY B C 1
ATOM 2915 O O . GLY B 1 100 ? 28.76673 23.67752 36.77159 1.000 15.89836 97 GLY B O 1
ATOM 2916 N N . LYS B 1 101 ? 26.62879 24.26559 37.14334 1.000 14.28850 98 LYS B N 1
ATOM 2917 C CA . LYS B 1 101 ? 26.73657 24.16743 38.58937 1.000 14.62412 98 LYS B CA 1
ATOM 2918 C C . LYS B 1 101 ? 25.54906 23.37908 39.10565 1.000 15.99721 98 LYS B C 1
ATOM 2919 O O . LYS B 1 101 ? 24.39485 23.70065 38.78056 1.000 15.80267 98 LYS B O 1
ATOM 2925 N N . ILE B 1 102 ? 25.81699 22.37731 39.94619 1.000 12.94048 99 ILE B N 1
ATOM 2926 C CA . ILE B 1 102 ? 24.77772 21.52369 40.52206 1.000 12.57154 99 ILE B CA 1
ATOM 2927 C C . ILE B 1 102 ? 24.87081 21.63007 42.03799 1.000 12.22507 99 ILE B C 1
ATOM 2928 O O . ILE B 1 102 ? 25.97516 21.51169 42.59317 1.000 14.08161 99 ILE B O 1
ATOM 2933 N N . THR B 1 103 ? 23.74403 21.82103 42.70557 1.000 11.43089 100 THR B N 1
ATOM 2934 C CA . THR B 1 103 ? 23.64294 21.66495 44.14904 1.000 13.13410 100 THR B CA 1
ATOM 2935 C C . THR B 1 103 ? 23.01988 20.29631 44.37353 1.000 13.19094 100 THR B C 1
ATOM 2936 O O . THR B 1 103 ? 21.88914 20.05580 43.93247 1.000 12.76948 100 THR B O 1
ATOM 2940 N N . ALA B 1 104 ? 23.72878 19.40685 45.04925 1.000 10.65797 101 ALA B N 1
ATOM 2941 C CA . ALA B 1 104 ? 23.31885 18.01569 45.19697 1.000 11.53666 101 ALA B CA 1
ATOM 2942 C C . ALA B 1 104 ? 23.14042 17.72544 46.67949 1.000 12.25766 101 ALA B C 1
ATOM 2943 O O . ALA B 1 104 ? 24.06352 17.94671 47.46896 1.000 14.10637 101 ALA B O 1
ATOM 2945 N N . ILE B 1 105 ? 21.95839 17.27572 47.08546 1.000 11.77740 102 ILE B N 1
ATOM 2946 C CA . ILE B 1 105 ? 21.63290 17.12306 48.50137 1.000 13.40562 102 ILE B CA 1
ATOM 2947 C C . ILE B 1 105 ? 21.25404 15.68078 48.77933 1.000 11.47633 102 ILE B C 1
ATOM 2948 O O . ILE B 1 105 ? 20.36803 15.12181 48.11939 1.000 11.79303 102 ILE B O 1
ATOM 2953 N N . ASP B 1 106 ? 21.87579 15.09209 49.79697 1.000 12.06216 103 ASP B N 1
ATOM 2954 C CA . ASP B 1 106 ? 21.48834 13.76237 50.24704 1.000 11.04537 103 ASP B CA 1
ATOM 2955 C C . ASP B 1 106 ? 21.78488 13.65450 51.73553 1.000 11.11602 103 ASP B C 1
ATOM 2956 O O . ASP B 1 106 ? 22.76948 14.21343 52.20399 1.000 12.43617 103 ASP B O 1
ATOM 2961 N N . VAL B 1 107 ? 20.96658 12.86551 52.45578 1.000 11.93229 104 VAL B N 1
ATOM 2962 C CA . VAL B 1 107 ? 21.21677 12.65569 53.87614 1.000 12.80651 104 VAL B CA 1
ATOM 2963 C C . VAL B 1 107 ? 22.39733 11.74753 54.14199 1.000 14.89606 104 VAL B C 1
ATOM 2964 O O . VAL B 1 107 ? 22.94331 11.77337 55.25998 1.000 16.54800 104 VAL B O 1
ATOM 2968 N N . ASN B 1 108 ? 22.87013 10.98455 53.16033 1.000 12.39159 105 ASN B N 1
ATOM 2969 C CA . ASN B 1 108 ? 23.89139 9.95859 53.40865 1.000 14.09801 105 ASN B CA 1
ATOM 2970 C C . ASN B 1 108 ? 25.03800 10.09835 52.41299 1.000 16.98402 105 ASN B C 1
ATOM 2971 O O . ASN B 1 108 ? 24.97297 9.60599 51.27525 1.000 16.01933 105 ASN B O 1
ATOM 2976 N N . LYS B 1 109 ? 26.12158 10.72499 52.86261 1.000 14.15215 106 LYS B N 1
ATOM 2977 C CA . LYS B 1 109 ? 27.25520 10.93461 51.97479 1.000 15.60933 106 LYS B CA 1
ATOM 2978 C C . LYS B 1 109 ? 28.00719 9.63773 51.68241 1.000 15.99550 106 LYS B C 1
ATOM 2979 O O . LYS B 1 109 ? 28.73793 9.58028 50.69129 1.000 16.46281 106 LYS B O 1
ATOM 2985 N N A SER B 1 110 ? 27.83703 8.59224 52.49496 0.640 16.32345 107 SER B N 1
ATOM 2986 N N B SER B 1 110 ? 27.83654 8.59883 52.51131 0.360 16.76389 107 SER B N 1
ATOM 2987 C CA A SER B 1 110 ? 28.56737 7.37183 52.19049 0.640 17.54428 107 SER B CA 1
ATOM 2988 C CA B SER B 1 110 ? 28.51007 7.33275 52.24056 0.360 17.89011 107 SER B CA 1
ATOM 2989 C C A SER B 1 110 ? 28.13270 6.79098 50.85120 0.640 17.75337 107 SER B C 1
ATOM 2990 C C B SER B 1 110 ? 28.12083 6.77924 50.87800 0.360 17.54803 107 SER B C 1
ATOM 2991 O O A SER B 1 110 ? 28.94781 6.20983 50.13686 0.640 16.85354 107 SER B O 1
ATOM 2992 O O B SER B 1 110 ? 28.95255 6.18486 50.18864 0.360 17.39637 107 SER B O 1
ATOM 2997 N N . TYR B 1 111 ? 26.87039 6.97538 50.46020 1.000 15.11115 108 TYR B N 1
ATOM 2998 C CA . TYR B 1 111 ? 26.48029 6.50105 49.14042 1.000 12.92939 108 TYR B CA 1
ATOM 2999 C C . TYR B 1 111 ? 27.18893 7.30168 48.05355 1.000 14.66805 108 TYR B C 1
ATOM 3000 O O . TYR B 1 111 ? 27.65502 6.73783 47.06333 1.000 13.48026 108 TYR B O 1
ATOM 3009 N N . PHE B 1 112 ? 27.24479 8.62438 48.21233 1.000 13.52601 109 PHE B N 1
ATOM 3010 C CA . PHE B 1 112 ? 27.89257 9.47176 47.22385 1.000 12.25767 109 PHE B CA 1
ATOM 3011 C C . PHE B 1 112 ? 29.35268 9.10999 47.07404 1.000 14.31668 109 PHE B C 1
ATOM 3012 O O . PHE B 1 112 ? 29.88568 9.18046 45.95808 1.000 15.52355 109 PHE B O 1
ATOM 3020 N N . GLU B 1 113 ? 29.99334 8.66885 48.16033 1.000 13.74996 110 GLU B N 1
ATOM 3021 C CA . GLU B 1 113 ? 31.41134 8.30345 48.07794 1.000 14.61843 110 GLU B CA 1
ATOM 3022 C C . GLU B 1 113 ? 31.63394 7.07125 47.20484 1.000 15.0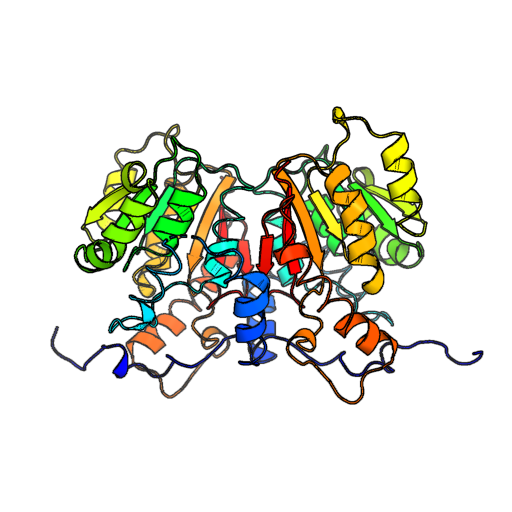4577 110 GLU B C 1
ATOM 3023 O O . GLU B 1 113 ? 32.76960 6.86684 46.71988 1.000 17.54641 110 GLU B O 1
ATOM 3029 N N . ILE B 1 114 ? 30.61661 6.22907 46.99435 1.000 14.05366 111 ILE B N 1
ATOM 3030 C CA . ILE B 1 114 ? 30.74721 5.11550 46.05261 1.000 14.93137 111 ILE B CA 1
ATOM 3031 C C . ILE B 1 114 ? 30.89434 5.65681 44.62982 1.000 16.08328 111 ILE B C 1
ATOM 3032 O O . ILE B 1 114 ? 31.70669 5.16936 43.83066 1.000 17.78976 111 ILE B O 1
ATOM 3037 N N . GLY B 1 115 ? 30.11005 6.68810 44.29249 1.000 13.35840 112 GLY B N 1
ATOM 3038 C CA . GLY B 1 115 ? 30.16166 7.24456 42.95386 1.000 13.92504 112 GLY B CA 1
ATOM 3039 C C . GLY B 1 115 ? 31.25601 8.26751 42.73399 1.000 13.33693 112 GLY B C 1
ATOM 3040 O O . GLY B 1 115 ? 31.64587 8.50328 41.57948 1.000 14.95196 112 GLY B O 1
ATOM 3041 N N . LEU B 1 116 ? 31.74906 8.89227 43.80270 1.000 12.65160 113 LEU B N 1
ATOM 3042 C CA . LEU B 1 116 ? 32.69585 9.99004 43.64814 1.000 14.81214 113 LEU B CA 1
ATOM 3043 C C . LEU B 1 116 ? 33.89754 9.65359 42.76816 1.000 13.22032 113 LEU B C 1
ATOM 3044 O O . LEU B 1 116 ? 34.26058 10.48743 41.92574 1.000 15.41441 113 LEU B O 1
ATOM 3049 N N . PRO B 1 117 ? 34.52471 8.48475 42.86939 1.000 14.35660 114 PRO B N 1
ATOM 3050 C CA . PRO B 1 117 ? 35.68368 8.23511 41.98769 1.000 15.71710 114 PRO B CA 1
ATOM 3051 C C . PRO B 1 117 ? 35.30292 8.23619 40.51633 1.000 15.02182 114 PRO B C 1
ATOM 3052 O O . PRO B 1 117 ? 36.10347 8.69150 39.68431 1.000 14.37830 114 PRO B O 1
ATOM 3056 N N . PHE B 1 118 ? 34.10295 7.74575 40.16004 1.000 12.91842 115 PHE B N 1
ATOM 3057 C CA . PHE B 1 118 ? 33.66751 7.80685 38.76297 1.000 12.57643 115 PHE B CA 1
ATOM 3058 C C . PHE B 1 118 ? 33.45130 9.24322 38.30791 1.000 11.93674 115 PHE B C 1
ATOM 3059 O O . PHE B 1 118 ? 33.77507 9.59754 37.16136 1.000 12.98312 115 PHE B O 1
ATOM 3067 N N . ILE B 1 119 ? 32.83540 10.06306 39.17105 1.000 12.47132 116 ILE B N 1
ATOM 3068 C CA . ILE B 1 119 ? 32.61366 11.47757 38.88654 1.000 13.18306 116 ILE B CA 1
ATOM 3069 C C . ILE B 1 119 ? 33.95132 12.17948 38.66662 1.000 14.02572 116 ILE B C 1
ATOM 3070 O O . ILE B 1 119 ? 34.10068 12.99072 37.74379 1.000 13.79773 116 ILE B O 1
ATOM 3075 N N . GLN B 1 120 ? 34.93068 11.87837 39.52816 1.000 13.26959 117 GLN B N 1
ATOM 3076 C CA . GLN B 1 120 ? 36.25457 12.46901 39.38279 1.000 14.48494 117 GLN B CA 1
ATOM 3077 C C . GLN B 1 120 ? 36.92448 12.03957 38.08284 1.000 15.05812 117 GLN B C 1
ATOM 3078 O O . GLN B 1 120 ? 37.46767 12.87060 37.34830 1.000 15.62497 117 GLN B O 1
ATOM 3084 N N . LYS B 1 121 ? 36.89034 10.74675 37.77710 1.000 13.44401 118 LYS B N 1
ATOM 3085 C CA . LYS B 1 121 ? 37.50804 10.27783 36.54472 1.000 15.00389 118 LYS B CA 1
ATOM 3086 C C . LYS B 1 121 ? 36.83406 10.88423 35.32213 1.000 14.92646 118 LYS B C 1
ATOM 3087 O O . LYS B 1 121 ? 37.48996 11.10711 34.30518 1.000 15.51565 118 LYS B O 1
ATOM 3093 N N . ALA B 1 122 ? 35.52858 11.14694 35.39291 1.000 13.53221 119 ALA B N 1
ATOM 3094 C CA . ALA B 1 122 ? 34.82073 11.78768 34.29143 1.000 12.97974 119 ALA B CA 1
ATOM 3095 C C . ALA B 1 122 ? 35.17429 13.25752 34.12301 1.000 13.46416 119 ALA B C 1
ATOM 3096 O O . ALA B 1 122 ? 34.78517 13.83428 33.10469 1.000 16.04880 119 ALA B O 1
ATOM 3098 N N . GLY B 1 123 ? 35.85034 13.86420 35.09851 1.000 13.16771 120 GLY B N 1
ATOM 3099 C CA . GLY B 1 123 ? 36.29676 15.23017 34.96447 1.000 16.03864 120 GLY B CA 1
ATOM 3100 C C . GLY B 1 123 ? 35.29059 16.28535 35.35489 1.000 14.15264 120 GLY B C 1
ATOM 3101 O O . GLY B 1 123 ? 35.47556 17.45653 35.00314 1.000 18.15196 120 GLY B O 1
ATOM 3102 N N . VAL B 1 124 ? 34.23390 15.92292 36.07658 1.000 13.17050 121 VAL B N 1
ATOM 3103 C CA . VAL B 1 124 ? 33.13284 16.85539 36.31225 1.000 13.29995 121 VAL B CA 1
ATOM 3104 C C . VAL B 1 124 ? 32.88169 17.12655 37.78866 1.000 15.62962 121 VAL B C 1
ATOM 3105 O O . VAL B 1 124 ? 31.87664 17.75839 38.11809 1.000 14.39645 121 VAL B O 1
ATOM 3109 N N . GLU B 1 125 ? 33.78090 16.70445 38.68876 1.000 15.43158 122 GLU B N 1
ATOM 3110 C CA . GLU B 1 125 ? 33.56531 16.97083 40.11417 1.000 15.59772 122 GLU B CA 1
ATOM 3111 C C . GLU B 1 125 ? 33.42586 18.46424 40.40431 1.000 16.07730 122 GLU B C 1
ATOM 3112 O O . GLU B 1 125 ? 32.68028 18.84966 41.32051 1.000 16.84118 122 GLU B O 1
ATOM 3118 N N . HIS B 1 126 ? 34.11427 19.31030 39.62355 1.000 15.38559 123 HIS B N 1
ATOM 3119 C CA . HIS B 1 126 ? 34.11304 20.74724 39.85650 1.000 16.88594 123 HIS B CA 1
ATOM 3120 C C . HIS B 1 126 ? 32.71419 21.34871 39.71809 1.000 16.29660 123 HIS B C 1
ATOM 3121 O O . HIS B 1 126 ? 32.47198 22.44869 40.22674 1.000 17.54929 123 HIS B O 1
ATOM 3128 N N . LYS B 1 127 ? 31.78416 20.66015 39.03512 1.000 12.74488 124 LYS B N 1
ATOM 3129 C CA . LYS B 1 127 ? 30.45237 21.20733 38.84626 1.000 14.51118 124 LYS B CA 1
ATOM 3130 C C . LYS B 1 127 ? 29.54495 20.94478 40.02537 1.000 15.68253 124 LYS B C 1
ATOM 3131 O O . LYS B 1 127 ? 28.43390 21.47938 40.03445 1.000 17.59378 124 LYS B O 1
ATOM 3137 N N . ILE B 1 128 ? 29.95897 20.15874 41.01330 1.000 14.05989 125 ILE B N 1
ATOM 3138 C CA . ILE B 1 128 ? 29.03866 19.62940 42.01314 1.000 14.20135 125 ILE B CA 1
ATOM 3139 C C . ILE B 1 128 ? 29.35041 20.21225 43.38151 1.000 14.32314 125 ILE B C 1
ATOM 3140 O O . ILE B 1 128 ? 30.49471 20.12614 43.84825 1.000 15.11458 125 ILE B O 1
ATOM 3145 N N . ASN B 1 129 ? 28.34211 20.76886 44.03715 1.000 14.41828 126 ASN B N 1
ATOM 3146 C CA . ASN B 1 129 ? 28.41968 21.13550 45.44252 1.000 13.25607 126 ASN B CA 1
ATOM 3147 C C . ASN B 1 129 ? 27.51746 20.16853 46.18548 1.000 12.68247 126 ASN B C 1
ATOM 3148 O O . ASN B 1 129 ? 26.28547 20.29997 46.13561 1.000 13.02935 126 ASN B O 1
ATOM 3153 N N . PHE B 1 130 ? 28.12419 19.19862 46.85576 1.000 14.58861 127 PHE B N 1
ATOM 3154 C CA . PHE B 1 130 ? 27.37792 18.18225 47.58903 1.000 14.30771 127 PHE B CA 1
ATOM 3155 C C . PHE B 1 130 ? 27.13384 18.64677 49.02405 1.000 14.28719 127 PHE B C 1
ATOM 3156 O O . PHE B 1 130 ? 28.08226 19.01416 49.75062 1.000 16.43858 127 PHE B O 1
ATOM 3164 N N . ILE B 1 131 ? 25.87875 18.54830 49.45816 1.000 14.27729 128 ILE B N 1
ATOM 3165 C CA . ILE B 1 131 ? 25.45850 18.96424 50.79760 1.000 14.17533 128 ILE B CA 1
ATOM 3166 C C . ILE B 1 131 ? 24.86741 17.73927 51.49253 1.000 15.04557 128 ILE B C 1
ATOM 3167 O O . ILE B 1 131 ? 23.87518 17.16977 51.01291 1.000 14.89391 128 ILE B O 1
ATOM 3172 N N . GLU B 1 132 ? 25.44974 17.33654 52.62835 1.000 14.72764 129 GLU B N 1
ATOM 3173 C CA . GLU B 1 132 ? 24.95258 16.18324 53.39463 1.000 14.60432 129 GLU B CA 1
ATOM 3174 C C . GLU B 1 132 ? 23.95359 16.68227 54.43870 1.000 15.25415 129 GLU B C 1
ATOM 3175 O O . GLU B 1 132 ? 24.33522 17.26792 55.45741 1.000 16.55939 129 GLU B O 1
ATOM 3181 N N . SER B 1 133 ? 22.66998 16.45773 54.18703 1.000 13.37206 130 SER B N 1
ATOM 3182 C CA . SER B 1 133 ? 21.61022 16.98986 55.03383 1.000 13.76010 130 SER B CA 1
ATOM 3183 C C . SER B 1 133 ? 20.28419 16.39976 54.56217 1.000 13.25080 130 SER B C 1
ATOM 3184 O O . SER B 1 133 ? 20.13807 16.05073 53.39126 1.000 13.97560 130 SER B O 1
ATOM 3187 N N . GLU B 1 134 ? 19.30317 16.37997 55.46400 1.000 13.92898 131 GLU B N 1
ATOM 3188 C CA . GLU B 1 134 ? 17.91752 16.33061 54.99615 1.000 13.50106 131 GLU B CA 1
ATOM 3189 C C . GLU B 1 134 ? 17.66996 17.51351 54.07749 1.000 13.96066 131 GLU B C 1
ATOM 3190 O O . GLU B 1 134 ? 18.14235 18.62580 54.32604 1.000 15.36880 131 GLU B O 1
ATOM 3196 N N . ALA B 1 135 ? 16.90931 17.28249 53.02113 1.000 12.65493 132 ALA B N 1
ATOM 3197 C CA . ALA B 1 135 ? 16.76178 18.32093 52.00739 1.000 14.84992 132 ALA B CA 1
ATOM 3198 C C . ALA B 1 135 ? 15.86661 19.47727 52.44465 1.000 13.73634 132 ALA B C 1
ATOM 3199 O O . ALA B 1 135 ? 16.14719 20.60974 52.08205 1.000 15.24856 132 ALA B O 1
ATOM 3201 N N A LEU B 1 136 ? 14.80314 19.22561 53.21246 0.460 13.82601 133 LEU B N 1
ATOM 3202 N N B LEU B 1 136 ? 14.79906 19.21965 53.20371 0.540 13.95227 133 LEU B N 1
ATOM 3203 C CA A LEU B 1 136 ? 13.86959 20.31833 53.49388 0.460 15.19027 133 LEU B CA 1
ATOM 3204 C CA B LEU B 1 136 ? 13.86844 20.30723 53.51205 0.540 15.25629 133 LEU B CA 1
ATOM 3205 C C A LEU B 1 136 ? 14.53377 21.49439 54.20323 0.460 15.59399 133 LEU B C 1
ATOM 3206 C C B LEU B 1 136 ? 14.54503 21.48789 54.19669 0.540 15.59054 133 LEU B C 1
ATOM 3207 O O A LEU B 1 136 ? 14.29018 22.64644 53.80334 0.460 15.21951 133 LEU B O 1
ATOM 3208 O O B LEU B 1 136 ? 14.32397 22.63536 53.76927 0.540 15.33421 133 LEU B O 1
ATOM 3217 N N . PRO B 1 137 ? 15.36894 21.30326 55.22775 1.000 14.71131 134 PRO B N 1
ATOM 3218 C CA . PRO B 1 137 ? 16.02255 22.47972 55.84418 1.000 16.86604 134 PRO B CA 1
ATOM 3219 C C . PRO B 1 137 ? 16.91773 23.23216 54.89345 1.000 16.37274 134 PRO B C 1
ATOM 3220 O O . PRO B 1 137 ? 17.03118 24.46828 54.99879 1.000 17.31752 134 PRO B O 1
ATOM 3224 N N . VAL B 1 138 ? 17.60272 22.53824 53.98247 1.000 15.58372 135 VAL B N 1
ATOM 3225 C CA . VAL B 1 138 ? 18.45519 23.20769 53.02279 1.000 14.94222 135 VAL B CA 1
ATOM 3226 C C . VAL B 1 138 ? 17.63157 24.07306 52.08719 1.000 13.82056 135 VAL B C 1
ATOM 3227 O O . VAL B 1 138 ? 17.99187 25.22470 51.83672 1.000 15.18276 135 VAL B O 1
ATOM 3231 N N . LEU B 1 139 ? 16.51261 23.54912 51.58197 1.000 15.42117 136 LEU B N 1
ATOM 3232 C CA . LEU B 1 139 ? 15.65073 24.32773 50.70058 1.000 14.71076 136 LEU B CA 1
ATOM 3233 C C . LEU B 1 139 ? 15.08689 25.53308 51.43000 1.000 15.39668 136 LEU B C 1
ATOM 3234 O O . LEU B 1 139 ? 14.98232 26.61551 50.84483 1.000 17.31658 136 LEU B O 1
ATOM 3239 N N . ASP B 1 140 ? 14.68104 25.35499 52.69066 1.000 14.55123 137 ASP B N 1
ATOM 3240 C CA . ASP B 1 140 ? 14.13431 26.48677 53.44649 1.000 15.51359 137 ASP B CA 1
ATOM 3241 C C . ASP B 1 140 ? 15.17501 27.56182 53.67934 1.000 16.57696 137 ASP B C 1
ATOM 3242 O O . ASP B 1 140 ? 14.85714 28.75417 53.61795 1.000 17.26680 137 ASP B O 1
ATOM 3247 N N . GLN B 1 141 ? 16.42359 27.17825 53.92422 1.000 17.25524 138 GLN B N 1
ATOM 3248 C CA . GLN B 1 141 ? 17.47244 28.19365 54.05236 1.000 20.51042 138 GLN B CA 1
ATOM 3249 C C . GLN B 1 141 ? 17.73324 28.88011 52.72121 1.000 21.11550 138 GLN B C 1
ATOM 3250 O O . GLN B 1 141 ? 17.96180 30.10499 52.67337 1.000 20.64227 138 GLN B O 1
ATOM 3256 N N . MET B 1 142 ? 17.66250 28.12585 51.62720 1.000 19.08586 139 MET B N 1
ATOM 3257 C CA . MET B 1 142 ? 17.86891 28.71481 50.30795 1.000 23.01055 139 MET B CA 1
ATOM 3258 C C . MET B 1 142 ? 16.82820 29.78724 50.04248 1.000 23.39878 139 MET B C 1
ATOM 3259 O O . MET B 1 142 ? 17.12900 30.82194 49.43668 1.000 26.93699 139 MET B O 1
ATOM 3264 N N . LEU B 1 143 ? 15.59775 29.56575 50.50773 1.000 19.70825 140 LEU B N 1
ATOM 3265 C CA . LEU B 1 143 ? 14.52227 30.52294 50.29311 1.000 20.86840 140 LEU B CA 1
ATOM 3266 C C . LEU B 1 143 ? 14.75576 31.81230 51.03662 1.000 24.62318 140 LEU B C 1
ATOM 3267 O O . LEU B 1 143 ? 14.20675 32.84092 50.62449 1.000 27.17124 140 LEU B O 1
ATOM 3272 N N . GLN B 1 144 ? 15.54121 31.77796 52.11841 1.000 22.60489 141 GLN B N 1
ATOM 3273 C CA . GLN B 1 144 ? 15.92283 33.02220 52.78380 1.000 26.63072 141 GLN B CA 1
ATOM 3274 C C . GLN B 1 144 ? 16.99553 33.77572 52.01027 1.000 32.60142 141 GLN B C 1
ATOM 3275 O O . GLN B 1 144 ? 17.02760 35.00665 52.06369 1.000 33.16636 141 GLN B O 1
ATOM 3281 N N . GLU B 1 145 ? 17.86656 33.07748 51.28172 1.000 33.15129 142 GLU B N 1
ATOM 3282 C CA . GLU B 1 145 ? 19.09804 33.66756 50.75957 1.000 39.64471 142 GLU B CA 1
ATOM 3283 C C . GLU B 1 145 ? 19.10515 33.89599 49.25824 1.000 43.89570 142 GLU B C 1
ATOM 3284 O O . GLU B 1 145 ? 19.66667 34.88685 48.79610 1.000 47.28593 142 GLU B O 1
ATOM 3290 N N A MET B 1 146 ? 18.53386 32.99061 48.47497 0.617 45.10075 143 MET B N 1
ATOM 3291 N N B MET B 1 146 ? 18.49911 33.00024 48.48392 0.383 45.20837 143 MET B N 1
ATOM 3292 C CA A MET B 1 146 ? 18.70390 33.07137 47.03331 0.617 46.34001 143 MET B CA 1
ATOM 3293 C CA B MET B 1 146 ? 18.61510 33.05850 47.03361 0.383 46.40825 143 MET B CA 1
ATOM 3294 C C A MET B 1 146 ? 17.95021 34.26542 46.45411 0.617 46.60318 143 MET B C 1
ATOM 3295 C C B MET B 1 146 ? 17.94231 34.31144 46.48075 0.383 46.57177 143 MET B C 1
ATOM 3296 O O A MET B 1 146 ? 16.85977 34.62172 46.90846 0.617 47.38058 143 MET B O 1
ATOM 3297 O O B MET B 1 146 ? 16.89179 34.74198 46.96475 0.383 47.26021 143 MET B O 1
ATOM 3306 N N . LYS B 1 147 ? 18.57863 34.91071 45.47923 1.000 44.44793 144 LYS B N 1
ATOM 3307 C CA . LYS B 1 147 ? 18.03967 36.02786 44.72399 1.000 42.08093 144 LYS B CA 1
ATOM 3308 C C . LYS B 1 147 ? 17.71961 35.51935 43.32980 1.000 37.19691 144 LYS B C 1
ATOM 3309 O O . LYS B 1 147 ? 18.11425 34.41373 42.95594 1.000 32.24510 144 LYS B O 1
ATOM 3313 N N . GLU B 1 148 ? 17.02657 36.34871 42.55037 1.000 38.14205 145 GLU B N 1
ATOM 3314 C CA . GLU B 1 148 ? 16.59433 35.93717 41.21471 1.000 46.92102 145 GLU B CA 1
ATOM 3315 C C . GLU B 1 148 ? 17.75135 35.40757 40.37632 1.000 55.29489 145 GLU B C 1
ATOM 3316 O O . GLU B 1 148 ? 17.58854 34.43298 39.63413 1.000 57.11163 145 GLU B O 1
ATOM 3318 N N . GLU B 1 149 ? 18.92835 36.02402 40.48434 1.000 59.58733 146 GLU B N 1
ATOM 3319 C CA . GLU B 1 149 ? 20.05518 35.61726 39.65340 1.000 63.19734 146 GLU B CA 1
ATOM 3320 C C . GLU B 1 149 ? 20.56027 34.22317 39.98589 1.000 60.43562 146 GLU B C 1
ATOM 3321 O O . GLU B 1 149 ? 21.32071 33.65078 39.19979 1.000 66.78531 146 GLU B O 1
ATOM 3323 N N . ASP B 1 150 ? 20.16607 33.66081 41.11797 1.000 49.06445 147 ASP B N 1
ATOM 3324 C CA . ASP B 1 150 ? 20.62172 32.33386 41.48097 1.000 42.40364 147 ASP B CA 1
ATOM 3325 C C . ASP B 1 150 ? 19.58063 31.24056 41.24193 1.000 25.25204 147 ASP B C 1
ATOM 3326 O O . ASP B 1 150 ? 19.83986 30.08959 41.60166 1.000 27.01606 147 ASP B O 1
ATOM 3328 N N . LEU B 1 151 ? 18.40340 31.55542 40.68681 1.000 21.67644 148 LEU B N 1
ATOM 3329 C CA . LEU B 1 151 ? 17.38769 30.50826 40.56448 1.000 16.35440 148 LEU B CA 1
ATOM 3330 C C . LEU B 1 151 ? 17.88403 29.37382 39.67636 1.000 16.30026 148 LEU B C 1
ATOM 3331 O O . LEU B 1 151 ? 18.67848 29.56316 38.75430 1.000 19.53298 148 LEU B O 1
ATOM 3336 N N . TYR B 1 152 ? 17.38493 28.17938 39.95739 1.000 12.88074 149 TYR B N 1
ATOM 3337 C CA . TYR B 1 152 ? 17.77987 26.99974 39.20634 1.000 11.44735 149 TYR B CA 1
ATOM 3338 C C . TYR B 1 152 ? 17.00908 26.87684 37.90114 1.000 13.09172 149 TYR B C 1
ATOM 3339 O O . TYR B 1 152 ? 15.81127 27.21289 37.80972 1.000 13.36334 149 TYR B O 1
ATOM 3348 N N . ASP B 1 153 ? 17.66679 26.31951 36.89431 1.000 11.25752 150 ASP B N 1
ATOM 3349 C CA . ASP B 1 153 ? 16.99068 25.97985 35.64244 1.000 11.42544 150 ASP B CA 1
ATOM 3350 C C . ASP B 1 153 ? 16.21672 24.67490 35.75325 1.000 13.12034 150 ASP B C 1
ATOM 3351 O O . ASP B 1 153 ? 15.19382 24.50019 35.05568 1.000 13.23386 150 ASP B O 1
ATOM 3356 N N . PHE B 1 154 ? 16.68008 23.75060 36.59098 1.000 10.74380 151 PHE B N 1
ATOM 3357 C CA . PHE B 1 154 ? 16.19504 22.37380 36.56862 1.000 9.30187 151 PHE B CA 1
ATOM 3358 C C . PHE B 1 154 ? 16.36917 21.79167 37.95310 1.000 9.82785 151 PHE B C 1
ATOM 3359 O O . PHE B 1 154 ? 17.41343 22.02854 38.58914 1.000 11.30212 151 PHE B O 1
ATOM 3367 N N . ALA B 1 155 ? 15.38521 21.02824 38.41133 1.000 10.96281 152 ALA B N 1
ATOM 3368 C CA . ALA B 1 155 ? 15.50474 20.28357 39.65171 1.000 10.92094 152 ALA B CA 1
ATOM 3369 C C . ALA B 1 155 ? 15.09758 18.85277 39.38163 1.000 9.36797 152 ALA B C 1
ATOM 3370 O O . ALA B 1 155 ? 14.10376 18.61315 38.67165 1.000 11.53558 152 ALA B O 1
ATOM 3372 N N . PHE B 1 156 ? 15.83310 17.90132 39.93601 1.000 8.91805 153 PHE B N 1
ATOM 3373 C CA . PHE B 1 156 ? 15.45851 16.49207 39.88425 1.000 10.24120 153 PHE B CA 1
ATOM 3374 C C . PHE B 1 156 ? 15.21603 16.02916 41.29933 1.000 10.75612 153 PHE B C 1
ATOM 3375 O O . PHE B 1 156 ? 16.08407 16.20597 42.17035 1.000 11.08461 153 PHE B O 1
ATOM 3383 N N . VAL B 1 157 ? 14.02204 15.49036 41.54644 1.000 10.28170 154 VAL B N 1
ATOM 3384 C CA . VAL B 1 157 ? 13.59200 15.11602 42.88909 1.000 10.30617 154 VAL B CA 1
ATOM 3385 C C . VAL B 1 157 ? 13.44269 13.60874 42.92643 1.000 9.58755 154 VAL B C 1
ATOM 3386 O O . VAL B 1 157 ? 12.57605 13.04917 42.23024 1.000 11.00338 154 VAL B O 1
ATOM 3390 N N . ASP B 1 158 ? 14.24737 12.95733 43.74184 1.000 10.39622 155 ASP B N 1
ATOM 3391 C CA . ASP B 1 158 ? 14.34270 11.49894 43.72705 1.000 9.53452 155 ASP B CA 1
ATOM 3392 C C . ASP B 1 158 ? 14.72341 11.00663 45.08505 1.000 12.32590 155 ASP B C 1
ATOM 3393 O O . ASP B 1 158 ? 15.48155 10.02854 45.20109 1.000 15.10094 155 ASP B O 1
ATOM 3398 N N . ALA B 1 159 ? 14.25933 11.65902 46.14743 1.000 12.27713 156 ALA B N 1
ATOM 3399 C CA . ALA B 1 159 ? 14.72357 11.39304 47.48921 1.000 15.02891 156 ALA B CA 1
ATOM 3400 C C . ALA B 1 159 ? 13.66290 10.58704 48.24450 1.000 17.18403 156 ALA B C 1
ATOM 3401 O O . ALA B 1 159 ? 13.24518 9.53246 47.72769 1.000 20.26299 156 ALA B O 1
ATOM 3403 N N . ASP B 1 160 ? 13.23112 11.01397 49.40664 1.000 14.27744 157 ASP B N 1
ATOM 3404 C CA . ASP B 1 160 ? 12.21335 10.32951 50.16205 1.000 14.78986 157 ASP B CA 1
ATOM 3405 C C . ASP B 1 160 ? 10.84231 10.68576 49.60854 1.000 14.16963 157 ASP B C 1
ATOM 3406 O O . ASP B 1 160 ? 10.35924 11.82283 49.75709 1.000 14.58444 157 ASP B O 1
ATOM 3411 N N . LYS B 1 161 ? 10.18661 9.67472 49.03943 1.000 13.17599 158 LYS B N 1
ATOM 3412 C CA . LYS B 1 161 ? 9.00870 9.91518 48.21735 1.000 13.24773 158 LYS B CA 1
ATOM 3413 C C . LYS B 1 161 ? 7.87941 10.57719 48.97120 1.000 14.40753 158 LYS B C 1
ATOM 3414 O O . LYS B 1 161 ? 7.21383 11.44360 48.38741 1.000 14.05375 158 LYS B O 1
ATOM 3420 N N . PRO B 1 162 ? 7.60097 10.25498 50.23573 1.000 13.49743 159 PRO B N 1
ATOM 3421 C CA . PRO B 1 162 ? 6.45567 10.90783 50.89651 1.000 16.68888 159 PRO B CA 1
ATOM 3422 C C . PRO B 1 162 ? 6.62134 12.41944 51.07732 1.000 16.90792 159 PRO B C 1
ATOM 3423 O O . PRO B 1 162 ? 5.62789 13.13266 51.29947 1.000 17.85111 159 PRO B O 1
ATOM 3427 N N . ASN B 1 163 ? 7.83561 12.93812 51.00694 1.000 14.25182 160 ASN B N 1
ATOM 3428 C CA . ASN B 1 163 ? 8.07341 14.37325 51.13537 1.000 14.34234 160 ASN B CA 1
ATOM 3429 C C . ASN B 1 163 ? 7.96573 15.13325 49.81349 1.000 13.14359 160 ASN B C 1
ATOM 3430 O O . ASN B 1 163 ? 8.20026 16.34714 49.80042 1.000 13.15136 160 ASN B O 1
ATOM 3435 N N . TYR B 1 164 ? 7.60864 14.49038 48.69634 1.000 11.88200 161 TYR B N 1
ATOM 3436 C CA . TYR B 1 164 ? 7.66481 15.22102 47.42906 1.000 11.71251 161 TYR B CA 1
ATOM 3437 C C . TYR B 1 164 ? 6.75703 16.45058 47.42179 1.000 12.78928 161 TYR B C 1
ATOM 3438 O O . TYR B 1 164 ? 7.14370 17.47867 46.87932 1.000 12.20755 161 TYR B O 1
ATOM 3447 N N . ALA B 1 165 ? 5.51684 16.36410 47.94963 1.000 12.98547 162 ALA B N 1
ATOM 3448 C CA . ALA B 1 165 ? 4.65443 17.54278 47.92623 1.000 12.20356 162 ALA B CA 1
ATOM 3449 C C . ALA B 1 165 ? 5.25773 18.68397 48.74533 1.000 13.43137 162 ALA B C 1
ATOM 3450 O O . ALA B 1 165 ? 5.13903 19.86690 48.36371 1.000 14.61588 162 ALA B O 1
ATOM 3452 N N . ASN B 1 166 ? 5.92494 18.36385 49.86223 1.000 13.85861 163 ASN B N 1
ATOM 3453 C CA . ASN B 1 166 ? 6.63909 19.40163 50.60232 1.000 13.33292 163 ASN B CA 1
ATOM 3454 C C . ASN B 1 166 ? 7.77319 19.99968 49.77635 1.000 13.18647 163 ASN B C 1
ATOM 3455 O O . ASN B 1 166 ? 8.01397 21.21614 49.82892 1.000 14.74693 163 ASN B O 1
ATOM 3460 N N . TYR B 1 167 ? 8.54869 19.16862 49.05932 1.000 12.48172 164 TYR B N 1
ATOM 3461 C CA . TYR B 1 167 ? 9.61457 19.70337 48.21709 1.000 13.30511 164 TYR B CA 1
ATOM 3462 C C . TYR B 1 167 ? 9.04393 20.61367 47.13852 1.000 12.56322 164 TYR B C 1
ATOM 3463 O O . TYR B 1 167 ? 9.63735 21.66689 46.81882 1.000 12.39971 164 TYR B O 1
ATOM 3472 N N . HIS B 1 168 ? 7.88921 20.23574 46.58508 1.000 12.19519 165 HIS B N 1
ATOM 3473 C CA . HIS B 1 168 ? 7.28829 21.00742 45.50773 1.000 10.98144 165 HIS B CA 1
ATOM 3474 C C . HIS B 1 168 ? 7.01772 22.43902 45.94429 1.000 12.71647 165 HIS B C 1
ATOM 3475 O O . HIS B 1 168 ? 7.23213 23.38030 45.17355 1.000 13.24853 165 HIS B O 1
ATOM 3482 N N . GLU B 1 169 ? 6.55186 22.63284 47.18445 1.000 12.51162 166 GLU B N 1
ATOM 3483 C CA . GLU B 1 169 ? 6.20896 23.99928 47.61675 1.000 12.34778 166 GLU B CA 1
ATOM 3484 C C . GLU B 1 169 ? 7.44357 24.89489 47.67264 1.000 12.87094 166 GLU B C 1
ATOM 3485 O O . GLU B 1 169 ? 7.33239 26.11552 47.49654 1.000 15.62189 166 GLU B O 1
ATOM 3491 N N . ARG B 1 170 ? 8.62674 24.31483 47.90047 1.000 13.82877 167 ARG B N 1
ATOM 3492 C CA . ARG B 1 170 ? 9.85001 25.11116 47.85613 1.000 14.61869 167 ARG B CA 1
ATOM 3493 C C . ARG B 1 170 ? 10.36979 25.23652 46.43049 1.000 12.99242 167 ARG B C 1
ATOM 3494 O O . ARG B 1 170 ? 10.83046 26.30090 46.01742 1.000 12.89417 167 ARG B O 1
ATOM 3502 N N . LEU B 1 171 ? 10.29684 24.15833 45.65643 1.000 12.77732 168 LEU B N 1
ATOM 3503 C CA . LEU B 1 171 ? 10.93256 24.16551 44.34717 1.000 11.82053 168 LEU B CA 1
ATOM 3504 C C . LEU B 1 171 ? 10.21617 25.05717 43.33887 1.000 13.21059 168 LEU B C 1
ATOM 3505 O O . LEU B 1 171 ? 10.85646 25.60817 42.43776 1.000 13.53243 168 LEU B O 1
ATOM 3510 N N . VAL B 1 172 ? 8.90687 25.26781 43.50277 1.000 12.12781 169 VAL B N 1
ATOM 3511 C CA . VAL B 1 172 ? 8.21475 26.21849 42.62683 1.000 13.34120 169 VAL B CA 1
ATOM 3512 C C . VAL B 1 172 ? 8.64218 27.65384 42.88423 1.000 14.15026 169 VAL B C 1
ATOM 3513 O O . VAL B 1 172 ? 8.31992 28.54830 42.08700 1.000 17.69132 169 VAL B O 1
ATOM 3517 N N . LYS B 1 173 ? 9.40636 27.89018 43.96680 1.000 12.63627 170 LYS B N 1
ATOM 3518 C CA . LYS B 1 173 ? 10.02427 29.18061 44.20754 1.000 14.20614 170 LYS B CA 1
ATOM 3519 C C . LYS B 1 173 ? 11.50728 29.20783 43.87066 1.000 15.17178 170 LYS B C 1
ATOM 3520 O O . LYS B 1 173 ? 12.04193 30.28768 43.60739 1.000 17.41569 170 LYS B O 1
ATOM 3526 N N . LEU B 1 174 ? 12.18957 28.06533 43.89742 1.000 12.32684 171 LEU B N 1
ATOM 3527 C CA . LEU B 1 174 ? 13.63116 27.99948 43.69631 1.000 12.43700 171 LEU B CA 1
ATOM 3528 C C . LEU B 1 174 ? 14.02028 27.76203 42.24855 1.000 13.19463 171 LEU B C 1
ATOM 3529 O O . LEU B 1 174 ? 15.17406 28.02444 41.88428 1.000 13.76804 171 LEU B O 1
ATOM 3534 N N . VAL B 1 175 ? 13.11263 27.22708 41.41857 1.000 12.39834 172 VAL B N 1
ATOM 3535 C CA . VAL B 1 175 ? 13.36246 27.07272 39.99439 1.000 11.33651 172 VAL B CA 1
ATOM 3536 C C . VAL B 1 175 ? 12.76814 28.27068 39.27259 1.000 13.35587 172 VAL B C 1
ATOM 3537 O O . VAL B 1 175 ? 11.68030 28.76154 39.64151 1.000 13.85297 172 VAL B O 1
ATOM 3541 N N . ARG B 1 176 ? 13.48492 28.77726 38.27696 1.000 11.41190 173 ARG B N 1
ATOM 3542 C CA . ARG B 1 176 ? 13.05261 29.98568 37.56127 1.000 11.58032 173 ARG B CA 1
ATOM 3543 C C . ARG B 1 176 ? 11.72760 29.72601 36.81746 1.000 12.22412 173 ARG B C 1
ATOM 3544 O O . ARG B 1 176 ? 11.36300 28.58697 36.49759 1.000 11.93444 173 ARG B O 1
ATOM 3552 N N . VAL B 1 177 ? 11.01971 30.80784 36.49804 1.000 12.22639 174 VAL B N 1
ATOM 3553 C CA . VAL B 1 177 ? 9.92137 30.71503 35.54492 1.000 12.06785 174 VAL B CA 1
ATOM 3554 C C . VAL B 1 177 ? 1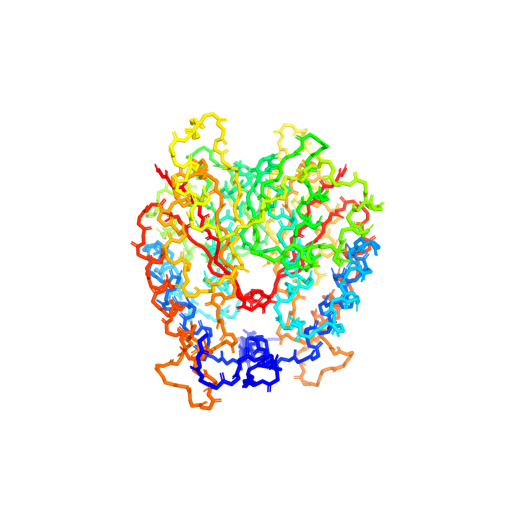0.43609 30.12404 34.24263 1.000 11.21071 174 VAL B C 1
ATOM 3555 O O . VAL B 1 177 ? 11.50276 30.50634 33.74138 1.000 13.01298 174 VAL B O 1
ATOM 3559 N N . GLY B 1 178 ? 9.71186 29.13451 33.73777 1.000 11.55543 175 GLY B N 1
ATOM 3560 C CA . GLY B 1 178 ? 10.10159 28.41480 32.54383 1.000 12.67284 175 GLY B CA 1
ATOM 3561 C C . GLY B 1 178 ? 11.05254 27.27808 32.81575 1.000 12.15265 175 GLY B C 1
ATOM 3562 O O . GLY B 1 178 ? 11.38784 26.53413 31.88151 1.000 14.27156 175 GLY B O 1
ATOM 3563 N N . GLY B 1 179 ? 11.52258 27.15533 34.05518 1.000 11.31864 176 GLY B N 1
ATOM 3564 C CA . GLY B 1 179 ? 12.37559 26.03942 34.42016 1.000 10.42293 176 GLY B CA 1
ATOM 3565 C C . GLY B 1 179 ? 11.57436 24.78572 34.70838 1.000 11.02452 176 GLY B C 1
ATOM 3566 O O . GLY B 1 179 ? 10.33402 24.78534 34.73658 1.000 11.61593 176 GLY B O 1
ATOM 3567 N N . ALA B 1 180 ? 12.30687 23.70511 34.89522 1.000 10.30771 177 ALA B N 1
ATOM 3568 C CA . ALA B 1 180 ? 11.71895 22.37582 35.01785 1.000 9.56488 177 ALA B CA 1
ATOM 3569 C C . ALA B 1 180 ? 11.98222 21.74718 36.36252 1.000 10.11653 177 ALA B C 1
ATOM 3570 O O . ALA B 1 180 ? 13.07987 21.85713 36.91514 1.000 11.71215 177 ALA B O 1
ATOM 3572 N N . ILE B 1 181 ? 10.96410 21.09844 36.91675 1.000 10.36136 178 ILE B N 1
ATOM 3573 C CA . ILE B 1 181 ? 11.10540 20.22739 38.07348 1.000 10.06583 178 ILE B CA 1
ATOM 3574 C C . ILE B 1 181 ? 10.66270 18.84188 37.64587 1.000 10.28566 178 ILE B C 1
ATOM 3575 O O . ILE B 1 181 ? 9.53346 18.67898 37.13148 1.000 12.12321 178 ILE B O 1
ATOM 3580 N N . VAL B 1 182 ? 11.52185 17.85833 37.85224 1.000 10.28024 179 VAL B N 1
ATOM 3581 C CA . VAL B 1 182 ? 11.21638 16.47778 37.48237 1.000 9.37560 179 VAL B CA 1
ATOM 3582 C C . VAL B 1 182 ? 11.11508 15.65433 38.74913 1.000 9.78419 179 VAL B C 1
ATOM 3583 O O . VAL B 1 182 ? 12.08179 15.56738 39.51377 1.000 10.86992 179 VAL B O 1
ATOM 3587 N N . TYR B 1 183 ? 9.94989 15.02714 38.96648 1.000 8.97687 180 TYR B N 1
ATOM 3588 C CA . TYR B 1 183 ? 9.73027 14.15027 40.10724 1.000 9.97196 180 TYR B CA 1
ATOM 3589 C C . TYR B 1 183 ? 9.87943 12.71108 39.63755 1.000 9.70736 180 TYR B C 1
ATOM 3590 O O . TYR B 1 183 ? 9.12987 12.26729 38.75107 1.000 10.00131 180 TYR B O 1
ATOM 3599 N N . ASP B 1 184 ? 10.79273 11.96448 40.25533 1.000 9.34541 181 ASP B N 1
ATOM 3600 C CA . ASP B 1 184 ? 10.98998 10.55985 39.87677 1.000 9.08828 181 ASP B CA 1
ATOM 3601 C C . ASP B 1 184 ? 10.03072 9.63076 40.61322 1.000 8.94985 181 ASP B C 1
ATOM 3602 O O . ASP B 1 184 ? 9.60633 9.88569 41.75455 1.000 11.22274 181 ASP B O 1
ATOM 3607 N N . ASN B 1 185 ? 9.72775 8.50374 39.95841 1.000 9.44235 182 ASN B N 1
ATOM 3608 C CA . ASN B 1 185 ? 8.98060 7.37401 40.53003 1.000 10.35265 182 ASN B CA 1
ATOM 3609 C C . ASN B 1 185 ? 7.49034 7.64029 40.67359 1.000 10.51735 182 ASN B C 1
ATOM 3610 O O . ASN B 1 185 ? 6.83546 6.97871 41.49690 1.000 10.59380 182 ASN B O 1
ATOM 3615 N N . THR B 1 186 ? 6.90102 8.55035 39.88137 1.000 8.76863 183 THR B N 1
ATOM 3616 C CA . THR B 1 186 ? 5.49818 8.91349 40.07914 1.000 8.88345 183 THR B CA 1
ATOM 3617 C C . THR B 1 186 ? 4.50036 7.85264 39.63869 1.000 9.15941 183 THR B C 1
ATOM 3618 O O . THR B 1 186 ? 3.29926 8.04594 39.87920 1.000 10.96041 183 THR B O 1
ATOM 3622 N N . LEU B 1 187 ? 4.93776 6.74218 39.02756 1.000 9.15914 184 LEU B N 1
ATOM 3623 C CA . LEU B 1 187 ? 4.01283 5.62861 38.79854 1.000 10.16376 184 LEU B CA 1
ATOM 3624 C C . LEU B 1 187 ? 4.19267 4.50720 39.81763 1.000 10.67534 184 LEU B C 1
ATOM 3625 O O . LEU B 1 187 ? 3.39880 3.53514 39.80889 1.000 11.15143 184 LEU B O 1
ATOM 3630 N N . TRP B 1 188 ? 5.20138 4.59470 40.68700 1.000 11.14330 185 TRP B N 1
ATOM 3631 C CA . TRP B 1 188 ? 5.43119 3.68927 41.82137 1.000 11.62155 185 TRP B CA 1
ATOM 3632 C C . TRP B 1 188 ? 5.08466 2.23723 41.49909 1.000 12.85301 185 TRP B C 1
ATOM 3633 O O . TRP B 1 188 ? 4.18188 1.63790 42.09047 1.000 12.05747 185 TRP B O 1
ATOM 3644 N N . PHE B 1 189 ? 5.82966 1.67078 40.52920 1.000 12.16068 186 PHE B N 1
ATOM 3645 C CA . PHE B 1 189 ? 5.74752 0.25759 40.17132 1.000 12.75297 186 PHE B CA 1
ATOM 3646 C C . PHE B 1 189 ? 4.40408 -0.13567 39.60130 1.000 14.87881 186 PHE B C 1
ATOM 3647 O O . PHE B 1 189 ? 4.10138 -1.33476 39.53746 1.000 16.51715 186 PHE B O 1
ATOM 3655 N N . GLY B 1 190 ? 3.59403 0.82200 39.18192 1.000 12.81787 187 GLY B N 1
ATOM 3656 C CA . GLY B 1 190 ? 2.25435 0.53712 38.72419 1.000 12.96868 187 GLY B CA 1
ATOM 3657 C C . GLY B 1 190 ? 1.21311 0.56071 39.80769 1.000 10.68918 187 GLY B C 1
ATOM 3658 O O . GLY B 1 190 ? 0.02088 0.46277 39.48912 1.000 12.62799 187 GLY B O 1
ATOM 3659 N N . THR B 1 191 ? 1.60823 0.70522 41.07129 1.000 11.19579 188 THR B N 1
ATOM 3660 C CA . THR B 1 191 ? 0.63034 0.58569 42.15524 1.000 11.72144 188 THR B CA 1
ATOM 3661 C C . THR B 1 191 ? -0.32551 1.76431 42.21463 1.000 11.29026 188 THR B C 1
ATOM 3662 O O . THR B 1 191 ? -1.40814 1.63879 42.80370 1.000 11.51592 188 THR B O 1
ATOM 3666 N N . VAL B 1 192 ? 0.05719 2.90042 41.62694 1.000 11.74669 189 VAL B N 1
ATOM 3667 C CA . VAL B 1 192 ? -0.76600 4.09632 41.75410 1.000 11.05437 189 VAL B CA 1
ATOM 3668 C C . VAL B 1 192 ? -2.10497 3.90123 41.05877 1.000 13.10714 189 VAL B C 1
ATOM 3669 O O . VAL B 1 192 ? -3.04315 4.66713 41.31207 1.000 12.74549 189 VAL B O 1
ATOM 3673 N N . ALA B 1 193 ? -2.21226 2.90754 40.14149 1.000 11.52858 190 ALA B N 1
ATOM 3674 C CA . ALA B 1 193 ? -3.43880 2.70046 39.39515 1.000 12.61050 190 ALA B CA 1
ATOM 3675 C C . ALA B 1 193 ? -4.49536 2.02322 40.22758 1.000 14.48689 190 ALA B C 1
ATOM 3676 O O . ALA B 1 193 ? -5.61923 1.86454 39.72672 1.000 16.68919 190 ALA B O 1
ATOM 3678 N N . PHE B 1 194 ? -4.21040 1.66281 41.48009 1.000 12.55568 191 PHE B N 1
ATOM 3679 C CA . PHE B 1 194 ? -5.14036 0.89008 42.27450 1.000 13.07828 191 PHE B CA 1
ATOM 3680 C C . PHE B 1 194 ? -5.41132 1.61322 43.58170 1.000 14.99414 191 PHE B C 1
ATOM 3681 O O . PHE B 1 194 ? -4.49463 2.15509 44.21322 1.000 14.75307 191 PHE B O 1
ATOM 3689 N N . PRO B 1 195 ? -6.67633 1.62028 44.02636 1.000 15.47719 192 PRO B N 1
ATOM 3690 C CA . PRO B 1 195 ? -7.01743 2.25396 45.30744 1.000 16.36281 192 PRO B CA 1
ATOM 3691 C C . PRO B 1 195 ? -6.60052 1.39720 46.50158 1.000 16.78499 192 PRO B C 1
ATOM 3692 O O . PRO B 1 195 ? -6.52943 1.90774 47.61822 1.000 18.09838 192 PRO B O 1
ATOM 3696 N N A GLU B 1 196 ? -6.31381 0.11979 46.26947 0.474 16.35314 193 GLU B N 1
ATOM 3697 N N B GLU B 1 196 ? -6.34956 0.11715 46.28577 0.526 16.36006 193 GLU B N 1
ATOM 3698 C CA A GLU B 1 196 ? -5.86229 -0.83405 47.26911 0.474 17.94295 193 GLU B CA 1
ATOM 3699 C CA B GLU B 1 196 ? -5.80437 -0.78474 47.28187 0.526 17.84080 193 GLU B CA 1
ATOM 3700 C C A GLU B 1 196 ? -4.92778 -1.80619 46.56366 0.474 17.70433 193 GLU B C 1
ATOM 3701 C C B GLU B 1 196 ? -4.87266 -1.72475 46.54295 0.526 17.38385 193 GLU B C 1
ATOM 3702 O O A GLU B 1 196 ? -5.23006 -2.27457 45.45881 0.474 18.12600 193 GLU B O 1
ATOM 3703 O O B GLU B 1 196 ? -5.12746 -2.08048 45.38821 0.526 17.90245 193 GLU B O 1
ATOM 3708 N N . TYR B 1 197 ? -3.79766 -2.11406 47.20869 1.000 14.78395 194 TYR B N 1
ATOM 3709 C CA . TYR B 1 197 ? -2.85139 -3.00831 46.57728 1.000 14.88510 194 TYR B CA 1
ATOM 3710 C C . TYR B 1 197 ? -2.35201 -3.94736 47.67354 1.000 16.00535 194 TYR B C 1
ATOM 3711 O O . TYR B 1 197 ? -1.77748 -3.48956 48.67288 1.000 18.98527 194 TYR B O 1
ATOM 3720 N N . PRO B 1 198 ? -2.48151 -5.25305 47.51270 1.000 15.46473 195 PRO B N 1
ATOM 3721 C CA . PRO B 1 198 ? -2.21558 -6.16339 48.62709 1.000 15.62998 195 PRO B CA 1
ATOM 3722 C C . PRO B 1 198 ? -0.72683 -6.36141 48.87110 1.000 13.20483 195 PRO B C 1
ATOM 3723 O O . PRO B 1 198 ? 0.09077 -6.31951 47.95920 1.000 15.11933 195 PRO B O 1
ATOM 3727 N N . GLY B 1 199 ? -0.38412 -6.58514 50.13764 1.000 14.66262 196 GLY B N 1
ATOM 3728 C CA . GLY B 1 199 ? 0.87673 -7.20186 50.49887 1.000 15.03313 196 GLY B CA 1
ATOM 3729 C C . GLY B 1 199 ? 2.07145 -6.29672 50.44736 1.000 14.99961 196 GLY B C 1
ATOM 3730 O O . GLY B 1 199 ? 3.19480 -6.78235 50.41052 1.000 16.59366 196 GLY B O 1
ATOM 3731 N N . LEU B 1 200 ? 1.89141 -4.98366 50.42320 1.000 14.42896 197 LEU B N 1
ATOM 3732 C CA . LEU B 1 200 ? 3.04541 -4.10196 50.35836 1.000 14.90475 197 LEU B CA 1
ATOM 3733 C C . LEU B 1 200 ? 3.68462 -3.90384 51.73536 1.000 14.79330 197 LEU B C 1
ATOM 3734 O O . LEU B 1 200 ? 3.02734 -3.98450 52.77316 1.000 17.44566 197 LEU B O 1
ATOM 3739 N N . HIS B 1 201 ? 4.97926 -3.60698 51.72692 1.000 15.02879 198 HIS B N 1
ATOM 3740 C CA . HIS B 1 201 ? 5.62918 -3.17555 52.95132 1.000 18.09999 198 HIS B CA 1
ATOM 3741 C C . HIS B 1 201 ? 5.00687 -1.84890 53.35842 1.000 18.48366 198 HIS B C 1
ATOM 3742 O O . HIS B 1 201 ? 4.59528 -1.08650 52.48643 1.000 15.03523 198 HIS B O 1
ATOM 3749 N N . PRO B 1 202 ? 4.90418 -1.54502 54.64973 1.000 18.83417 199 PRO B N 1
ATOM 3750 C CA . PRO B 1 202 ? 4.28561 -0.26897 55.04300 1.000 18.26889 199 PRO B CA 1
ATOM 3751 C C . PRO B 1 202 ? 4.90912 0.93817 54.36404 1.000 16.94195 199 PRO B C 1
ATOM 3752 O O . PRO B 1 202 ? 4.17854 1.85705 53.99670 1.000 16.75335 199 PRO B O 1
ATOM 3756 N N . GLU B 1 203 ? 6.21936 0.95498 54.13658 1.000 15.99857 200 GLU B N 1
ATOM 3757 C CA . GLU B 1 203 ? 6.82808 2.07444 53.41141 1.000 16.56201 200 GLU B CA 1
ATOM 3758 C C . GLU B 1 203 ? 6.37816 2.12162 51.95108 1.000 16.81428 200 GLU B C 1
ATOM 3759 O O . GLU B 1 203 ? 6.17606 3.19498 51.38424 1.000 17.17393 200 GLU B O 1
ATOM 3765 N N . GLU B 1 204 ? 6.19681 0.96798 51.31967 1.000 14.18675 201 GLU B N 1
ATOM 3766 C CA . GLU B 1 204 ? 5.73719 0.93902 49.93763 1.000 13.81323 201 GLU B CA 1
ATOM 3767 C C . GLU B 1 204 ? 4.30719 1.43335 49.83192 1.000 14.45685 201 GLU B C 1
ATOM 3768 O O . GLU B 1 204 ? 3.95764 2.13540 48.86819 1.000 13.81790 201 GLU B O 1
ATOM 3774 N N . GLU B 1 205 ? 3.45312 1.01984 50.77742 1.000 13.27810 202 GLU B N 1
ATOM 3775 C CA . GLU B 1 205 ? 2.06871 1.48202 50.81326 1.000 12.07501 202 GLU B CA 1
ATOM 3776 C C . GLU B 1 205 ? 2.00553 2.98710 51.05021 1.000 14.04343 202 GLU B C 1
ATOM 3777 O O . GLU B 1 205 ? 1.18136 3.68538 50.43153 1.000 13.32575 202 GLU B O 1
ATOM 3783 N N . GLU B 1 206 ? 2.85423 3.49807 51.95251 1.000 13.91077 203 GLU B N 1
ATOM 3784 C CA . GLU B 1 206 ? 2.88645 4.93813 52.18583 1.000 14.84184 203 GLU B CA 1
ATOM 3785 C C . GLU B 1 206 ? 3.18748 5.68992 50.89716 1.000 14.49460 203 GLU B C 1
ATOM 3786 O O . GLU B 1 206 ? 2.56898 6.73088 50.61998 1.000 14.78365 203 GLU B O 1
ATOM 3792 N N . CYS B 1 207 ? 4.08972 5.15721 50.07337 1.000 14.00378 204 CYS B N 1
ATOM 3793 C CA . CYS B 1 207 ? 4.41374 5.83328 48.80996 1.000 12.82700 204 CYS B CA 1
ATOM 3794 C C . CYS B 1 207 ? 3.31915 5.67128 47.76101 1.000 12.83877 204 CYS B C 1
ATOM 3795 O O . CYS B 1 207 ? 3.10112 6.58143 46.94254 1.000 13.35369 204 CYS B O 1
ATOM 3798 N N . ARG B 1 208 ? 2.60468 4.53170 47.73445 1.000 11.35434 205 ARG B N 1
ATOM 3799 C CA . ARG B 1 208 ? 1.45828 4.43565 46.83839 1.000 12.23882 205 ARG B CA 1
ATOM 3800 C C . ARG B 1 208 ? 0.47315 5.56241 47.12964 1.000 12.13678 205 ARG B C 1
ATOM 3801 O O . ARG B 1 208 ? 0.00068 6.24503 46.21270 1.000 13.12009 205 ARG B O 1
ATOM 3809 N N . VAL B 1 209 ? 0.15539 5.75903 48.40595 1.000 12.95994 206 VAL B N 1
ATOM 3810 C CA . VAL B 1 209 ? -0.80487 6.78510 48.80705 1.000 12.02545 206 VAL B CA 1
ATOM 3811 C C . VAL B 1 209 ? -0.24973 8.16929 48.49796 1.000 12.47484 206 VAL B C 1
ATOM 3812 O O . VAL B 1 209 ? -0.96570 9.03586 47.95403 1.000 13.16193 206 VAL B O 1
ATOM 3816 N N A SER B 1 210 ? 1.02405 8.41161 48.84539 0.741 11.23056 207 SER B N 1
ATOM 3817 N N B SER B 1 210 ? 1.02452 8.40689 48.84718 0.259 11.78968 207 SER B N 1
ATOM 3818 C CA A SER B 1 210 ? 1.57637 9.75562 48.64526 0.741 12.57666 207 SER B CA 1
ATOM 3819 C CA B SER B 1 210 ? 1.62742 9.72617 48.64521 0.259 12.63235 207 SER B CA 1
ATOM 3820 C C A SER B 1 210 ? 1.66733 10.09702 47.16101 0.741 12.86836 207 SER B C 1
ATOM 3821 C C B SER B 1 210 ? 1.67818 10.08990 47.16789 0.259 12.19612 207 SER B C 1
ATOM 3822 O O A SER B 1 210 ? 1.40884 11.24370 46.78007 0.741 11.39874 207 SER B O 1
ATOM 3823 O O B SER B 1 210 ? 1.43337 11.24427 46.79900 0.259 11.73557 207 SER B O 1
ATOM 3828 N N . PHE B 1 211 ? 1.99172 9.11968 46.30901 1.000 10.21711 208 PHE B N 1
ATOM 3829 C CA . PHE B 1 211 ? 2.03954 9.38985 44.86732 1.000 10.79350 208 PHE B CA 1
ATOM 3830 C C . PHE B 1 211 ? 0.64703 9.60529 44.27101 1.000 10.97164 208 PHE B C 1
ATOM 3831 O O . PHE B 1 211 ? 0.47313 10.48602 43.40250 1.000 11.52030 208 PHE B O 1
ATOM 3839 N N . ARG B 1 212 ? -0.35063 8.85493 44.72830 1.000 10.63280 209 ARG B N 1
ATOM 3840 C CA . ARG B 1 212 ? -1.69906 9.14520 44.25755 1.000 11.21464 209 ARG B CA 1
ATOM 3841 C C . ARG B 1 212 ? -2.09731 10.56570 44.61943 1.000 11.73290 209 ARG B C 1
ATOM 3842 O O . ARG B 1 212 ? -2.71893 11.28001 43.80175 1.000 12.32139 209 ARG B O 1
ATOM 3850 N N A ASN B 1 213 ? -1.75159 11.01023 45.81884 0.587 10.91635 210 ASN B N 1
ATOM 3851 N N B ASN B 1 213 ? -1.73690 11.00869 45.81906 0.413 11.02353 210 ASN B N 1
ATOM 3852 C CA A ASN B 1 213 ? -2.10509 12.37762 46.19634 0.587 12.22734 210 ASN B CA 1
ATOM 3853 C CA B ASN B 1 213 ? -2.08329 12.36583 46.23375 0.413 12.40319 210 ASN B CA 1
ATOM 3854 C C A ASN B 1 213 ? -1.27290 13.38739 45.40645 0.587 13.05431 210 ASN B C 1
ATOM 3855 C C B ASN B 1 213 ? -1.25914 13.40151 45.46856 0.413 12.60256 210 ASN B C 1
ATOM 3856 O O A ASN B 1 213 ? -1.81728 14.36829 44.86499 0.587 11.29292 210 ASN B O 1
ATOM 3857 O O B ASN B 1 213 ? -1.79647 14.42153 45.01284 0.413 13.12200 210 ASN B O 1
ATOM 3866 N N . LEU B 1 214 ? 0.03134 13.13967 45.27970 1.000 11.60107 211 LEU B N 1
ATOM 3867 C CA . LEU B 1 214 ? 0.88560 14.07763 44.54395 1.000 10.22566 211 LEU B CA 1
ATOM 3868 C C . LEU B 1 214 ? 0.43309 14.20663 43.09492 1.000 10.84481 211 LEU B C 1
ATOM 3869 O O . LEU B 1 214 ? 0.44902 15.31253 42.52985 1.000 11.27033 211 LEU B O 1
ATOM 3874 N N . ASN B 1 215 ? 0.11133 13.09620 42.43349 1.000 10.66643 212 ASN B N 1
ATOM 3875 C CA . ASN B 1 215 ? -0.22815 13.15761 41.01801 1.000 10.36795 212 ASN B CA 1
ATOM 3876 C C . ASN B 1 215 ? -1.47918 13.99817 40.80466 1.000 10.19722 212 ASN B C 1
ATOM 3877 O O . ASN B 1 215 ? -1.56272 14.75538 39.82510 1.000 10.87458 212 ASN B O 1
ATOM 3882 N N A LYS B 1 216 ? -2.45238 13.91424 41.72351 0.604 10.39541 213 LYS B N 1
ATOM 3883 N N B LYS B 1 216 ? -2.43564 13.90479 41.73357 0.396 10.60490 213 LYS B N 1
ATOM 3884 C CA A LYS B 1 216 ? -3.62800 14.77815 41.61615 0.604 11.26815 213 LYS B CA 1
ATOM 3885 C CA B LYS B 1 216 ? -3.63489 14.73218 41.68013 0.396 12.03947 213 LYS B CA 1
ATOM 3886 C C A LYS B 1 216 ? -3.26132 16.22444 41.88415 0.604 11.45853 213 LYS B C 1
ATOM 3887 C C B LYS B 1 216 ? -3.29597 16.19509 41.92209 0.396 11.09590 213 LYS B C 1
ATOM 3888 O O A LYS B 1 216 ? -3.68826 17.12081 41.14053 0.604 11.08432 213 LYS B O 1
ATOM 3889 O O B LYS B 1 216 ? -3.77670 17.07565 41.19442 0.396 11.82993 213 LYS B O 1
ATOM 3900 N N . LEU B 1 217 ? -2.42402 16.46128 42.90396 1.000 10.29883 214 LEU B N 1
ATOM 3901 C CA . LEU B 1 217 ? -2.01492 17.82763 43.21049 1.000 11.30119 214 LEU B CA 1
ATOM 3902 C C . LEU B 1 217 ? -1.33233 18.47856 42.01308 1.000 10.30074 214 LEU B C 1
ATOM 3903 O O . LEU B 1 217 ? -1.63842 19.63014 41.65605 1.000 10.84796 214 LEU B O 1
ATOM 3908 N N . LEU B 1 218 ? -0.37030 17.78631 41.40417 1.000 10.53339 215 LEU B N 1
ATOM 3909 C CA . LEU B 1 218 ? 0.36376 18.40499 40.29764 1.000 10.13135 215 LEU B CA 1
ATOM 3910 C C . LEU B 1 218 ? -0.55301 18.62639 39.09942 1.000 10.64716 215 LEU B C 1
ATOM 3911 O O . LEU B 1 218 ? -0.46773 19.67203 38.43269 1.000 11.73016 215 LEU B O 1
ATOM 3916 N N . ALA B 1 219 ? -1.48869 17.70344 38.86456 1.000 9.87971 216 ALA B N 1
ATOM 3917 C CA . ALA B 1 219 ? -2.38333 17.89707 37.73393 1.000 9.89935 216 ALA B CA 1
ATOM 3918 C C . ALA B 1 219 ? -3.31445 19.09308 37.93804 1.000 10.93877 216 ALA B C 1
ATOM 3919 O O . ALA B 1 219 ? -3.78521 19.66129 36.95012 1.000 11.46641 216 ALA B O 1
ATOM 3921 N N . ALA B 1 220 ? -3.58047 19.46728 39.19414 1.000 10.97920 217 ALA B N 1
ATOM 3922 C CA . ALA B 1 220 ? -4.44166 20.61599 39.50801 1.000 11.62140 217 ALA B CA 1
ATOM 3923 C C . ALA B 1 220 ? -3.68775 21.93156 39.75252 1.000 10.59085 217 ALA B C 1
ATOM 3924 O O . ALA B 1 220 ? -4.32372 22.96810 39.97722 1.000 13.34750 217 ALA B O 1
ATOM 3926 N N . ASP B 1 221 ? -2.35360 21.94682 39.76541 1.000 10.33062 218 ASP B N 1
ATOM 3927 C CA . ASP B 1 221 ? -1.59918 23.09140 40.25660 1.000 10.41008 218 ASP B CA 1
ATOM 3928 C C . ASP B 1 221 ? -1.43642 24.13154 39.15784 1.000 11.59110 218 ASP B C 1
ATOM 3929 O O . ASP B 1 221 ? -0.77555 23.87027 38.16028 1.000 11.44387 218 ASP B O 1
ATOM 3934 N N . PRO B 1 222 ? -2.04022 25.32148 39.29188 1.000 11.54583 219 PRO B N 1
ATOM 3935 C CA . PRO B 1 222 ? -1.96216 26.31042 38.20436 1.000 11.60286 219 PRO B CA 1
ATOM 3936 C C . PRO B 1 222 ? -0.58691 26.94338 38.05046 1.000 12.11572 219 PRO B C 1
ATOM 3937 O O . PRO B 1 222 ? -0.35844 27.62348 37.03967 1.000 13.21632 219 PRO B O 1
ATOM 3941 N N . ARG B 1 223 ? 0.33009 26.72301 38.97739 1.000 10.74919 220 ARG B N 1
ATOM 3942 C CA . ARG B 1 223 ? 1.65183 27.32494 38.86745 1.000 11.46127 220 ARG B CA 1
ATOM 3943 C C . ARG B 1 223 ? 2.54172 26.59114 37.87155 1.000 11.07728 220 ARG B C 1
ATOM 3944 O O . ARG B 1 223 ? 3.61164 27.09708 37.51281 1.000 11.96453 220 ARG B O 1
ATOM 3952 N N . VAL B 1 224 ? 2.16580 25.36193 37.46309 1.000 11.12316 221 VAL B N 1
ATOM 3953 C CA . VAL B 1 224 ? 3.00270 24.56703 36.56468 1.000 10.59968 221 VAL B CA 1
ATOM 3954 C C . VAL B 1 224 ? 2.15735 23.99689 35.44190 1.000 10.11389 221 VAL B C 1
ATOM 3955 O O . VAL B 1 224 ? 0.93543 23.86659 35.55622 1.000 11.56192 221 VAL B O 1
ATOM 3959 N N A GLU B 1 225 ? 2.80662 23.67585 34.32901 0.503 10.52331 222 GLU B N 1
ATOM 3960 N N B GLU B 1 225 ? 2.81989 23.70386 34.32434 0.497 10.09530 222 GLU B N 1
ATOM 3961 C CA A GLU B 1 225 ? 2.23390 22.71471 33.39166 0.503 10.33000 222 GLU B CA 1
ATOM 3962 C CA B GLU B 1 225 ? 2.32512 22.73006 33.35745 0.497 10.55835 222 GLU B CA 1
ATOM 3963 C C A GLU B 1 225 ? 3.04680 21.43129 33.48275 0.503 10.09606 222 GLU B C 1
ATOM 3964 C C B GLU B 1 225 ? 3.01914 21.40649 33.64313 0.497 10.02532 222 GLU B C 1
ATOM 3965 O O A GLU B 1 225 ? 4.23566 21.45265 33.82251 0.503 10.12185 222 GLU B O 1
ATOM 3966 O O B GLU B 1 225 ? 4.11059 21.37495 34.22896 0.497 8.88872 222 GLU B O 1
ATOM 3977 N N . ILE B 1 226 ? 2.39389 20.30017 33.23576 1.000 9.05661 223 ILE B N 1
ATOM 3978 C CA . ILE B 1 226 ? 2.95910 18.98770 33.53292 1.000 9.33334 223 ILE B CA 1
ATOM 3979 C C . ILE B 1 226 ? 2.96087 18.04490 32.34810 1.000 9.84361 223 ILE B C 1
ATOM 3980 O O . ILE B 1 226 ? 2.18503 18.16491 31.39462 1.000 9.82832 223 ILE B O 1
ATOM 3985 N N . SER B 1 227 ? 3.86006 17.06874 32.44852 1.000 8.94948 224 SER B N 1
ATOM 3986 C CA . SER B 1 227 ? 3.79819 15.86982 31.61555 1.000 9.28954 224 SER B CA 1
ATOM 3987 C C . SER B 1 227 ? 4.26434 14.69476 32.45094 1.000 8.81343 224 SER B C 1
ATOM 3988 O O . SER B 1 227 ? 5.43849 14.63568 32.85250 1.000 9.78350 224 SER B O 1
ATOM 3991 N N . GLN B 1 228 ? 3.37559 13.72345 32.66637 1.000 9.52451 225 GLN B N 1
ATOM 3992 C CA . GLN B 1 228 ? 3.73912 12.44658 33.28349 1.000 8.81629 225 GLN B CA 1
ATOM 3993 C C . GLN B 1 228 ? 4.17039 11.47148 32.19281 1.000 9.81614 225 GLN B C 1
ATOM 3994 O O . GLN B 1 228 ? 3.45922 11.27370 31.20244 1.000 10.85985 225 GLN B O 1
ATOM 4000 N N . VAL B 1 229 ? 5.34886 10.86312 32.38829 1.000 9.17364 226 VAL B N 1
ATOM 4001 C CA . VAL B 1 229 ? 6.02857 10.09535 31.34377 1.000 9.85840 226 VAL B CA 1
ATOM 4002 C C . VAL B 1 229 ? 6.28954 8.69489 31.85662 1.000 10.08079 226 VAL B C 1
ATOM 4003 O O . VAL B 1 229 ? 6.95414 8.52077 32.88874 1.000 10.12045 226 VAL B O 1
ATOM 4007 N N . SER B 1 230 ? 5.83922 7.70150 31.09688 1.000 8.72391 227 SER B N 1
ATOM 4008 C CA . SER B 1 230 ? 5.99542 6.30344 31.49931 1.000 9.19379 227 SER B CA 1
ATOM 4009 C C . SER B 1 230 ? 7.37435 5.72066 31.13261 1.000 9.49228 227 SER B C 1
ATOM 4010 O O . SER B 1 230 ? 7.47952 4.69839 30.44650 1.000 10.91368 227 SER B O 1
ATOM 4013 N N . ILE B 1 231 ? 8.43574 6.39072 31.56788 1.000 9.80487 228 ILE B N 1
ATOM 4014 C CA . ILE B 1 231 ? 9.81493 5.90241 31.4336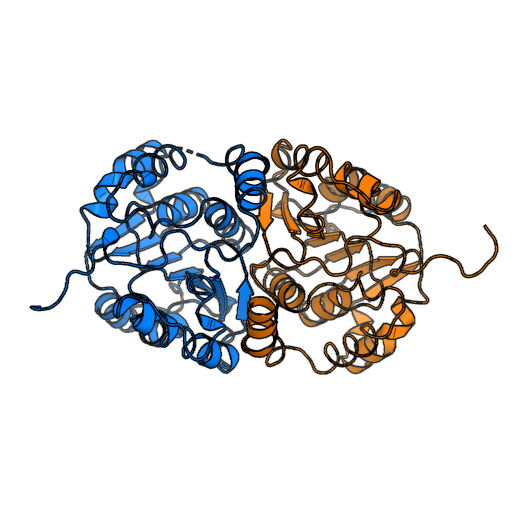5 1.000 10.54420 228 ILE B CA 1
ATOM 4015 C C . ILE B 1 231 ? 10.33409 5.56891 32.81816 1.000 10.61270 228 ILE B C 1
ATOM 4016 O O . ILE B 1 231 ? 9.99426 6.23863 33.79436 1.000 11.53252 228 ILE B O 1
ATOM 4021 N N . GLY B 1 232 ? 11.19846 4.53607 32.90640 1.000 10.53822 229 GLY B N 1
ATOM 4022 C CA . GLY B 1 232 ? 11.73010 4.15822 34.22869 1.000 11.59244 229 GLY B CA 1
ATOM 4023 C C . GLY B 1 232 ? 10.61757 3.62088 35.11484 1.000 12.12531 229 GLY B C 1
ATOM 4024 O O . GLY B 1 232 ? 9.96689 2.62874 34.78084 1.000 13.13060 229 GLY B O 1
ATOM 4025 N N . ASP B 1 233 ? 10.41455 4.25899 36.26444 1.000 12.68306 230 ASP B N 1
ATOM 4026 C CA . ASP B 1 233 ? 9.30077 3.96399 37.16459 1.000 14.80999 230 ASP B CA 1
ATOM 4027 C C . ASP B 1 233 ? 8.28475 5.09105 37.11581 1.000 12.27621 230 ASP B C 1
ATOM 4028 O O . ASP B 1 233 ? 7.52557 5.31469 38.07399 1.000 13.32559 230 ASP B O 1
ATOM 4033 N N . GLY B 1 234 ? 8.24057 5.79992 35.97100 1.000 11.24886 231 GLY B N 1
ATOM 4034 C CA . GLY B 1 234 ? 7.41861 6.98263 35.81942 1.000 11.43950 231 GLY B CA 1
ATOM 4035 C C . GLY B 1 234 ? 8.11102 8.21412 36.32714 1.000 10.52965 231 GLY B C 1
ATOM 4036 O O . GLY B 1 234 ? 8.81226 8.17054 37.35390 1.000 12.20973 231 GLY B O 1
ATOM 4037 N N . LEU B 1 235 ? 7.95060 9.30966 35.61830 1.000 10.34346 232 LEU B N 1
ATOM 4038 C CA . LEU B 1 235 ? 8.38299 10.58407 36.15601 1.000 9.81258 232 LEU B CA 1
ATOM 4039 C C . LEU B 1 235 ? 7.39088 11.64292 35.72777 1.000 10.97786 232 LEU B C 1
ATOM 4040 O O . LEU B 1 235 ? 6.63800 11.45291 34.76408 1.000 12.37952 232 LEU B O 1
ATOM 4045 N N . THR B 1 236 ? 7.36901 12.76457 36.44821 1.000 9.74493 233 THR B N 1
ATOM 4046 C CA . THR B 1 236 ? 6.50326 13.86629 36.05442 1.000 8.20407 233 THR B CA 1
ATOM 4047 C C . THR B 1 236 ? 7.36863 15.09744 35.88179 1.000 10.19453 233 THR B C 1
ATOM 4048 O O . THR B 1 236 ? 8.06321 15.49648 36.82383 1.000 11.71960 233 THR B O 1
ATOM 4052 N N . ILE B 1 237 ? 7.31209 15.68420 34.69484 1.000 8.62666 234 ILE B N 1
ATOM 4053 C CA . ILE B 1 237 ? 8.00617 16.94673 34.39250 1.000 10.12180 234 ILE B CA 1
ATOM 4054 C C . ILE B 1 237 ? 7.04683 18.08339 34.65023 1.000 10.14557 234 ILE B C 1
ATOM 4055 O O . ILE B 1 237 ? 5.92415 18.07585 34.12257 1.000 10.23899 234 ILE B O 1
ATOM 4060 N N . CYS B 1 238 ? 7.48317 19.08554 35.40696 1.000 9.92648 235 CYS B N 1
ATOM 4061 C CA . CYS B 1 238 ? 6.68717 20.27821 35.66851 1.000 9.92582 235 CYS B CA 1
ATOM 4062 C C . CYS B 1 238 ? 7.45073 21.46813 35.13312 1.000 10.66574 235 CYS B C 1
ATOM 4063 O O . CYS B 1 238 ? 8.66987 21.55304 35.30084 1.000 14.36494 235 CYS B O 1
ATOM 4066 N N . ARG B 1 239 ? 6.77655 22.36288 34.45759 1.000 9.97244 236 ARG B N 1
ATOM 4067 C CA . ARG B 1 239 ? 7.39108 23.58745 33.96156 1.000 10.45490 236 ARG B CA 1
ATOM 4068 C C . ARG B 1 239 ? 6.73330 24.75802 34.67748 1.000 10.58571 236 ARG B C 1
ATOM 4069 O O . ARG B 1 239 ? 5.50309 24.87436 34.65603 1.000 10.49942 236 ARG B O 1
ATOM 4077 N N . ARG B 1 240 ? 7.53593 25.62574 35.29323 1.000 9.86922 237 ARG B N 1
ATOM 4078 C CA . ARG B 1 240 ? 6.97501 26.72196 36.09951 1.000 9.85157 237 ARG B CA 1
ATOM 4079 C C . ARG B 1 240 ? 6.40415 27.82683 35.21767 1.000 10.63371 237 ARG B C 1
ATOM 4080 O O . ARG B 1 240 ? 7.08004 28.36894 34.34063 1.000 11.63414 237 ARG B O 1
ATOM 4088 N N . LEU B 1 241 ? 5.13305 28.16967 35.44014 1.000 10.36652 238 LEU B N 1
ATOM 4089 C CA . LEU B 1 241 ? 4.44193 29.17185 34.61544 1.000 10.55945 238 LEU B CA 1
ATOM 4090 C C . LEU B 1 241 ? 4.56410 30.58748 35.15839 1.000 13.40075 238 LEU B C 1
ATOM 4091 O O . LEU B 1 241 ? 4.58506 31.55347 34.37479 1.000 14.06005 238 LEU B O 1
ATOM 4096 N N . TYR B 1 242 ? 4.62911 30.73712 36.46047 1.000 12.03829 239 TYR B N 1
ATOM 4097 C CA . TYR B 1 242 ? 4.73895 32.06190 37.11258 1.000 12.38710 239 TYR B CA 1
ATOM 4098 C C . TYR B 1 242 ? 5.28010 31.79957 38.51244 1.000 12.72920 239 TYR B C 1
ATOM 4099 O O . TYR B 1 242 ? 5.73494 32.79517 39.11967 1.000 15.41512 239 TYR B O 1
#

Foldseek 3Di:
DDDDDDWPVQWDQLPFAPDPDPVVLVCCCVPPFPVPDPPLLVVLLVVLCVDRRSSLDFDRVVLVVVLVVCQVLQFAEEEEEAQQCNNSVLSNQVSHPLNGAYEYEEQDVVRVVSSVVSSVVVVRPVRYDYHNDHVLVVLVVCLVPDDLVQAGQEYEYRHQQLCVVVVVVSNLVRHHQQGKYKYPLLCLSVLLVDPDDPDGDVSSVSNSVSSVVVVVVLVPPPQWDWDWDSPGNIMIMTGGHD/DDDPDDFCVLFDQLPFAPDPDPVVVVCCCVPPFPVPDDPLLVVLLVVLCPDRVSSLDFDRVVLVVVLVVCQVLQWAEEEEEAQFCNNSVLSNQVSHPLNGAYEYEEQDCVRVVSSVVSSVVVPRPVRYDYDRDHVLVVLVVCVVPDDLVQAGQEYEYRYQQLCVVVVVVSNLVRHHQQGKYKYPLLCLSVLLVDPDDPDGDPSSVSNSVSSVVVVVCLPPPPQWDWDWDSPGNIMIMTGGHD

Nearest PDB structures (foldseek):
  8xdy-assembly1_A  TM=1.003E+00  e=1.502E-48  Lycoris longituba
  8xdq-assembly1_A  TM=1.004E+00  e=1.909E-48  Lycoris aurea
  8xds-assembly1_B  TM=9.891E-01  e=1.693E-48  Lycoris longituba
  8xdu-assembly1_B  TM=9.938E-01  e=4.977E-48  Lycoris longituba
  8xdp-assembly1_B  TM=9.886E-01  e=8.532E-48  Lycoris longituba

Secondary structure (DSSP, 8-state):
--SS--SGGG-S-TT--SBS-HHHHHHHIIIIIGGGS-HHHHHHHHHHHTSTTGGGSPPHHHHHHHHHHHHHTT--EEEEE--TTSHHHHHHHHHS-TT-EEEEEES-HHHHHHHHHHHHHTT-GGGEEEEES-HHHHHHHHHHH--GGG-EEEEEE-S-GGGHHHHHHHHHHHEEEEEEEEEETTTGGGGGG-S---S--HHHHHHHHHHHHHHHHHHH-TTEEEEEE-STT-EEEEEE--/--SS---GGG-TTTT--SBS-HHHHHHHIIIIIGGGS-HHHHHHHHHHTTSTTGGGSPPHHHHHHHHHHHHHTT--EEEEE--TTSHHHHHHHHHS-TT-EEEEEES-HHHHHHHHHHHHHTT-GGGEEEEES-HHHHHHHHHHH--GGG-EEEEEE-S-GGGHHHHHHHHHHHEEEEEEEEEETTTGGGGGG-S--TT--HHHHHHHHHHHHHHHHHHH-TTEEEEEE-STT-EEEEEE--

Sequence (484 aa):
GPGMGASQDDYALIHKNILHSEDDLLKYILETSVYPREHEEQLKGLLREVVTEKHEWSMMALVAADEGLFLSSMLLLKLMNNAKKRRTIEIGVYTGYSLLTTALALPEDGKITAIDVNKKSYFEIGLPFIQKAGVEHKINFIESEALPVLDQMLQEMMKEEDLYDFAFVDADKPNYANYHERLVKLVRVGGAIVYDNTLWFGTVAFPEYPGLHPEEEECRVSSFRNNLNKLLAADPRVEEISQVSIGDGLTICRRLYGPGMGASQDDYYALIHKNILHHSEDLLKYILETSVYPREHEEQLKGLLREVVTEEKHEWSMMALVAADEGLFLSMLLLKLMNNAKKRRTIEIGVYTGYSLLTTALALPPEDGKITAIDVNKSSYFEIGLPFIQKAGVEHKINFIESEALLPVLDQMLQEMMKEEDLYDFAFVDADKPNYANYHERLVKLVRVGGAIVYDNTLWFGTVAFPEEYPGLHPEEEECRVSSFRNNLNKKLLAADPRVEEISQVSIGDGLTICRRLY